Protein AF-A0A0C2C5X8-F1 (afdb_monomer)

Foldseek 3Di:
DDDPPPPVVVVVVVVVVVVVVVVVVVVVVVVVVVVPDDDDDDDDDDDDDDDDDDDDDDPVVVVVVVVVVQVVQWDWDADDVGNIDIWGHDPPDTGDDVVCVCVVLVKDWDADPVNPDIDIGSDDDDDDDDDDDDDDPQAQDGPLLPDDLLQDQQFLAQALAQRFTWGPPPHVFTDDDLLSLLSQLRNLSNVCRVPVDDWDKDWFQPDPVRDDDDPPDPWDWDWDWDQDPVQGIKIWIATPDAWKKKWWWKAQPPPRAIEIEIETEADDRSQKDWPDDCPVVNSYTYMYGYNYHDDPDDDDGDDDPQSRSQSNVQRDPDVDDPPGTRDDDPVRMDTDDMGIYHTDMDHRTDIDTPDDSVVSNVSSVVCLVVQQDPVRFRWAQQWDADDNNPDIDHGGDGDPSSD

Nearest PDB structures (foldseek):
  6i02-assembly1_A  TM=7.930E-01  e=9.450E-26  Homo sapiens
  6i01-assembly1_A  TM=7.869E-01  e=1.061E-25  Homo sapiens
  6hzz-assembly1_B  TM=7.965E-01  e=4.034E-25  Homo sapiens
  6i02-assembly1_B  TM=7.747E-01  e=4.034E-25  Homo sapiens
  4pw2-assembly1_A-2  TM=7.689E-01  e=2.687E-25  Danio rerio

Structure (mmCIF, N/CA/C/O backbone):
data_AF-A0A0C2C5X8-F1
#
_entry.id   AF-A0A0C2C5X8-F1
#
loop_
_atom_site.group_PDB
_atom_site.id
_atom_site.type_symbol
_atom_site.label_atom_id
_atom_site.label_alt_id
_atom_site.label_comp_id
_atom_site.label_asym_id
_atom_site.label_entity_id
_atom_site.label_seq_id
_atom_site.pdbx_PDB_ins_code
_atom_site.Cartn_x
_atom_site.Cartn_y
_atom_site.Cartn_z
_atom_site.occupancy
_atom_site.B_iso_or_equiv
_atom_site.auth_seq_id
_atom_site.auth_comp_id
_atom_site.auth_asym_id
_atom_site.auth_atom_id
_atom_site.pdbx_PDB_model_num
ATOM 1 N N . MET A 1 1 ? -66.212 -15.679 2.118 1.00 38.25 1 MET A N 1
ATOM 2 C CA . MET A 1 1 ? -66.085 -15.143 3.493 1.00 38.25 1 MET A CA 1
ATOM 3 C C . MET A 1 1 ? -64.857 -14.230 3.538 1.00 38.25 1 MET A C 1
ATOM 5 O O . MET A 1 1 ? -63.752 -14.702 3.764 1.00 38.25 1 MET A O 1
ATOM 9 N N . PHE A 1 2 ? -65.021 -12.944 3.200 1.00 31.66 2 PHE A N 1
ATOM 10 C CA . PHE A 1 2 ? -63.915 -11.976 3.162 1.00 31.66 2 PHE A CA 1
ATOM 11 C C . PHE A 1 2 ? -63.552 -11.520 4.583 1.00 31.66 2 PHE A C 1
ATOM 13 O O . PHE A 1 2 ? -64.405 -11.089 5.357 1.00 31.66 2 PHE A O 1
ATOM 20 N N . ARG A 1 3 ? -62.271 -11.660 4.940 1.00 37.28 3 ARG A N 1
ATOM 21 C CA . ARG A 1 3 ? -61.718 -11.407 6.279 1.00 37.28 3 ARG A CA 1
ATOM 22 C C . ARG A 1 3 ? -61.589 -9.896 6.536 1.00 37.28 3 ARG A C 1
ATOM 24 O O . ARG A 1 3 ? -60.581 -9.272 6.230 1.00 37.28 3 ARG A O 1
ATOM 31 N N . TRP A 1 4 ? -62.611 -9.315 7.157 1.00 36.69 4 TRP A N 1
ATOM 32 C CA . TRP A 1 4 ? -62.760 -7.879 7.453 1.00 36.69 4 TRP A CA 1
ATOM 33 C C . TRP A 1 4 ? -61.984 -7.366 8.690 1.00 36.69 4 TRP A C 1
ATOM 35 O O . TRP A 1 4 ? -62.322 -6.330 9.257 1.00 36.69 4 TRP A O 1
ATOM 45 N N . ARG A 1 5 ? -60.941 -8.074 9.151 1.00 42.12 5 ARG A N 1
ATOM 46 C CA . ARG A 1 5 ? -60.195 -7.697 10.375 1.00 42.12 5 ARG A CA 1
ATOM 47 C C . ARG A 1 5 ? -58.890 -6.922 10.137 1.00 42.12 5 ARG A C 1
ATOM 49 O O . ARG A 1 5 ? -58.356 -6.383 11.098 1.00 42.12 5 ARG A O 1
ATOM 56 N N . SER A 1 6 ? -58.402 -6.798 8.898 1.00 51.12 6 SER A N 1
ATOM 57 C CA . SER A 1 6 ? -57.066 -6.221 8.638 1.00 51.12 6 SER A CA 1
ATOM 58 C C . SER A 1 6 ? -57.041 -4.715 8.342 1.00 51.12 6 SER A C 1
ATOM 60 O O . SER A 1 6 ? -56.002 -4.087 8.522 1.00 51.12 6 SER A O 1
ATOM 62 N N . LEU A 1 7 ? -58.155 -4.102 7.918 1.00 50.00 7 LEU A N 1
ATOM 63 C CA . LEU A 1 7 ? -58.141 -2.686 7.510 1.00 50.00 7 LEU A CA 1
ATOM 64 C C . LEU A 1 7 ? -58.035 -1.703 8.683 1.00 50.00 7 LEU A C 1
ATOM 66 O O . LEU A 1 7 ? -57.429 -0.645 8.535 1.00 50.00 7 LEU A O 1
ATOM 70 N N . LYS A 1 8 ? -58.585 -2.042 9.858 1.00 51.47 8 LYS A N 1
ATOM 71 C CA . LYS A 1 8 ? -58.561 -1.127 11.013 1.00 51.47 8 LYS A CA 1
ATOM 72 C C . LYS A 1 8 ? -57.138 -0.904 11.531 1.00 51.47 8 LYS A C 1
ATOM 74 O O . LYS A 1 8 ? -56.805 0.210 11.914 1.00 51.47 8 LYS A O 1
ATOM 79 N N . SER A 1 9 ? -56.291 -1.936 11.474 1.00 53.59 9 SER A N 1
ATOM 80 C CA . SER A 1 9 ? -54.898 -1.847 11.925 1.00 53.59 9 SER A CA 1
ATOM 81 C C . SER A 1 9 ? -54.022 -1.047 10.957 1.00 53.59 9 SER A C 1
ATOM 83 O O . SER A 1 9 ? -53.194 -0.269 11.415 1.00 53.59 9 SER A O 1
ATOM 85 N N . SER A 1 10 ? -54.225 -1.174 9.638 1.00 55.94 10 SER A N 1
ATOM 86 C CA . SER A 1 10 ? -53.497 -0.360 8.648 1.00 55.94 10 SER A CA 1
ATOM 87 C C . SER A 1 10 ? -53.899 1.113 8.677 1.00 55.94 10 SER A C 1
ATOM 89 O O . SER A 1 10 ? -53.035 1.967 8.516 1.00 55.94 10 SER A O 1
ATOM 91 N N . LEU A 1 11 ? -55.177 1.428 8.917 1.00 64.06 11 LEU A N 1
ATOM 92 C CA . LEU A 1 11 ? -55.628 2.821 9.044 1.00 64.06 11 LEU A CA 1
ATOM 93 C C . LEU A 1 11 ? -55.117 3.473 10.337 1.00 64.06 11 LEU A C 1
ATOM 95 O O . LEU A 1 11 ? -54.719 4.633 10.310 1.00 64.06 11 LEU A O 1
ATOM 99 N N . LEU A 1 12 ? -55.059 2.722 11.443 1.00 65.25 12 LEU A N 1
ATOM 100 C CA . LEU A 1 12 ? -54.451 3.187 12.695 1.00 65.25 12 LEU A CA 1
ATOM 101 C C . LEU A 1 12 ? -52.944 3.424 12.543 1.00 65.25 12 LEU A C 1
ATOM 103 O O . LEU A 1 12 ? -52.446 4.455 12.982 1.00 65.25 12 LEU A O 1
ATOM 107 N N . PHE A 1 13 ? -52.225 2.520 11.871 1.00 62.56 13 PHE A N 1
ATOM 108 C CA . PHE A 1 13 ? -50.787 2.678 11.640 1.00 62.56 13 PHE A CA 1
ATOM 109 C C . PHE A 1 13 ? -50.483 3.832 10.669 1.00 62.56 13 PHE A C 1
ATOM 111 O O . PHE A 1 13 ? -49.588 4.633 10.923 1.00 62.56 13 PHE A O 1
ATOM 118 N N . GLY A 1 14 ? -51.284 3.981 9.608 1.00 68.69 14 GLY A N 1
ATOM 119 C CA . GLY A 1 14 ? -51.197 5.116 8.686 1.00 68.69 14 GLY A CA 1
ATOM 120 C C . GLY A 1 14 ? -51.495 6.455 9.366 1.00 68.69 14 GLY A C 1
ATOM 121 O O . GLY A 1 14 ? -50.776 7.424 9.142 1.00 68.69 14 GLY A O 1
ATOM 122 N N . GLY A 1 15 ? -52.494 6.495 10.255 1.00 74.31 15 GLY A N 1
ATOM 123 C CA . GLY A 1 15 ? -52.822 7.681 11.047 1.00 74.31 15 GLY A CA 1
ATOM 124 C C . GLY A 1 15 ? -51.697 8.094 11.998 1.00 74.31 15 GLY A C 1
ATOM 125 O O . GLY A 1 15 ? -51.370 9.275 12.060 1.00 74.31 15 GLY A O 1
ATOM 126 N N . ILE A 1 16 ? -51.059 7.131 12.673 1.00 74.75 16 ILE A N 1
ATOM 127 C CA . ILE A 1 16 ? -49.924 7.383 13.579 1.00 74.75 16 ILE A CA 1
ATOM 128 C C . ILE A 1 16 ? -48.686 7.865 12.805 1.00 74.75 16 ILE A C 1
ATOM 130 O O . ILE A 1 16 ? -48.003 8.790 13.238 1.00 74.75 16 ILE A O 1
ATOM 134 N N . CYS A 1 17 ? -48.397 7.293 11.633 1.00 61.72 17 CYS A N 1
ATOM 135 C CA . CYS A 1 17 ? -47.299 7.777 10.793 1.00 61.72 17 CYS A CA 1
ATOM 136 C C . CYS A 1 17 ? -47.560 9.194 10.259 1.00 61.72 17 CYS A C 1
ATOM 138 O O . CYS A 1 17 ? -46.634 10.000 10.192 1.00 61.72 17 CYS A O 1
ATOM 140 N N . PHE A 1 18 ? -48.809 9.519 9.914 1.00 71.75 18 PHE A N 1
ATOM 141 C CA . PHE A 1 18 ? -49.165 10.846 9.414 1.00 71.75 18 PHE A CA 1
ATOM 142 C C . PHE A 1 18 ? -49.101 11.915 10.514 1.00 71.75 18 PHE A C 1
ATOM 144 O O . PHE A 1 18 ? -48.600 13.011 10.271 1.00 71.75 18 PHE A O 1
ATOM 151 N N . THR A 1 19 ? -49.520 11.599 11.744 1.00 71.75 19 THR A N 1
ATOM 152 C CA . THR A 1 19 ? -49.370 12.519 12.884 1.00 71.75 19 THR A CA 1
ATOM 153 C C . THR A 1 19 ? -47.908 12.722 13.274 1.00 71.75 19 THR A C 1
ATOM 155 O O . THR A 1 19 ? -47.521 13.853 13.555 1.00 71.75 19 THR A O 1
ATOM 158 N N . LEU A 1 20 ? -47.070 11.681 13.215 1.00 65.81 20 LEU A N 1
ATOM 159 C CA . LEU A 1 20 ? -45.624 11.812 13.436 1.00 65.81 20 LEU A CA 1
ATOM 160 C C . LEU A 1 20 ? -44.941 12.668 12.358 1.00 65.81 20 LEU A C 1
ATOM 162 O O . LEU A 1 20 ? -44.072 13.473 12.685 1.00 65.81 20 LEU A O 1
ATOM 166 N N . LEU A 1 21 ? -45.355 12.554 11.091 1.00 71.56 21 LEU A N 1
ATOM 167 C CA . LEU A 1 21 ? -44.855 13.406 10.005 1.00 71.56 21 LEU A CA 1
ATOM 168 C C . LEU A 1 21 ? -45.265 14.874 10.178 1.00 71.56 21 LEU A C 1
ATOM 170 O O . LEU A 1 21 ? -44.442 15.764 9.969 1.00 71.56 21 LEU A O 1
ATOM 174 N N . LEU A 1 22 ? -46.506 15.135 10.598 1.00 68.88 22 LEU A N 1
ATOM 175 C CA . LEU A 1 22 ? -46.980 16.494 10.873 1.00 68.88 22 LEU A CA 1
ATOM 176 C C . LEU A 1 22 ? -46.285 17.116 12.091 1.00 68.88 22 LEU A C 1
ATOM 178 O O . LEU A 1 22 ? -45.924 18.289 12.042 1.00 68.88 22 LEU A O 1
ATOM 182 N N . LEU A 1 23 ? -46.035 16.334 13.146 1.00 66.88 23 LEU A N 1
ATOM 183 C CA . LEU A 1 23 ? -45.270 16.786 14.313 1.00 66.88 23 LEU A CA 1
ATOM 184 C C . LEU A 1 23 ? -43.822 17.118 13.943 1.00 66.88 23 LEU A C 1
ATOM 186 O O . LEU A 1 23 ? -43.311 18.151 14.362 1.00 66.88 23 LEU A O 1
ATOM 190 N N . ASN A 1 24 ? -43.179 16.297 13.108 1.00 64.81 24 ASN A N 1
ATOM 191 C CA . ASN A 1 24 ? -41.809 16.553 12.663 1.00 64.81 24 ASN A CA 1
ATOM 192 C C . ASN A 1 24 ? -41.730 17.808 11.773 1.00 64.81 24 ASN A C 1
ATOM 194 O O . ASN A 1 24 ? -40.832 18.628 11.931 1.00 64.81 24 ASN A O 1
ATOM 198 N N . LYS A 1 25 ? -42.724 18.021 10.899 1.00 66.56 25 LYS A N 1
ATOM 199 C CA . LYS A 1 25 ? -42.820 19.244 10.088 1.00 66.56 25 LYS A CA 1
ATOM 200 C C . LYS A 1 25 ? -43.043 20.498 10.946 1.00 66.56 25 LYS A C 1
ATOM 202 O O . LYS A 1 25 ? -42.391 21.507 10.707 1.00 66.56 25 LYS A O 1
ATOM 207 N N . SER A 1 26 ? -43.904 20.419 11.965 1.00 63.78 26 SER A N 1
ATOM 208 C CA . SER A 1 26 ? -44.131 21.513 12.923 1.00 63.78 26 SER A CA 1
ATOM 209 C C . SER A 1 26 ? -42.858 21.875 13.689 1.00 63.78 26 SER A C 1
ATOM 211 O O . SER A 1 26 ? -42.561 23.053 13.845 1.00 63.78 26 SER A O 1
ATOM 213 N N . PHE A 1 27 ? -42.086 20.875 14.128 1.00 55.09 27 PHE A N 1
ATOM 214 C CA . PHE A 1 27 ? -40.822 21.102 14.834 1.00 55.09 27 PHE A CA 1
ATOM 215 C C . PHE A 1 27 ? -39.769 21.776 13.949 1.00 55.09 27 PHE A C 1
ATOM 217 O O . PHE A 1 27 ? -39.054 22.657 14.420 1.00 55.09 27 PHE A O 1
ATOM 224 N N . VAL A 1 28 ? -39.689 21.398 12.669 1.00 60.28 28 VAL A N 1
ATOM 225 C CA . VAL A 1 28 ? -38.766 22.021 11.707 1.00 60.28 28 VAL A CA 1
ATOM 226 C C . VAL A 1 28 ? -39.177 23.465 11.393 1.00 60.28 28 VAL A C 1
ATOM 228 O O . VAL A 1 28 ? -38.324 24.348 11.392 1.00 60.28 28 VAL A O 1
ATOM 231 N N . GLU A 1 29 ? -40.474 23.741 11.210 1.00 60.59 29 GLU A N 1
ATOM 232 C CA . GLU A 1 29 ? -40.973 25.107 10.966 1.00 60.59 29 GLU A CA 1
ATOM 233 C C . GLU A 1 29 ? -40.806 26.037 12.186 1.00 60.59 29 GLU A C 1
ATOM 235 O O . GLU A 1 29 ? -40.625 27.246 12.025 1.00 60.59 29 GLU A O 1
ATOM 240 N N . GLU A 1 30 ? -40.844 25.497 13.407 1.00 50.44 30 GLU A N 1
ATOM 241 C CA . GLU A 1 30 ? -40.608 26.256 14.641 1.00 50.44 30 GLU A CA 1
ATOM 242 C C . GLU A 1 30 ? -39.113 26.550 14.857 1.00 50.44 30 GLU A C 1
ATOM 244 O O . GLU A 1 30 ? -38.755 27.666 15.242 1.00 50.44 30 GLU A O 1
ATOM 249 N N . TYR A 1 31 ? -38.233 25.611 14.486 1.00 47.31 31 TYR A N 1
ATOM 250 C CA . TYR A 1 31 ? -36.780 25.821 14.477 1.00 47.31 31 TYR A CA 1
ATOM 251 C C . TYR A 1 31 ? -36.348 26.876 13.444 1.00 47.31 31 TYR A C 1
ATOM 253 O O . TYR A 1 31 ? -35.564 27.769 13.760 1.00 47.31 31 TYR A O 1
ATOM 261 N N . GLU A 1 32 ? -36.911 26.848 12.231 1.00 46.06 32 GLU A N 1
ATOM 262 C CA . GLU A 1 32 ? -36.607 27.845 11.188 1.00 46.06 32 GLU A CA 1
ATOM 263 C C . GLU A 1 32 ? -37.169 29.246 11.497 1.00 46.06 32 GLU A C 1
ATOM 265 O O . GLU A 1 32 ? -36.664 30.250 10.983 1.00 46.06 32 GLU A O 1
ATOM 270 N N . LYS A 1 33 ? -38.199 29.355 12.350 1.00 45.12 33 LYS A N 1
ATOM 271 C CA . LYS A 1 33 ? -38.701 30.651 12.838 1.00 45.12 33 LYS A CA 1
ATOM 272 C C . LYS A 1 33 ? -37.804 31.269 13.911 1.00 45.12 33 LYS A C 1
ATOM 274 O O . LYS A 1 33 ? -37.721 32.496 13.962 1.00 45.12 33 LYS A O 1
ATOM 279 N N . GLN A 1 34 ? -37.111 30.467 14.724 1.00 43.16 34 GLN A N 1
ATOM 280 C CA . GLN A 1 34 ? -36.183 30.984 15.738 1.00 43.16 34 GLN A CA 1
ATOM 281 C C . GLN A 1 34 ? -34.892 31.570 15.143 1.00 43.16 34 GLN A C 1
ATOM 283 O O . GLN A 1 34 ? -34.348 32.510 15.715 1.00 43.16 34 GLN A O 1
ATOM 288 N N . GLU A 1 35 ? -34.440 31.117 13.969 1.00 41.78 35 GLU A N 1
ATOM 289 C CA . GLU A 1 35 ? -33.251 31.686 13.305 1.00 41.78 35 GLU A CA 1
ATOM 290 C C . GLU A 1 35 ? -33.500 33.040 12.603 1.00 41.78 35 GLU A C 1
ATOM 292 O O . GLU A 1 35 ? -32.550 33.698 12.180 1.00 41.78 35 GLU A O 1
ATOM 297 N N . LYS A 1 36 ? -34.754 33.510 12.490 1.00 34.78 36 LYS A N 1
ATOM 298 C CA . LYS A 1 36 ? -35.107 34.732 11.731 1.00 34.78 36 LYS A CA 1
ATOM 299 C C . LYS A 1 36 ? -35.276 36.018 12.551 1.00 34.78 36 LYS A C 1
ATOM 301 O O . LYS A 1 36 ? -35.694 37.028 11.985 1.00 34.78 36 LYS A O 1
ATOM 306 N N . HIS A 1 37 ? -34.900 36.041 13.831 1.00 33.72 37 HIS A N 1
ATOM 307 C CA . HIS A 1 37 ? -34.828 37.283 14.614 1.00 33.72 37 HIS A CA 1
ATOM 308 C C . HIS A 1 37 ? -33.372 37.710 14.869 1.00 33.72 37 HIS A C 1
ATOM 310 O O . HIS A 1 37 ? -32.778 37.304 15.868 1.00 33.72 37 HIS A O 1
ATOM 316 N N . PRO A 1 38 ? -32.776 38.550 14.000 1.00 37.00 38 PRO A N 1
ATOM 317 C CA . PRO A 1 38 ? -31.536 39.235 14.330 1.00 37.00 38 PRO A CA 1
ATOM 318 C C . PRO A 1 38 ? -31.852 40.290 15.394 1.00 37.00 38 PRO A C 1
ATOM 320 O O . PRO A 1 38 ? -32.697 41.160 15.178 1.00 37.00 38 PRO A O 1
ATOM 323 N N . TYR A 1 39 ? -31.205 40.196 16.555 1.00 33.91 39 TYR A N 1
ATOM 324 C CA . TYR A 1 39 ? -31.297 41.223 17.588 1.00 33.91 39 TYR A CA 1
ATOM 325 C C . TYR A 1 39 ? -30.903 42.580 16.992 1.00 33.91 39 TYR A C 1
ATOM 327 O O . TYR A 1 39 ? -29.770 42.784 16.552 1.00 33.91 39 TYR A O 1
ATOM 335 N N . LEU A 1 40 ? -31.889 43.479 16.950 1.00 33.25 40 LEU A N 1
ATOM 336 C CA . LEU A 1 40 ? -31.727 44.894 16.663 1.00 33.25 40 LEU A CA 1
ATOM 337 C C . LEU A 1 40 ? -30.775 45.518 17.691 1.00 33.25 40 LEU A C 1
ATOM 339 O O . LEU A 1 40 ? -30.921 45.320 18.896 1.00 33.25 40 LEU A O 1
ATOM 343 N N . ASN A 1 41 ? -29.841 46.321 17.186 1.00 37.16 41 ASN A N 1
ATOM 344 C CA . ASN A 1 41 ? -29.135 47.335 17.955 1.00 37.16 41 ASN A CA 1
ATOM 345 C C . ASN A 1 41 ? -30.140 48.379 18.456 1.00 37.16 41 ASN A C 1
ATOM 347 O O . ASN A 1 41 ? -30.600 49.190 17.655 1.00 37.16 41 ASN A O 1
ATOM 351 N N . ASP A 1 42 ? -30.399 48.415 19.761 1.00 31.95 42 ASP A N 1
ATOM 352 C CA . ASP A 1 42 ? -30.988 49.584 20.412 1.00 31.95 42 ASP A CA 1
ATOM 353 C C . ASP A 1 42 ? -29.905 50.328 21.197 1.00 31.95 42 ASP A C 1
ATOM 355 O O . ASP A 1 42 ? -29.478 49.946 22.286 1.00 31.95 42 ASP A O 1
ATOM 359 N N . VAL A 1 43 ? -29.447 51.419 20.583 1.00 37.00 43 VAL A N 1
ATOM 360 C CA . VAL A 1 43 ? -28.699 52.497 21.222 1.00 37.00 43 VAL A CA 1
ATOM 361 C C . VAL A 1 43 ? -29.722 53.442 21.846 1.00 37.00 43 VAL A C 1
ATOM 363 O O . VAL A 1 43 ? -30.371 54.201 21.131 1.00 37.00 43 VAL A O 1
ATOM 366 N N . VAL A 1 44 ? -29.833 53.448 23.175 1.00 31.84 44 VAL A N 1
ATOM 367 C CA . VAL A 1 44 ? -30.414 54.569 23.930 1.00 31.84 44 VAL A CA 1
ATOM 368 C C . VAL A 1 44 ? -29.542 54.827 25.154 1.00 31.84 44 VAL A C 1
ATOM 370 O O . VAL A 1 44 ? -29.365 53.962 26.008 1.00 31.84 44 VAL A O 1
ATOM 373 N N . GLY A 1 45 ? -28.962 56.025 25.206 1.00 30.44 45 GLY A N 1
ATOM 374 C CA . GLY A 1 45 ? -28.159 56.492 26.327 1.00 30.44 45 GLY A CA 1
ATOM 375 C C . GLY A 1 45 ? -28.991 56.990 27.507 1.00 30.44 45 GLY A C 1
ATOM 376 O O . GLY A 1 45 ? -30.118 57.452 27.351 1.00 30.44 45 GLY A O 1
ATOM 377 N N . SER A 1 46 ? -28.370 56.970 28.683 1.00 29.08 46 SER A N 1
ATOM 378 C CA . SER A 1 46 ? -28.587 57.950 29.744 1.00 29.08 46 SER A CA 1
ATOM 379 C C . SER A 1 46 ? -27.347 58.005 30.636 1.00 29.08 46 SER A C 1
ATOM 381 O O . SER A 1 46 ? -26.646 57.016 30.828 1.00 29.08 46 SER A O 1
ATOM 383 N N . ALA A 1 47 ? -27.075 59.216 31.100 1.00 31.53 47 ALA A N 1
ATOM 384 C CA . ALA A 1 47 ? -25.849 59.727 31.684 1.00 31.53 47 ALA A CA 1
ATOM 385 C C . ALA A 1 47 ? -25.592 59.325 33.149 1.00 31.53 47 ALA A C 1
ATOM 387 O O . ALA A 1 47 ? -26.525 58.997 33.877 1.00 31.53 47 ALA A O 1
ATOM 388 N N . GLY A 1 48 ? -24.336 59.522 33.576 1.00 30.89 48 GLY A N 1
ATOM 389 C CA . GLY A 1 48 ? -23.986 59.903 34.951 1.00 30.89 48 GLY A CA 1
ATOM 390 C C . GLY A 1 48 ? -23.103 58.914 35.707 1.00 30.89 48 GLY A C 1
ATOM 391 O O . GLY A 1 48 ? -23.614 58.078 36.435 1.00 30.89 48 GLY A O 1
ATOM 392 N N . ASP A 1 49 ? -21.782 58.991 35.526 1.00 29.56 49 ASP A N 1
ATOM 393 C CA . ASP A 1 49 ? -20.868 59.528 36.553 1.00 29.56 49 ASP A CA 1
ATOM 394 C C . ASP A 1 49 ? -19.409 59.153 36.255 1.00 29.56 49 ASP A C 1
ATOM 396 O O . ASP A 1 49 ? -19.035 57.995 36.074 1.00 29.56 49 ASP A O 1
ATOM 400 N N . ALA A 1 50 ? -18.575 60.187 36.170 1.00 34.72 50 ALA A N 1
ATOM 401 C CA . ALA A 1 50 ? -17.146 60.087 35.935 1.00 34.72 50 ALA A CA 1
ATOM 402 C C . ALA A 1 50 ? -16.398 59.821 37.250 1.00 34.72 50 ALA A C 1
ATOM 404 O O . ALA A 1 50 ? -16.507 60.604 38.191 1.00 34.72 50 ALA A O 1
ATOM 405 N N . VAL A 1 51 ? -15.569 58.773 37.276 1.00 35.50 51 VAL A N 1
ATOM 406 C CA . VAL A 1 51 ? -14.504 58.542 38.271 1.00 35.50 51 VAL A CA 1
ATOM 407 C C . VAL A 1 51 ? -13.277 57.997 37.509 1.00 35.50 51 VAL A C 1
ATOM 409 O O . VAL A 1 51 ? -13.454 57.260 36.537 1.00 35.50 51 VAL A O 1
ATOM 412 N N . PRO A 1 52 ? -12.044 58.441 37.825 1.00 35.75 52 PRO A N 1
ATOM 413 C CA . PRO A 1 52 ? -11.005 58.651 36.820 1.00 35.75 52 PRO A CA 1
ATOM 414 C C . PRO A 1 52 ? -10.214 57.396 36.446 1.00 35.75 52 PRO A C 1
ATOM 416 O O . PRO A 1 52 ? -10.061 56.457 37.222 1.00 35.75 52 PRO A O 1
ATOM 419 N N . ALA A 1 53 ? -9.630 57.453 35.249 1.00 42.25 53 ALA A N 1
ATOM 420 C CA . ALA A 1 53 ? -8.624 56.523 34.770 1.00 42.25 53 ALA A CA 1
ATOM 421 C C . ALA A 1 53 ? -7.366 56.553 35.657 1.00 42.25 53 ALA A C 1
ATOM 423 O O . ALA A 1 53 ? -6.577 57.495 35.588 1.00 42.25 53 ALA A O 1
ATOM 424 N N . SER A 1 54 ? -7.145 55.497 36.438 1.00 40.84 54 SER A N 1
ATOM 425 C CA . SER A 1 54 ? -5.807 55.016 36.796 1.00 40.84 54 SER A CA 1
ATOM 426 C C . SER A 1 54 ? -5.850 53.580 37.333 1.00 40.84 54 SER A C 1
ATOM 428 O O . SER A 1 54 ? -6.845 53.143 37.897 1.00 40.84 54 SER A O 1
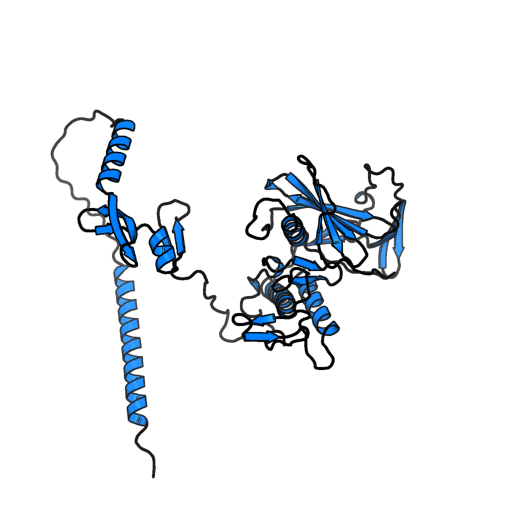ATOM 430 N N . ALA A 1 55 ? -4.727 52.881 37.148 1.00 41.12 55 ALA A N 1
ATOM 431 C CA . ALA A 1 55 ? -4.423 51.496 37.520 1.00 41.12 55 ALA A CA 1
ATOM 432 C C . ALA A 1 55 ? -4.922 50.410 36.547 1.00 41.12 55 ALA A C 1
ATOM 434 O O . ALA A 1 55 ? -5.962 49.782 36.731 1.00 41.12 55 ALA A O 1
ATOM 435 N N . GLY A 1 56 ? -4.094 50.117 35.538 1.00 45.47 56 GLY A N 1
ATOM 436 C CA . GLY A 1 56 ? -4.076 48.778 34.954 1.00 45.47 56 GLY A CA 1
ATOM 437 C C . GLY A 1 56 ? -3.801 47.762 36.064 1.00 45.47 56 GLY A C 1
ATOM 438 O O . GLY A 1 56 ? -2.821 47.902 36.796 1.00 45.47 56 GLY A O 1
ATOM 439 N N . CYS A 1 57 ? -4.696 46.790 36.233 1.00 52.22 57 CYS A N 1
ATOM 440 C CA . CYS A 1 57 ? -4.506 45.706 37.188 1.00 52.22 57 CYS A CA 1
ATOM 441 C C . CYS A 1 57 ? -3.233 44.922 36.839 1.00 52.22 57 CYS A C 1
ATOM 443 O O . CYS A 1 57 ? -3.025 44.559 35.681 1.00 52.22 57 CYS A O 1
ATOM 445 N N . ASP A 1 58 ? -2.401 44.662 37.847 1.00 64.69 58 ASP A N 1
ATOM 446 C CA . ASP A 1 58 ? -1.202 43.835 37.722 1.00 64.69 58 ASP A CA 1
ATOM 447 C C . ASP A 1 58 ? -1.596 42.417 37.244 1.00 64.69 58 ASP A C 1
ATOM 449 O O . ASP A 1 58 ? -2.411 41.758 37.905 1.00 64.69 58 ASP A O 1
ATOM 453 N N . PRO A 1 59 ? -1.057 41.926 36.111 1.00 64.81 59 PRO A N 1
ATOM 454 C CA . PRO A 1 59 ? -1.345 40.591 35.586 1.00 64.81 59 PRO A CA 1
ATOM 455 C C . PRO A 1 59 ? -1.113 39.460 36.598 1.00 64.81 59 PRO A C 1
ATOM 457 O O . PRO A 1 59 ? -1.808 38.446 36.539 1.00 64.81 59 PRO A O 1
ATOM 460 N N . ALA A 1 60 ? -0.182 39.630 37.544 1.00 63.75 60 ALA A N 1
ATOM 461 C CA . ALA A 1 60 ? 0.091 38.639 38.585 1.00 63.75 60 ALA A CA 1
ATOM 462 C C . ALA A 1 60 ? -1.059 38.521 39.601 1.00 63.75 60 ALA A C 1
ATOM 464 O O . ALA A 1 60 ? -1.408 37.420 40.023 1.00 63.75 60 ALA A O 1
ATOM 465 N N . VAL A 1 61 ? -1.700 39.644 39.941 1.00 66.69 61 VAL A N 1
ATOM 466 C CA . VAL A 1 61 ? -2.843 39.682 40.868 1.00 66.69 61 VAL A CA 1
ATOM 467 C C . VAL A 1 61 ? -4.086 39.076 40.221 1.00 66.69 61 VAL A C 1
ATOM 469 O O . VAL A 1 61 ? -4.846 38.380 40.891 1.00 66.69 61 VAL A O 1
ATOM 472 N N . LEU A 1 62 ? -4.280 39.286 38.914 1.00 66.06 62 LEU A N 1
ATOM 473 C CA . LEU A 1 62 ? -5.350 38.634 38.153 1.00 66.06 62 LEU A CA 1
ATOM 474 C C . LEU A 1 62 ? -5.156 37.112 38.089 1.00 66.06 62 LEU A C 1
ATOM 476 O O . LEU A 1 62 ? -6.123 36.392 38.321 1.00 66.06 62 LEU A O 1
ATOM 480 N N . ASP A 1 63 ? -3.931 36.622 37.854 1.00 67.19 63 ASP A N 1
ATOM 481 C CA . ASP A 1 63 ? -3.630 35.179 37.830 1.00 67.19 63 ASP A CA 1
ATOM 482 C C . ASP A 1 63 ? -3.844 34.523 39.209 1.00 67.19 63 ASP A C 1
ATOM 484 O O . ASP A 1 63 ? -4.366 33.411 39.310 1.00 67.19 63 ASP A O 1
ATOM 488 N N . GLU A 1 64 ? -3.514 35.225 40.296 1.00 68.00 64 GLU A N 1
ATOM 489 C CA . GLU A 1 64 ? -3.726 34.739 41.664 1.00 68.00 64 GLU A CA 1
ATOM 490 C C . GLU A 1 64 ? -5.212 34.728 42.066 1.00 68.00 64 GLU A C 1
ATOM 492 O O . GLU A 1 64 ? -5.689 33.762 42.673 1.00 68.00 64 GLU A O 1
ATOM 497 N N . LEU A 1 65 ? -5.991 35.728 41.637 1.00 59.31 65 LEU A N 1
ATOM 498 C CA . LEU A 1 65 ? -7.449 35.743 41.810 1.00 59.31 65 LEU A CA 1
ATOM 499 C C . LEU A 1 65 ? -8.136 34.627 41.006 1.00 59.31 65 LEU A C 1
ATOM 501 O O . LEU A 1 65 ? -9.087 34.007 41.492 1.00 59.31 65 LEU A O 1
ATOM 505 N N . ASP A 1 66 ? -7.640 34.339 39.801 1.00 63.06 66 ASP A N 1
ATOM 506 C CA . ASP A 1 66 ? -8.130 33.255 38.947 1.00 63.06 66 ASP A CA 1
ATOM 507 C C . ASP A 1 66 ? -7.817 31.875 39.539 1.00 63.06 66 ASP A C 1
ATOM 509 O O . ASP A 1 66 ? -8.654 30.968 39.495 1.00 63.06 66 ASP A O 1
ATOM 513 N N . ARG A 1 67 ? -6.642 31.709 40.160 1.00 62.94 67 ARG A N 1
ATOM 514 C CA . ARG A 1 67 ? -6.284 30.491 40.907 1.00 62.94 67 ARG A CA 1
ATOM 515 C C . ARG A 1 67 ? -7.181 30.284 42.123 1.00 62.94 67 ARG A C 1
ATOM 517 O O . ARG A 1 67 ? -7.699 29.183 42.303 1.00 62.94 67 ARG A O 1
ATOM 524 N N . LEU A 1 68 ? -7.437 31.333 42.906 1.00 60.16 68 LEU A N 1
ATOM 525 C CA . LEU A 1 68 ? -8.324 31.265 44.074 1.00 60.16 68 LEU A CA 1
ATOM 526 C C . LEU A 1 68 ? -9.784 30.980 43.680 1.00 60.16 68 LEU A C 1
ATOM 528 O O . LEU A 1 68 ? -10.459 30.196 44.350 1.00 60.16 68 LEU A O 1
ATOM 532 N N . ARG A 1 69 ? -10.273 31.539 42.564 1.00 61.03 69 ARG A N 1
ATOM 533 C CA . ARG A 1 69 ? -11.589 31.194 41.987 1.00 61.03 69 ARG A CA 1
ATOM 534 C C . ARG A 1 69 ? -11.651 29.745 41.498 1.00 61.03 69 ARG A C 1
ATOM 536 O O . ARG A 1 69 ? -12.642 29.057 41.753 1.00 61.03 69 ARG A O 1
ATOM 543 N N . LYS A 1 70 ? -10.594 29.255 40.843 1.00 59.62 70 LYS A N 1
ATOM 544 C CA . LYS A 1 70 ? -10.480 27.853 40.398 1.00 59.62 70 LYS A CA 1
ATOM 545 C C . LYS A 1 70 ? -10.405 26.862 41.559 1.00 59.62 70 LYS A C 1
ATOM 547 O O . LYS A 1 70 ? -10.888 25.746 41.414 1.00 59.62 70 LYS A O 1
ATOM 552 N N . ASP A 1 71 ? -9.841 27.239 42.705 1.00 60.56 71 ASP A N 1
ATOM 553 C CA . ASP A 1 71 ? -9.851 26.386 43.901 1.00 60.56 71 ASP A CA 1
ATOM 554 C C . ASP A 1 71 ? -11.202 26.398 44.622 1.00 60.56 71 ASP A C 1
ATOM 556 O O . ASP A 1 71 ? -11.657 25.355 45.091 1.00 60.56 71 ASP A O 1
ATOM 560 N N . ARG A 1 72 ? -11.895 27.541 44.640 1.00 62.84 72 ARG A N 1
ATOM 561 C CA . ARG A 1 72 ? -13.223 27.674 45.260 1.00 62.84 72 ARG A CA 1
ATOM 562 C C . ARG A 1 72 ? -14.336 26.95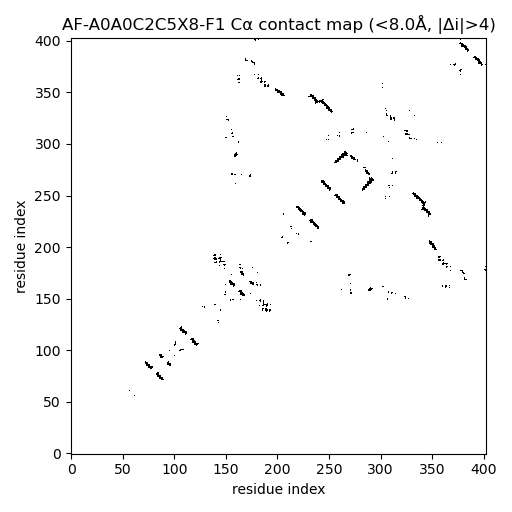2 44.487 1.00 62.84 72 ARG A C 1
ATOM 564 O O . ARG A 1 72 ? -15.366 26.625 45.067 1.00 62.84 72 ARG A O 1
ATOM 571 N N . SER A 1 73 ? -14.108 26.679 43.204 1.00 73.69 73 SER A N 1
ATOM 572 C CA . SER A 1 73 ? -15.021 25.955 42.313 1.00 73.69 73 SER A CA 1
ATOM 573 C C . SER A 1 73 ? -14.731 24.455 42.227 1.00 73.69 73 SER A C 1
ATOM 575 O O . SER A 1 73 ? -15.422 23.755 41.502 1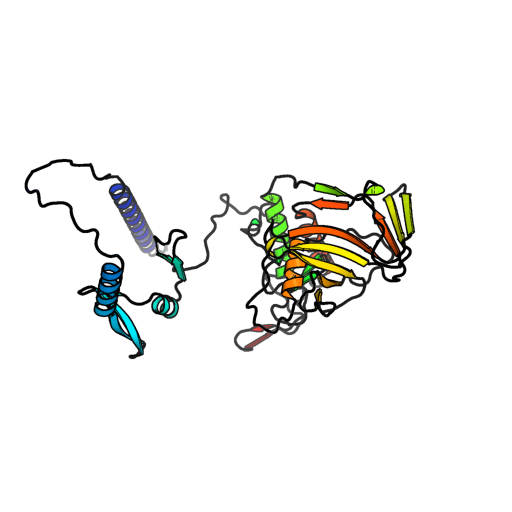.00 73.69 73 SER A O 1
ATOM 577 N N . LYS A 1 74 ? -13.757 23.898 42.957 1.00 84.38 74 LYS A N 1
ATOM 578 C CA . LYS A 1 74 ? -13.550 22.438 42.992 1.00 84.38 74 LYS A CA 1
ATOM 579 C C . LYS A 1 74 ? -14.506 21.777 43.983 1.00 84.38 74 LYS A C 1
ATOM 581 O O . LYS A 1 74 ? -14.607 22.185 45.136 1.00 84.38 74 LYS A O 1
ATOM 586 N N . ALA A 1 75 ? -15.151 20.694 43.560 1.00 87.06 75 ALA A N 1
ATOM 587 C CA . ALA A 1 75 ? -16.015 19.868 44.398 1.00 87.06 75 ALA A CA 1
ATOM 588 C C . ALA A 1 75 ? -15.629 18.387 44.311 1.00 87.06 75 ALA A C 1
ATOM 590 O O . ALA A 1 75 ? -15.048 17.930 43.324 1.00 87.06 75 ALA A O 1
ATOM 591 N N . ARG A 1 76 ? -15.972 17.615 45.347 1.00 87.69 76 ARG A N 1
ATOM 592 C CA . ARG A 1 76 ? -15.874 16.151 45.315 1.00 87.69 76 ARG A CA 1
ATOM 593 C C . ARG A 1 76 ? -17.199 15.575 44.837 1.00 87.69 76 ARG A C 1
ATOM 595 O O . ARG A 1 76 ? -18.224 15.773 45.481 1.00 87.69 76 ARG A O 1
ATOM 602 N N . CYS A 1 77 ? -17.161 14.853 43.728 1.00 89.50 77 CYS A N 1
ATOM 603 C CA . CYS A 1 77 ? -18.278 14.058 43.237 1.00 89.50 77 CYS A CA 1
ATOM 604 C C . CYS A 1 77 ? -18.008 12.577 43.466 1.00 89.50 77 CYS A C 1
ATOM 606 O O . CYS A 1 77 ? -16.855 12.150 43.489 1.00 89.50 77 CYS A O 1
ATOM 608 N N . SER A 1 78 ? -19.067 11.777 43.541 1.00 88.62 78 SER A N 1
ATOM 609 C CA . SER A 1 78 ? -18.964 10.320 43.507 1.00 88.62 78 SER A CA 1
ATOM 610 C C . SER A 1 78 ? -19.855 9.747 42.405 1.00 88.62 78 SER A C 1
ATOM 612 O O . SER A 1 78 ? -20.959 10.234 42.170 1.00 88.62 78 SER A O 1
ATOM 614 N N . ALA A 1 79 ? -19.358 8.732 41.699 1.00 84.56 79 ALA A N 1
ATOM 615 C CA . ALA A 1 79 ? -20.094 7.999 40.667 1.00 84.56 79 ALA A CA 1
ATOM 616 C C . ALA A 1 79 ? -19.695 6.512 40.691 1.00 84.56 79 ALA A C 1
ATOM 618 O O . ALA A 1 79 ? -18.675 6.161 41.278 1.00 84.56 79 ALA A O 1
ATOM 619 N N . ASN A 1 80 ? -20.471 5.628 40.053 1.00 80.62 80 ASN A N 1
ATOM 620 C CA . ASN A 1 80 ? -20.184 4.185 39.948 1.00 80.62 80 ASN A CA 1
ATOM 621 C C . ASN A 1 80 ? -19.859 3.516 41.299 1.00 80.62 80 ASN A C 1
ATOM 623 O O . ASN A 1 80 ? -18.733 3.070 41.521 1.00 80.62 80 ASN A O 1
ATOM 627 N N . ASN A 1 81 ? -20.847 3.442 42.194 1.00 80.00 81 ASN A N 1
ATOM 628 C CA . ASN A 1 81 ? -20.716 2.838 43.528 1.00 80.00 81 ASN A CA 1
ATOM 629 C C . ASN A 1 81 ? -19.678 3.535 44.427 1.00 80.00 81 ASN A C 1
ATOM 631 O O . ASN A 1 81 ? -18.886 2.883 45.101 1.00 80.00 81 ASN A O 1
ATOM 635 N N . GLY A 1 82 ? -19.693 4.871 44.446 1.00 79.31 82 GLY A N 1
ATOM 636 C CA . GLY A 1 82 ? -18.910 5.660 45.402 1.00 79.31 82 GLY A CA 1
ATOM 637 C C . GLY A 1 82 ? -17.479 5.974 44.968 1.00 79.31 82 GLY A C 1
ATOM 638 O O . GLY A 1 82 ? -16.692 6.448 45.781 1.00 79.31 82 GLY A O 1
ATOM 639 N N . LYS A 1 83 ? -17.115 5.751 43.699 1.00 85.38 83 LYS A N 1
ATOM 640 C CA . LYS A 1 83 ? -15.804 6.165 43.200 1.00 85.38 83 LYS A CA 1
ATOM 641 C C . LYS A 1 83 ? -15.734 7.689 43.144 1.00 85.38 83 LYS A C 1
ATOM 643 O O . LYS A 1 83 ? -16.431 8.320 42.347 1.00 85.38 83 LYS A O 1
ATOM 648 N N . GLU A 1 84 ? -14.891 8.261 43.995 1.00 88.31 84 GLU A N 1
ATOM 649 C CA . GLU A 1 84 ? -14.704 9.706 44.081 1.00 88.31 84 GLU A CA 1
ATOM 650 C C . GLU A 1 84 ? -13.942 10.266 42.872 1.00 88.31 84 GLU A C 1
ATOM 652 O O . GLU A 1 84 ? -13.050 9.624 42.307 1.00 88.31 84 GLU A O 1
ATOM 657 N N . MET A 1 85 ? -14.293 11.489 42.483 1.00 88.56 85 MET A N 1
ATOM 658 C CA . MET A 1 85 ? -13.593 12.281 41.479 1.00 88.56 85 MET A CA 1
ATOM 659 C C . MET A 1 85 ? -13.728 13.774 41.758 1.00 88.56 85 MET A C 1
ATOM 661 O O . MET A 1 85 ? -14.673 14.228 42.405 1.00 88.56 85 MET A O 1
ATOM 665 N N . THR A 1 86 ? -12.788 14.543 41.220 1.00 90.88 86 THR A N 1
ATOM 666 C C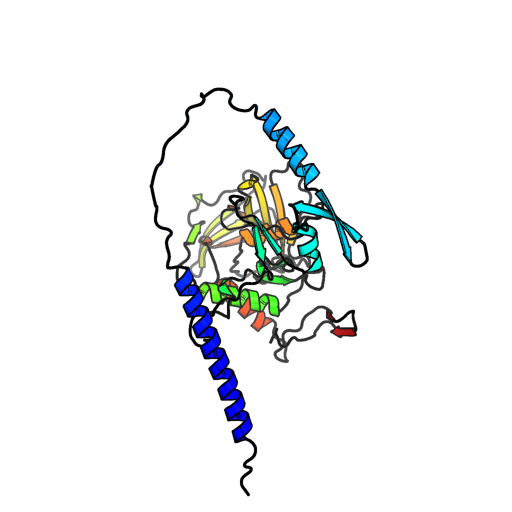A . THR A 1 86 ? -12.848 16.002 41.257 1.00 90.88 86 THR A CA 1
ATOM 667 C C . THR A 1 86 ? -13.780 16.507 40.161 1.00 90.88 86 THR A C 1
ATOM 669 O O . THR A 1 86 ? -13.569 16.225 38.981 1.00 90.88 86 THR A O 1
ATOM 672 N N . CYS A 1 87 ? -14.787 17.271 40.561 1.00 90.44 87 CYS A N 1
ATOM 673 C CA . CYS A 1 87 ? -15.660 18.044 39.689 1.00 90.44 87 CYS A CA 1
ATOM 674 C C . CYS A 1 87 ? -15.382 19.532 39.843 1.00 90.44 87 CYS A C 1
ATOM 676 O O . CYS A 1 87 ? -14.749 19.960 40.812 1.00 90.44 87 CYS A O 1
ATOM 678 N N . MET A 1 88 ? -15.943 20.312 38.926 1.00 91.06 88 MET A N 1
ATOM 679 C CA . MET A 1 88 ? -16.142 21.736 39.149 1.00 91.06 88 MET A CA 1
ATOM 680 C C . MET A 1 88 ? -17.580 21.968 39.624 1.00 91.06 88 MET A C 1
ATOM 682 O O . MET A 1 88 ? -18.496 21.245 39.236 1.00 91.06 88 MET A O 1
ATOM 686 N N . ARG A 1 89 ? -17.778 22.948 40.491 1.00 89.56 89 ARG A N 1
ATOM 687 C CA . ARG A 1 89 ? -19.064 23.415 40.983 1.00 89.56 89 ARG A CA 1
ATOM 688 C C . ARG A 1 89 ? -19.115 24.914 40.767 1.00 89.56 89 ARG A C 1
ATOM 690 O O . ARG A 1 89 ? -18.214 25.625 41.212 1.00 89.56 89 ARG A O 1
ATOM 697 N N . ASP A 1 90 ? -20.190 25.354 40.140 1.00 87.38 90 ASP A N 1
ATOM 698 C CA . ASP A 1 90 ? -20.543 26.760 40.044 1.00 87.38 90 ASP A CA 1
ATOM 699 C C . ASP A 1 90 ? -21.947 26.925 40.619 1.00 87.38 90 ASP A C 1
ATOM 701 O O . ASP A 1 90 ? -22.904 26.342 40.119 1.00 87.38 90 ASP A O 1
ATOM 705 N N . GLU A 1 91 ? -22.047 27.608 41.758 1.00 86.06 91 GLU A N 1
ATOM 706 C CA . GLU A 1 91 ? -23.283 27.759 42.537 1.00 86.06 91 GLU A CA 1
ATOM 707 C C . GLU A 1 91 ? -24.036 26.434 42.809 1.00 86.06 91 GLU A C 1
ATOM 709 O O . GLU A 1 91 ? -23.688 25.694 43.743 1.00 86.06 91 GLU A O 1
ATOM 714 N N . ASN A 1 92 ? -25.074 26.145 42.015 1.00 88.25 92 ASN A N 1
ATOM 715 C CA . ASN A 1 92 ? -25.940 24.964 42.102 1.00 88.25 92 ASN A CA 1
ATOM 716 C C . ASN A 1 92 ? -25.673 23.926 41.002 1.00 88.25 92 ASN A C 1
ATOM 718 O O . ASN A 1 92 ? -26.264 22.846 41.022 1.00 88.25 92 ASN A O 1
ATOM 722 N N . GLU A 1 93 ? -24.784 24.226 40.062 1.00 92.25 93 GLU A N 1
ATOM 723 C CA . GLU A 1 93 ? -24.435 23.347 38.957 1.00 92.25 93 GLU A CA 1
ATOM 724 C C . GLU A 1 93 ? -23.133 22.597 39.236 1.00 92.25 93 GLU A C 1
ATOM 726 O O . GLU A 1 93 ? -22.171 23.128 39.799 1.00 92.25 93 GLU A O 1
ATOM 731 N N . TYR A 1 94 ? -23.104 21.330 38.825 1.00 90.56 94 TYR A N 1
ATOM 732 C CA . TYR A 1 94 ? -21.937 20.465 38.936 1.00 90.56 94 TYR A CA 1
ATOM 733 C C . TYR A 1 94 ? -21.482 20.039 37.548 1.00 90.56 94 TYR A C 1
ATOM 735 O O . TYR A 1 94 ? -22.239 19.469 36.764 1.00 90.56 94 TYR A O 1
ATOM 743 N N . TYR A 1 95 ? -20.204 20.259 37.284 1.00 91.44 95 TYR A N 1
ATOM 744 C CA . TYR A 1 95 ? -19.553 19.986 36.019 1.00 91.44 95 TYR A CA 1
ATOM 745 C C . TYR A 1 95 ? -18.586 18.823 36.199 1.00 91.44 95 TYR A C 1
ATOM 747 O O . TYR A 1 95 ? -17.576 18.909 36.908 1.00 91.44 95 TYR A O 1
ATOM 755 N N . PHE A 1 96 ? -18.903 17.714 35.542 1.00 91.88 96 PHE A N 1
ATOM 756 C CA . PHE A 1 96 ? -18.073 16.520 35.559 1.00 91.88 96 PHE A CA 1
ATOM 757 C C . PHE A 1 96 ? -16.967 16.614 34.503 1.00 91.88 96 PHE A C 1
ATOM 759 O O . PHE A 1 96 ? -17.200 17.122 33.403 1.00 91.88 96 PHE A O 1
ATOM 766 N N . PRO A 1 97 ? -15.766 16.084 34.787 1.00 91.94 97 PRO A N 1
ATOM 767 C CA . PRO A 1 97 ? -14.685 16.099 33.817 1.00 91.94 97 PRO A CA 1
ATOM 768 C C . PRO A 1 97 ? -15.045 15.242 32.597 1.00 91.94 97 PRO A C 1
ATOM 770 O O . PRO A 1 97 ? -15.479 14.095 32.729 1.00 91.94 97 PRO A O 1
ATOM 773 N N . PHE A 1 98 ? -14.793 15.758 31.390 1.00 92.62 98 PHE A N 1
ATOM 774 C CA . PHE A 1 98 ? -15.098 15.025 30.157 1.00 92.62 98 PHE A CA 1
ATOM 775 C C . PHE A 1 98 ? -14.363 13.677 30.067 1.00 92.62 98 PHE A C 1
ATOM 777 O O . PHE A 1 98 ? -14.879 12.739 29.474 1.00 92.62 98 PHE A O 1
ATOM 784 N N . SER A 1 99 ? -13.197 13.527 30.704 1.00 91.25 99 SER A N 1
ATOM 785 C CA . SER A 1 99 ? -12.490 12.240 30.791 1.00 91.25 99 SER A CA 1
ATOM 786 C C . SER A 1 99 ? -13.323 11.140 31.463 1.00 91.25 99 SER A C 1
ATOM 788 O O . SER A 1 99 ? -13.250 9.981 31.047 1.00 91.25 99 SER A O 1
ATOM 790 N N . PHE A 1 100 ? -14.142 11.495 32.458 1.00 91.75 100 PHE A N 1
ATOM 791 C CA . PHE A 1 100 ? -15.108 10.587 33.070 1.00 91.75 100 PHE A CA 1
ATOM 792 C C . PHE A 1 100 ? -16.264 10.293 32.110 1.00 91.75 100 PHE A C 1
ATOM 794 O O . PHE A 1 100 ? -16.540 9.125 31.844 1.00 91.75 100 PHE A O 1
ATOM 801 N N . ILE A 1 101 ? -16.880 11.333 31.537 1.00 92.00 101 ILE A N 1
ATOM 802 C CA . ILE A 1 101 ? -18.024 11.214 30.615 1.00 92.00 101 ILE A CA 1
ATOM 803 C C . ILE A 1 101 ? -17.664 10.336 29.407 1.00 92.00 101 ILE A C 1
ATOM 805 O O . ILE A 1 101 ? -18.379 9.385 29.101 1.00 92.00 101 ILE A O 1
ATOM 809 N N . LYS A 1 102 ? -16.512 10.599 28.777 1.00 92.81 102 LYS A N 1
ATOM 810 C CA . LYS A 1 102 ? -15.946 9.830 27.661 1.00 92.81 102 LYS A CA 1
ATOM 811 C C . LYS A 1 102 ? -15.896 8.337 27.959 1.00 92.81 102 LYS A C 1
ATOM 813 O O . LYS A 1 102 ? -16.307 7.538 27.131 1.00 92.8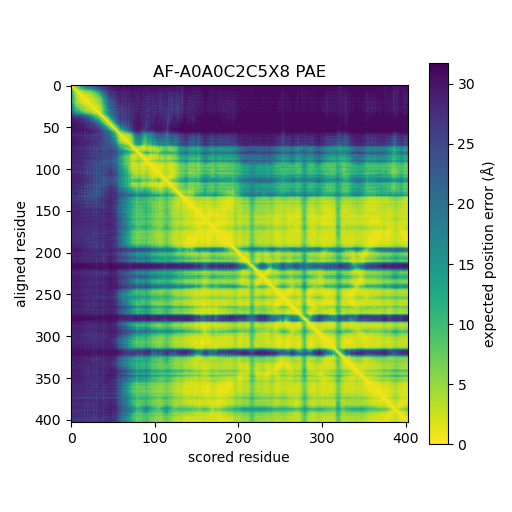1 102 LYS A O 1
ATOM 818 N N . LYS A 1 103 ? -15.396 7.956 29.137 1.00 90.81 103 LYS A N 1
ATOM 819 C CA . LYS A 1 103 ? -15.266 6.546 29.520 1.00 90.81 103 LYS A CA 1
ATOM 820 C C . LYS A 1 103 ? -16.601 5.924 29.928 1.00 90.81 103 LYS A C 1
ATOM 822 O O . LYS A 1 103 ? -16.822 4.752 29.655 1.00 90.81 103 LYS A O 1
ATOM 827 N N . GLN A 1 104 ? -17.452 6.684 30.612 1.00 91.69 104 GLN A N 1
ATOM 828 C CA . GLN A 1 104 ? -18.722 6.193 31.138 1.00 91.69 104 GLN A CA 1
ATOM 829 C C . GLN A 1 104 ? -19.742 5.922 30.030 1.00 91.69 104 GLN A C 1
ATOM 831 O O . GLN A 1 104 ? -20.462 4.931 30.095 1.00 91.69 104 GLN A O 1
ATOM 836 N N . TYR A 1 105 ? -19.806 6.813 29.041 1.00 92.06 105 TYR A N 1
ATOM 837 C CA . TYR A 1 105 ? -20.833 6.802 27.999 1.00 92.06 105 TYR A CA 1
ATOM 838 C C . TYR A 1 105 ? -20.292 6.454 26.612 1.00 92.06 105 TYR A C 1
ATOM 840 O O . TYR A 1 105 ? -21.043 6.518 25.646 1.00 92.06 105 TYR A O 1
ATOM 848 N N . ASP A 1 106 ? -19.005 6.112 26.512 1.00 93.00 106 ASP A N 1
ATOM 849 C CA . ASP A 1 106 ? -18.322 5.808 25.249 1.00 93.00 106 ASP A CA 1
ATOM 850 C C . ASP A 1 106 ? -18.511 6.905 24.182 1.00 93.00 106 ASP A C 1
ATOM 852 O O . ASP A 1 106 ? -18.806 6.659 23.014 1.00 93.00 106 ASP A O 1
ATOM 856 N N . VAL A 1 107 ? -18.364 8.163 24.611 1.00 94.94 107 VAL A N 1
ATOM 857 C CA . VAL A 1 107 ? -18.463 9.346 23.742 1.00 94.94 107 VAL A CA 1
ATOM 858 C C . VAL A 1 107 ? -17.087 9.926 23.446 1.00 94.94 107 VAL A C 1
ATOM 860 O O . VAL A 1 107 ? -16.141 9.789 24.221 1.00 94.94 107 VAL A O 1
ATOM 863 N N . THR A 1 108 ? -16.959 10.637 22.331 1.00 94.31 108 THR A N 1
ATOM 864 C CA . THR A 1 108 ? -15.714 11.315 21.952 1.00 94.31 108 THR A CA 1
ATOM 865 C C . THR A 1 108 ? -15.915 12.820 21.899 1.00 94.31 108 THR A C 1
ATOM 867 O O . THR A 1 108 ? -17.036 13.315 21.887 1.00 94.31 108 THR A O 1
ATOM 870 N N . GLY A 1 109 ? -14.824 13.575 21.935 1.00 92.12 109 GLY A N 1
ATOM 871 C CA . GLY A 1 109 ? -14.903 15.021 21.845 1.00 92.12 109 GLY A CA 1
ATOM 872 C C . GLY A 1 109 ? -13.546 15.639 21.579 1.00 92.12 109 GLY A C 1
ATOM 873 O O . GLY A 1 109 ? -12.513 15.030 21.876 1.00 92.12 109 GLY A O 1
ATOM 874 N N . LYS A 1 110 ? -13.555 16.822 20.973 1.00 92.56 110 LYS A N 1
ATOM 875 C CA . LYS A 1 110 ? -12.347 17.575 20.629 1.00 92.56 110 LYS A CA 1
ATOM 876 C C . LYS A 1 110 ? -12.596 19.068 20.804 1.00 92.56 110 LYS A C 1
ATOM 878 O O . LYS A 1 110 ? -13.705 19.544 20.576 1.00 92.56 110 LYS A O 1
ATOM 883 N N . MET A 1 111 ? -11.549 19.801 21.160 1.00 93.38 111 MET A N 1
ATOM 884 C CA . MET A 1 111 ? -11.572 21.258 21.064 1.00 93.38 111 MET A CA 1
ATOM 885 C C . MET A 1 111 ? -11.443 21.681 19.598 1.00 93.38 111 MET A C 1
ATOM 887 O O . MET A 1 111 ? -10.750 21.028 18.811 1.00 93.38 111 MET A O 1
ATOM 891 N N . SER A 1 112 ? -12.109 22.770 19.231 1.00 91.38 112 SER A N 1
ATOM 892 C CA . SER A 1 112 ? -11.899 23.459 17.962 1.00 91.38 112 SER A CA 1
ATOM 893 C C . SER A 1 112 ? -10.463 24.000 17.871 1.00 91.38 112 SER A C 1
ATOM 895 O O . SER A 1 112 ? -9.783 24.166 18.884 1.00 91.38 112 SER A O 1
ATOM 897 N N . LYS A 1 113 ? -9.964 24.247 16.650 1.00 88.62 113 LYS A N 1
ATOM 898 C CA . LYS A 1 113 ? -8.562 24.669 16.426 1.00 88.62 113 LYS A CA 1
ATOM 899 C C . LYS A 1 113 ? -8.208 25.994 17.113 1.00 88.62 113 LYS A C 1
ATOM 901 O O . LYS A 1 113 ? -7.063 26.197 17.486 1.00 88.62 113 LYS A O 1
ATOM 906 N N . ASP A 1 114 ? -9.190 26.871 17.255 1.00 90.00 114 ASP A N 1
ATOM 907 C CA . ASP A 1 114 ? -9.129 28.166 17.935 1.00 90.00 114 ASP A CA 1
ATOM 908 C C . ASP A 1 114 ? -9.373 28.063 19.454 1.00 90.00 114 ASP A C 1
ATOM 910 O O . ASP A 1 114 ? -9.279 29.061 20.159 1.00 90.00 114 ASP A O 1
ATOM 914 N N . GLY A 1 115 ? -9.694 26.871 19.971 1.00 88.25 115 GLY A N 1
ATOM 915 C CA . GLY A 1 115 ? -9.929 26.622 21.396 1.00 88.25 115 GLY A CA 1
ATOM 916 C C . GLY A 1 115 ? -11.237 27.197 21.947 1.00 88.25 115 GLY A C 1
ATOM 917 O O . GLY A 1 115 ? -11.487 27.071 23.143 1.00 88.25 115 GLY A O 1
ATOM 918 N N . SER A 1 116 ? -12.079 27.797 21.104 1.00 92.38 116 SER A N 1
ATOM 919 C CA . SER A 1 116 ? -13.305 28.494 21.513 1.00 92.38 116 SER A CA 1
ATOM 920 C C . SER A 1 116 ? -14.482 27.559 21.806 1.00 92.38 116 SER A C 1
ATOM 922 O O . SER A 1 116 ? -15.384 27.916 22.562 1.00 92.38 116 SER A O 1
ATOM 924 N N . ARG A 1 117 ? -14.491 26.353 21.223 1.00 93.75 117 ARG A N 1
ATOM 925 C CA . ARG A 1 117 ? -15.619 25.420 21.295 1.00 93.75 117 ARG A CA 1
ATOM 926 C C . ARG A 1 117 ? -15.157 23.998 21.568 1.00 93.75 117 ARG A C 1
ATOM 928 O O . ARG A 1 117 ? -14.231 23.493 20.935 1.00 93.75 117 ARG A O 1
ATOM 935 N N . PHE A 1 118 ? -15.870 23.315 22.456 1.00 94.00 118 PHE A N 1
ATOM 936 C CA . PHE A 1 118 ? -15.767 21.870 22.608 1.00 94.00 118 PHE A CA 1
ATOM 937 C C . PHE A 1 118 ? -16.853 21.181 21.777 1.00 94.00 118 PHE A C 1
ATOM 939 O O . PHE A 1 118 ? -18.040 21.439 21.955 1.00 94.00 118 PHE A O 1
ATOM 946 N N . GLU A 1 119 ? -16.452 20.305 20.859 1.00 92.31 119 GLU A N 1
ATOM 947 C CA . GLU A 1 119 ? -17.364 19.502 20.045 1.00 92.31 119 GLU A CA 1
ATOM 948 C C . GLU A 1 119 ? -17.465 18.097 20.640 1.00 92.31 119 GLU A C 1
ATOM 950 O O . GLU A 1 119 ? -16.471 17.367 20.675 1.00 92.31 119 GLU A O 1
ATOM 955 N N . LEU A 1 120 ? -18.663 17.721 21.094 1.00 92.62 120 LEU A N 1
ATOM 956 C CA . LEU A 1 120 ? -18.974 16.385 21.599 1.00 92.62 120 LEU A CA 1
ATOM 957 C C . LEU A 1 120 ? -19.615 15.535 20.497 1.00 92.62 120 LEU A C 1
ATOM 959 O O . LEU A 1 120 ? -20.529 15.976 19.806 1.00 92.62 120 LEU A O 1
ATOM 963 N N . PHE A 1 121 ? -19.158 14.294 20.370 1.00 92.31 121 PHE A N 1
ATOM 964 C CA . PHE A 1 121 ? -19.635 13.328 19.390 1.00 92.31 121 PHE A CA 1
ATOM 965 C C . PHE A 1 121 ? -20.077 12.041 20.083 1.00 92.31 121 PHE A C 1
ATOM 967 O O . PHE A 1 121 ? -19.298 11.388 20.783 1.00 92.31 121 PHE A O 1
ATOM 974 N N . THR A 1 122 ? -21.317 11.637 19.825 1.00 92.25 122 THR A N 1
ATOM 975 C CA . THR A 1 122 ? -21.880 10.358 20.287 1.00 92.25 122 THR A CA 1
ATOM 976 C C . THR A 1 122 ? -21.444 9.172 19.425 1.00 92.25 122 THR A C 1
ATOM 978 O O . THR A 1 122 ? -21.620 8.025 19.814 1.00 92.25 122 THR A O 1
ATOM 981 N N . SER A 1 123 ? -20.873 9.431 18.246 1.00 90.00 123 SER A N 1
ATOM 982 C CA . SER A 1 123 ? -20.314 8.424 17.345 1.00 90.00 123 SER A CA 1
ATOM 983 C C . SER A 1 123 ? -19.192 9.026 16.494 1.00 90.00 123 SER A C 1
ATOM 985 O O . SER A 1 123 ? -19.103 10.242 16.335 1.00 90.00 123 SER A O 1
ATOM 987 N N . TYR A 1 124 ? -18.311 8.182 15.953 1.00 84.06 124 TYR A N 1
ATOM 988 C CA . TYR A 1 124 ? -17.141 8.622 15.178 1.00 84.06 124 TYR A CA 1
ATOM 989 C C . TYR A 1 124 ? -17.331 8.528 13.656 1.00 84.06 124 TYR A C 1
ATOM 991 O O . TYR A 1 124 ? -16.598 9.163 12.897 1.00 84.06 124 TYR A O 1
ATOM 999 N N . SER A 1 125 ? -18.277 7.708 13.193 1.00 84.06 125 SER A N 1
ATOM 1000 C CA . SER A 1 125 ? -18.471 7.432 11.768 1.00 84.06 125 SER A CA 1
ATOM 1001 C C . SER A 1 125 ? -19.495 8.377 11.161 1.00 84.06 125 SER A C 1
ATOM 1003 O O . SER A 1 125 ? -20.539 8.642 11.747 1.00 84.06 125 SER A O 1
ATOM 1005 N N . LYS A 1 126 ? -19.209 8.856 9.950 1.00 84.56 126 LYS A N 1
ATOM 1006 C CA . LYS A 1 126 ? -20.146 9.669 9.176 1.00 84.56 126 LYS A CA 1
ATOM 1007 C C . LYS A 1 126 ? -20.886 8.790 8.179 1.00 84.56 126 LYS A C 1
ATOM 1009 O O . LYS A 1 126 ? -20.252 8.042 7.434 1.00 84.56 126 LYS A O 1
ATOM 1014 N N . ILE A 1 127 ? -22.208 8.924 8.138 1.00 86.19 127 ILE A N 1
ATOM 1015 C CA . ILE A 1 127 ? -23.006 8.393 7.034 1.00 86.19 127 ILE A CA 1
ATOM 1016 C C . ILE A 1 127 ? -22.662 9.229 5.805 1.00 86.19 127 ILE A C 1
ATOM 1018 O O . ILE A 1 127 ? -22.693 10.459 5.853 1.00 86.19 127 ILE A O 1
ATOM 1022 N N . ARG A 1 128 ? -22.292 8.561 4.716 1.00 81.75 128 ARG A N 1
ATOM 1023 C CA . ARG A 1 128 ? -22.155 9.206 3.416 1.00 81.75 128 ARG A CA 1
ATOM 1024 C C . ARG A 1 128 ? -23.412 8.901 2.629 1.00 81.75 128 ARG A C 1
ATOM 1026 O O . ARG A 1 128 ? -23.799 7.743 2.514 1.00 81.75 128 ARG A O 1
ATOM 1033 N N . VAL A 1 129 ? -24.060 9.947 2.142 1.00 82.00 129 VAL A N 1
ATOM 1034 C CA . VAL A 1 129 ? -25.215 9.790 1.266 1.00 82.00 129 VAL A CA 1
ATOM 1035 C C . VAL A 1 129 ? -24.678 9.328 -0.093 1.00 82.00 129 VAL A C 1
ATOM 1037 O O . VAL A 1 129 ? -23.717 9.931 -0.574 1.00 82.00 129 VAL A O 1
ATOM 1040 N N . PRO A 1 130 ? -25.181 8.218 -0.660 1.00 80.94 130 PRO A N 1
ATOM 1041 C CA . PRO A 1 130 ? -24.824 7.804 -2.011 1.00 80.94 130 PRO A CA 1
ATOM 1042 C C . PRO A 1 130 ? -25.179 8.887 -3.030 1.00 80.94 130 PRO A C 1
ATOM 1044 O O . PRO A 1 130 ? -26.186 9.576 -2.876 1.00 80.94 130 PRO A O 1
ATOM 1047 N N . ASP A 1 131 ? -24.371 9.003 -4.080 1.00 75.00 131 ASP A N 1
ATOM 1048 C CA . ASP A 1 131 ? -24.711 9.854 -5.215 1.00 75.00 131 ASP A CA 1
ATOM 1049 C C . ASP A 1 131 ? -25.736 9.122 -6.097 1.00 75.00 131 ASP A C 1
ATOM 1051 O O . ASP A 1 131 ? -25.482 8.009 -6.561 1.00 75.00 131 ASP A O 1
ATOM 1055 N N . GLY A 1 132 ? -26.887 9.753 -6.339 1.00 79.62 132 GLY A N 1
ATOM 1056 C CA . GLY A 1 132 ? -27.966 9.212 -7.171 1.00 79.62 132 GLY A CA 1
ATOM 1057 C C . GLY A 1 132 ? -28.979 8.328 -6.430 1.00 79.62 132 GLY A C 1
ATOM 1058 O O . GLY A 1 132 ? -28.844 8.031 -5.246 1.00 79.62 132 GLY A O 1
ATOM 1059 N N . ASP A 1 133 ? -30.017 7.912 -7.159 1.00 82.25 133 ASP A N 1
ATOM 1060 C CA . ASP A 1 133 ? -31.189 7.228 -6.586 1.00 82.25 133 ASP A CA 1
ATOM 1061 C C . ASP A 1 133 ? -31.037 5.699 -6.494 1.00 82.25 133 ASP A C 1
ATOM 1063 O O . ASP A 1 133 ? -31.798 5.031 -5.792 1.00 82.25 133 ASP A O 1
ATOM 1067 N N . SER A 1 134 ? -30.081 5.111 -7.223 1.00 90.06 134 SER A N 1
ATOM 1068 C CA . SER A 1 134 ? -29.878 3.658 -7.276 1.00 90.06 134 SER A CA 1
ATOM 1069 C C . SER A 1 134 ? -28.419 3.281 -7.534 1.00 90.06 134 SER A C 1
ATOM 1071 O O . SER A 1 134 ? -27.646 4.067 -8.079 1.00 90.06 134 SER A O 1
ATOM 1073 N N . TYR A 1 135 ? -28.038 2.069 -7.126 1.00 92.19 135 TYR A N 1
ATOM 1074 C CA . TYR A 1 135 ? -26.684 1.553 -7.311 1.00 92.19 135 TYR A CA 1
ATOM 1075 C C . TYR A 1 135 ? -26.460 1.057 -8.748 1.00 92.19 135 TYR A C 1
ATOM 1077 O O . TYR A 1 135 ? -27.180 0.176 -9.217 1.00 92.19 135 TYR A O 1
ATOM 1085 N N . ASP A 1 136 ? -25.423 1.577 -9.411 1.00 92.12 136 ASP A N 1
ATOM 1086 C CA . ASP A 1 136 ? -24.929 1.085 -10.700 1.00 92.12 136 ASP A CA 1
ATOM 1087 C C . ASP A 1 136 ? -23.723 0.146 -10.484 1.00 92.12 136 ASP A C 1
ATOM 1089 O O . ASP A 1 136 ? -22.693 0.601 -9.980 1.00 92.12 136 ASP A O 1
ATOM 1093 N N . PRO A 1 137 ? -23.784 -1.134 -10.906 1.00 92.94 137 PRO A N 1
ATOM 1094 C CA . PRO A 1 137 ? -22.649 -2.058 -10.842 1.00 92.94 137 PRO A CA 1
ATOM 1095 C C . PRO A 1 137 ? -21.401 -1.602 -11.614 1.00 92.94 137 PRO A C 1
ATOM 1097 O O . PRO A 1 137 ? -20.306 -2.088 -11.336 1.00 92.94 137 PRO A O 1
ATOM 1100 N N . LYS A 1 138 ? -21.544 -0.698 -12.593 1.00 93.94 138 LYS A N 1
ATOM 1101 C CA . LYS A 1 138 ? -20.417 -0.076 -13.312 1.00 93.94 138 LYS A CA 1
ATOM 1102 C C . LYS A 1 138 ? -19.935 1.217 -12.646 1.00 93.94 138 LYS A C 1
ATOM 1104 O O . LYS A 1 138 ? -18.855 1.703 -12.983 1.00 93.94 138 LYS A O 1
ATOM 1109 N N . GLY A 1 139 ? -20.703 1.760 -11.709 1.00 92.88 139 GLY A N 1
ATOM 1110 C CA . GLY A 1 139 ? -20.359 2.934 -10.918 1.00 92.88 139 GLY A CA 1
ATOM 1111 C C . GLY A 1 139 ? -19.383 2.627 -9.775 1.00 92.88 139 GLY A C 1
ATOM 1112 O O . GLY A 1 139 ? -18.924 1.494 -9.614 1.00 92.88 139 GLY A O 1
ATOM 1113 N N . PRO A 1 140 ? -19.033 3.634 -8.955 1.00 93.69 140 PRO A N 1
ATOM 1114 C CA . PRO A 1 140 ? -18.184 3.425 -7.787 1.00 93.69 140 PRO A CA 1
ATOM 1115 C C . PRO A 1 140 ? -18.811 2.416 -6.814 1.00 93.69 140 PRO A C 1
ATOM 1117 O O . PRO A 1 140 ? -20.019 2.397 -6.585 1.00 93.69 140 PRO A O 1
ATOM 1120 N N . PHE A 1 141 ? -17.976 1.583 -6.194 1.00 94.81 141 PHE A N 1
ATOM 1121 C CA . PHE A 1 141 ? -18.426 0.567 -5.249 1.00 94.81 141 PHE A CA 1
ATOM 1122 C C . PHE A 1 141 ? -18.691 1.192 -3.873 1.00 94.81 141 PHE A C 1
ATOM 1124 O O . PHE A 1 141 ? -17.782 1.372 -3.055 1.00 94.81 141 PHE A O 1
ATOM 1131 N N . GLY A 1 142 ? -19.945 1.573 -3.621 1.00 91.75 142 GLY A N 1
ATOM 1132 C CA . GLY A 1 142 ? -20.341 2.270 -2.397 1.00 91.75 142 GLY A CA 1
ATOM 1133 C C . GLY A 1 142 ? -19.471 3.509 -2.159 1.00 91.75 142 GLY A C 1
ATOM 1134 O O . GLY A 1 142 ? -19.352 4.377 -3.016 1.00 91.75 142 GLY A O 1
ATOM 1135 N N . HIS A 1 143 ? -18.804 3.579 -1.004 1.00 91.62 143 HIS A N 1
ATOM 1136 C CA . HIS A 1 143 ? -17.921 4.704 -0.654 1.00 91.62 143 HIS A CA 1
ATOM 1137 C C . HIS A 1 143 ? -16.426 4.396 -0.798 1.00 91.62 143 HIS A C 1
ATOM 1139 O O . HIS A 1 143 ? -15.590 5.084 -0.201 1.00 91.62 143 HIS A O 1
ATOM 1145 N N . PHE A 1 144 ? -16.064 3.367 -1.565 1.00 94.56 144 PHE A N 1
ATOM 1146 C CA . PHE A 1 144 ? -14.689 2.871 -1.620 1.00 94.56 144 PHE A CA 1
ATOM 1147 C C . PHE A 1 144 ? -13.712 3.847 -2.275 1.00 94.56 144 PHE A C 1
ATOM 1149 O O . PHE A 1 144 ? -12.520 3.758 -2.003 1.00 94.56 144 PHE A O 1
ATOM 1156 N N . ALA A 1 145 ? -14.185 4.843 -3.033 1.00 93.31 145 ALA A N 1
ATOM 1157 C CA . ALA A 1 145 ? -13.322 5.922 -3.526 1.00 93.31 145 ALA A CA 1
ATOM 1158 C C . ALA A 1 145 ? -12.576 6.648 -2.383 1.00 93.31 145 ALA A C 1
ATOM 1160 O O . ALA A 1 145 ? -11.450 7.115 -2.546 1.00 93.31 145 ALA A O 1
ATOM 1161 N N . THR A 1 146 ? -13.184 6.690 -1.195 1.00 92.25 146 THR A N 1
ATOM 1162 C CA . THR A 1 146 ? -12.631 7.339 0.005 1.00 92.25 146 THR A CA 1
ATOM 1163 C C . THR A 1 146 ? -11.812 6.405 0.895 1.00 92.25 146 THR A C 1
ATOM 1165 O O . THR A 1 146 ? -11.286 6.837 1.920 1.00 92.25 146 THR A O 1
ATOM 1168 N N . TYR A 1 147 ? -11.768 5.112 0.574 1.00 94.00 147 TYR A N 1
ATOM 1169 C CA . TYR A 1 147 ? -11.047 4.127 1.371 1.00 94.00 147 TYR A CA 1
ATOM 1170 C C . TYR A 1 147 ? -9.579 4.141 0.975 1.00 94.00 147 TYR A C 1
ATOM 1172 O O . TYR A 1 147 ? -9.270 4.349 -0.191 1.00 94.00 147 TYR A O 1
ATOM 1180 N N . SER A 1 148 ? -8.705 3.880 1.943 1.00 95.00 148 SER A N 1
ATOM 1181 C CA . SER A 1 148 ? -7.285 3.600 1.728 1.00 95.00 148 SER A CA 1
ATOM 1182 C C . SER A 1 148 ? -6.975 2.273 2.415 1.00 95.00 148 SER A C 1
ATOM 1184 O O . SER A 1 148 ? -6.735 2.206 3.619 1.00 95.00 148 SER A O 1
ATOM 1186 N N . VAL A 1 149 ? -7.123 1.175 1.684 1.00 97.06 149 VAL A N 1
ATOM 1187 C CA . VAL A 1 149 ? -6.988 -0.195 2.184 1.00 97.06 149 VAL A CA 1
ATOM 1188 C C . VAL A 1 149 ? -5.540 -0.463 2.561 1.00 97.06 149 VAL A C 1
ATOM 1190 O O . VAL A 1 149 ? -5.281 -0.955 3.655 1.00 97.06 149 VAL A O 1
ATOM 1193 N N . GLU A 1 150 ? -4.619 -0.067 1.693 1.00 95.06 150 GLU A N 1
ATOM 1194 C CA . GLU A 1 150 ? -3.169 -0.152 1.815 1.00 95.06 150 GLU A CA 1
ATOM 1195 C C . GLU A 1 150 ? -2.620 0.530 3.071 1.00 95.06 150 GLU A C 1
ATOM 1197 O O . GLU A 1 150 ? -1.592 0.105 3.594 1.00 95.06 150 GLU A O 1
ATOM 1202 N N . THR A 1 151 ? -3.322 1.535 3.611 1.00 92.88 151 THR A N 1
ATOM 1203 C CA . THR A 1 151 ? -2.868 2.250 4.808 1.00 92.88 151 THR A CA 1
ATOM 1204 C C . THR A 1 151 ? -3.281 1.575 6.117 1.00 92.88 151 THR A C 1
ATOM 1206 O O . THR A 1 151 ? -2.704 1.873 7.166 1.00 92.88 151 THR A O 1
ATOM 1209 N N . ARG A 1 152 ? -4.224 0.625 6.083 1.00 93.44 152 ARG A N 1
ATOM 1210 C CA . ARG A 1 152 ? -4.753 -0.043 7.284 1.00 93.44 152 ARG A CA 1
ATOM 1211 C C . ARG A 1 152 ? -3.662 -0.791 8.042 1.00 93.44 152 ARG A C 1
ATOM 1213 O O . ARG A 1 152 ? -2.757 -1.352 7.434 1.00 93.44 152 ARG A O 1
ATOM 1220 N N . GLU A 1 153 ? -3.795 -0.858 9.365 1.00 91.00 153 GLU A N 1
ATOM 1221 C CA . GLU A 1 153 ? -2.790 -1.465 10.250 1.00 91.00 153 GLU A CA 1
ATOM 1222 C C . GLU A 1 153 ? -2.465 -2.919 9.879 1.00 91.00 153 GLU A C 1
ATOM 1224 O O . GLU A 1 153 ? -1.309 -3.313 9.760 1.00 91.00 153 GLU A O 1
ATOM 1229 N N . ARG A 1 154 ? -3.517 -3.687 9.583 1.00 93.44 154 ARG A N 1
ATOM 1230 C CA . ARG A 1 154 ? -3.446 -5.098 9.185 1.00 93.44 154 ARG A CA 1
ATOM 1231 C C . ARG A 1 154 ? -2.846 -5.354 7.799 1.00 93.44 154 ARG A C 1
ATOM 1233 O O . ARG A 1 154 ? -2.733 -6.516 7.428 1.00 93.44 154 ARG A O 1
ATOM 1240 N N . VAL A 1 155 ? -2.525 -4.322 7.014 1.00 95.56 155 VAL A N 1
ATOM 1241 C CA . VAL A 1 155 ? -1.815 -4.485 5.736 1.00 95.56 155 VAL A CA 1
ATOM 1242 C C . VAL A 1 155 ? -0.326 -4.362 5.993 1.00 95.56 155 VAL A C 1
ATOM 1244 O O . VAL A 1 155 ? 0.174 -3.269 6.272 1.00 95.56 155 VAL A O 1
ATOM 1247 N N . ARG A 1 156 ? 0.385 -5.482 5.848 1.00 95.00 156 ARG A N 1
ATOM 1248 C CA . ARG A 1 156 ? 1.836 -5.525 6.021 1.00 95.00 156 ARG A CA 1
ATOM 1249 C C . ARG A 1 156 ? 2.560 -4.728 4.943 1.00 95.00 156 ARG A C 1
ATOM 1251 O O . ARG A 1 156 ? 3.486 -3.987 5.243 1.00 95.00 156 ARG A O 1
ATOM 1258 N N . CYS A 1 157 ? 2.165 -4.942 3.697 1.00 96.00 157 CYS A N 1
ATOM 1259 C CA . CYS A 1 157 ? 2.836 -4.458 2.498 1.00 96.00 157 CYS A CA 1
ATOM 1260 C C . CYS A 1 157 ? 1.894 -4.611 1.296 1.00 96.00 157 CYS A C 1
ATOM 1262 O O . CYS A 1 157 ? 0.928 -5.382 1.352 1.00 96.00 157 CYS A O 1
ATOM 1264 N N . ILE A 1 158 ? 2.240 -3.961 0.188 1.00 97.75 158 ILE A N 1
ATOM 1265 C CA . ILE A 1 158 ? 1.832 -4.410 -1.144 1.00 97.75 158 ILE A CA 1
ATOM 1266 C C . ILE A 1 158 ? 2.919 -5.363 -1.640 1.00 97.75 158 ILE A C 1
ATOM 1268 O O . ILE A 1 158 ? 4.084 -4.975 -1.699 1.00 97.75 158 ILE A O 1
ATOM 1272 N N . SER A 1 159 ? 2.575 -6.610 -1.955 1.00 96.88 159 SER A N 1
ATOM 1273 C CA . SER A 1 159 ? 3.560 -7.615 -2.373 1.00 96.88 159 SER A CA 1
ATOM 1274 C C . SER A 1 159 ? 4.328 -7.147 -3.612 1.00 96.88 159 SER A C 1
ATOM 1276 O O . SER A 1 159 ? 3.722 -6.643 -4.558 1.00 96.88 159 SER A O 1
ATOM 1278 N N . GLY A 1 160 ? 5.658 -7.266 -3.607 1.00 94.88 160 GLY A N 1
ATOM 1279 C CA . GLY A 1 160 ? 6.487 -6.999 -4.789 1.00 94.88 160 GLY A CA 1
ATOM 1280 C C . GLY A 1 160 ? 6.280 -8.041 -5.889 1.00 94.88 160 GLY A C 1
ATOM 1281 O O . GLY A 1 160 ? 6.346 -7.705 -7.066 1.00 94.88 160 GLY A O 1
ATOM 1282 N N . GLU A 1 161 ? 5.968 -9.275 -5.493 1.00 93.75 161 GLU A N 1
ATOM 1283 C CA . GLU A 1 161 ? 5.737 -10.418 -6.379 1.00 93.75 161 GLU A CA 1
ATOM 1284 C C . GLU A 1 161 ? 4.396 -10.332 -7.119 1.00 93.75 161 GLU A C 1
ATOM 1286 O O . GLU A 1 161 ? 4.333 -10.574 -8.320 1.00 93.75 161 GLU A O 1
ATOM 1291 N N . THR A 1 162 ? 3.316 -9.985 -6.412 1.00 95.50 162 THR A N 1
ATOM 1292 C CA . THR A 1 162 ? 1.947 -10.049 -6.963 1.00 95.50 162 THR A CA 1
ATOM 1293 C C . THR A 1 162 ? 1.270 -8.692 -7.120 1.00 95.50 162 THR A C 1
ATOM 1295 O O . THR A 1 162 ? 0.221 -8.610 -7.749 1.00 95.50 162 THR A O 1
ATOM 1298 N N . GLY A 1 163 ? 1.821 -7.624 -6.536 1.00 96.75 163 GLY A N 1
ATOM 1299 C CA . GLY A 1 163 ? 1.242 -6.278 -6.599 1.00 96.75 163 GLY A CA 1
ATOM 1300 C C . GLY A 1 163 ? -0.054 -6.085 -5.798 1.00 96.75 163 GLY A C 1
ATOM 1301 O O . GLY A 1 163 ? -0.690 -5.042 -5.923 1.00 96.75 163 GLY A O 1
ATOM 1302 N N . VAL A 1 164 ? -0.445 -7.050 -4.957 1.00 98.12 164 VAL A N 1
ATOM 1303 C CA . VAL A 1 164 ? -1.650 -6.985 -4.105 1.00 98.12 164 VAL A CA 1
ATOM 1304 C C . VAL A 1 164 ? -1.295 -6.972 -2.609 1.00 98.12 164 VAL A C 1
ATOM 1306 O O . VAL A 1 164 ? -0.201 -7.405 -2.226 1.00 98.12 164 VAL A O 1
ATOM 1309 N N . PRO A 1 165 ? -2.174 -6.462 -1.724 1.00 98.25 165 PRO A N 1
ATOM 1310 C CA . PRO A 1 165 ? -1.857 -6.324 -0.303 1.00 98.25 165 PRO A CA 1
ATOM 1311 C C . PRO A 1 165 ? -1.812 -7.665 0.443 1.00 98.25 165 PRO A C 1
ATOM 1313 O O . PRO A 1 165 ? -2.742 -8.469 0.350 1.00 98.25 165 PRO A O 1
ATOM 1316 N N . MET A 1 166 ? -0.802 -7.850 1.298 1.00 97.69 166 MET A N 1
ATOM 1317 C CA . MET A 1 166 ? -0.723 -8.981 2.235 1.00 97.69 166 MET A CA 1
ATOM 1318 C C . MET A 1 166 ? -1.191 -8.569 3.633 1.00 97.69 166 MET A C 1
ATOM 1320 O O . MET A 1 166 ? -0.829 -7.506 4.145 1.00 97.69 166 MET A O 1
ATOM 1324 N N . SER A 1 167 ? -2.031 -9.399 4.248 1.00 97.00 167 SER A N 1
ATOM 1325 C CA . SER A 1 167 ? -2.640 -9.154 5.553 1.00 97.00 167 SER A CA 1
ATOM 1326 C C . SER A 1 167 ? -1.877 -9.828 6.689 1.00 97.00 167 SER A C 1
ATOM 1328 O O . SER A 1 167 ? -1.333 -10.911 6.513 1.00 97.00 167 SER A O 1
ATOM 1330 N N . THR A 1 168 ? -1.911 -9.223 7.872 1.00 95.31 168 THR A N 1
ATOM 1331 C CA . THR A 1 168 ? -1.455 -9.804 9.148 1.00 95.31 168 THR A CA 1
ATOM 1332 C C . THR A 1 168 ? -2.589 -9.902 10.173 1.00 95.31 168 THR A C 1
ATOM 1334 O O . THR A 1 168 ? -2.358 -10.069 11.366 1.00 95.31 168 THR A O 1
ATOM 1337 N N . GLN A 1 169 ? -3.851 -9.806 9.732 1.00 93.38 169 GLN A N 1
ATOM 1338 C CA . GLN A 1 169 ? -5.005 -9.643 10.628 1.00 93.38 169 GLN A CA 1
ATOM 1339 C C . GLN A 1 169 ? -5.178 -10.775 11.658 1.00 93.38 169 GLN A C 1
ATOM 1341 O O . GLN A 1 169 ? -5.663 -10.532 12.761 1.00 93.38 169 GLN A O 1
ATOM 1346 N N . TRP A 1 170 ? -4.807 -12.004 11.292 1.00 93.69 170 TRP A N 1
ATOM 1347 C CA . TRP A 1 170 ? -4.987 -13.210 12.121 1.00 93.69 170 TRP A CA 1
ATOM 1348 C C . TRP A 1 170 ? -3.732 -14.079 12.205 1.00 93.69 170 TRP A C 1
ATOM 1350 O O . TRP A 1 170 ? -3.755 -15.137 12.820 1.00 93.69 170 TRP A O 1
ATOM 1360 N N . SER A 1 171 ? -2.643 -13.633 11.586 1.00 92.38 171 SER A N 1
ATOM 1361 C CA . SER A 1 171 ? -1.358 -14.318 11.581 1.00 92.38 171 SER A CA 1
ATOM 1362 C C . SER A 1 171 ? -0.260 -13.258 11.543 1.00 92.38 171 SER A C 1
ATOM 1364 O O . SER A 1 171 ? -0.377 -12.315 10.756 1.00 92.38 171 SER A O 1
ATOM 1366 N N . PRO A 1 172 ? 0.803 -13.387 12.355 1.00 90.25 172 PRO A N 1
ATOM 1367 C CA . PRO A 1 172 ? 1.956 -12.497 12.261 1.00 90.25 172 PRO A CA 1
ATOM 1368 C C . PRO A 1 172 ? 2.701 -12.686 10.934 1.00 90.25 172 PRO A C 1
ATOM 1370 O O . PRO A 1 172 ? 3.294 -11.736 10.428 1.00 90.25 172 PRO A O 1
ATOM 1373 N N . THR A 1 173 ? 2.641 -13.891 10.357 1.00 92.88 173 THR A N 1
ATOM 1374 C CA . THR A 1 173 ? 3.139 -14.173 9.011 1.00 92.88 173 THR A CA 1
ATOM 1375 C C . THR A 1 173 ? 2.143 -13.616 7.993 1.00 92.88 173 THR A C 1
ATOM 1377 O O . THR A 1 173 ? 0.987 -14.057 8.000 1.00 92.88 173 THR A O 1
ATOM 1380 N N . PRO A 1 174 ? 2.558 -12.671 7.130 1.00 95.50 174 PRO A N 1
ATOM 1381 C CA . PRO A 1 174 ? 1.712 -12.096 6.094 1.00 95.50 174 PRO A CA 1
ATOM 1382 C C . PRO A 1 174 ? 1.102 -13.155 5.175 1.00 95.50 174 PRO A C 1
ATOM 1384 O O . PRO A 1 174 ? 1.782 -14.080 4.740 1.00 95.50 174 PRO A O 1
ATOM 1387 N N . TYR A 1 175 ? -0.173 -12.991 4.834 1.00 97.25 175 TYR A N 1
ATOM 1388 C CA . TYR A 1 175 ? -0.897 -13.886 3.932 1.00 97.25 175 TYR A CA 1
ATOM 1389 C C . TYR A 1 175 ? -1.825 -13.106 3.000 1.00 97.25 175 TYR A C 1
ATOM 1391 O O . TYR A 1 175 ? -2.258 -11.993 3.307 1.00 97.25 175 TYR A O 1
ATOM 1399 N N . TYR A 1 176 ? -2.153 -13.684 1.848 1.00 98.06 176 TYR A N 1
ATOM 1400 C CA . TYR A 1 176 ? -3.122 -13.089 0.934 1.00 98.06 176 TYR A CA 1
ATOM 1401 C C . TYR A 1 176 ? -4.538 -13.284 1.475 1.00 98.06 176 TYR A C 1
ATOM 1403 O O . TYR A 1 176 ? -4.986 -14.412 1.678 1.00 98.06 176 TYR A O 1
ATOM 1411 N N . TYR A 1 177 ? -5.235 -12.176 1.738 1.00 98.38 177 TYR A N 1
ATOM 1412 C CA . TYR A 1 177 ? -6.606 -12.201 2.236 1.00 98.38 177 TYR A CA 1
ATOM 1413 C C . TYR A 1 177 ? -7.569 -11.694 1.152 1.00 98.38 177 TYR A C 1
ATOM 1415 O O . TYR A 1 177 ? -7.545 -10.494 0.857 1.00 98.38 177 TYR A O 1
ATOM 1423 N N . PRO A 1 178 ? -8.433 -12.553 0.577 1.00 98.38 178 PRO A N 1
ATOM 1424 C CA . PRO A 1 178 ? -9.234 -12.214 -0.602 1.00 98.38 178 PRO A CA 1
ATOM 1425 C C . PRO A 1 178 ? -10.107 -10.969 -0.427 1.00 98.38 178 PRO A C 1
ATOM 1427 O O . PRO A 1 178 ? -10.113 -10.104 -1.295 1.00 98.38 178 PRO A O 1
ATOM 1430 N N . ILE A 1 179 ? -10.747 -10.797 0.738 1.00 98.50 179 ILE A N 1
ATOM 1431 C CA . ILE A 1 179 ? -11.559 -9.599 1.022 1.00 98.50 179 ILE A CA 1
ATOM 1432 C C . ILE A 1 179 ? -10.707 -8.332 0.941 1.00 98.50 179 ILE A C 1
ATOM 1434 O O . ILE A 1 179 ? -11.126 -7.327 0.379 1.00 98.50 179 ILE A O 1
ATOM 1438 N N . GLN A 1 180 ? -9.501 -8.353 1.507 1.00 98.50 180 GLN A N 1
ATOM 1439 C CA . GLN A 1 180 ? -8.610 -7.196 1.486 1.00 98.50 180 GLN A CA 1
ATOM 1440 C C . GLN A 1 180 ? -8.149 -6.867 0.063 1.00 98.50 180 GLN A C 1
ATOM 1442 O O . GLN A 1 180 ? -8.083 -5.692 -0.291 1.00 98.50 180 GLN A O 1
ATOM 1447 N N . ILE A 1 181 ? -7.863 -7.888 -0.744 1.00 98.75 181 ILE A N 1
ATOM 1448 C CA . ILE A 1 181 ? -7.434 -7.738 -2.139 1.00 98.75 181 ILE A CA 1
ATOM 1449 C C . ILE A 1 181 ? -8.584 -7.201 -2.998 1.00 98.75 181 ILE A C 1
ATOM 1451 O O . ILE A 1 181 ? -8.399 -6.218 -3.711 1.00 98.75 181 ILE A O 1
ATOM 1455 N N . ALA A 1 182 ? -9.790 -7.756 -2.854 1.00 98.69 182 ALA A N 1
ATOM 1456 C CA . ALA A 1 182 ? -10.986 -7.258 -3.528 1.00 98.69 182 ALA A CA 1
ATOM 1457 C C . ALA A 1 182 ? -11.286 -5.807 -3.129 1.00 98.69 182 ALA A C 1
ATOM 1459 O O . ALA A 1 182 ? -11.510 -4.960 -3.990 1.00 98.69 182 ALA A O 1
ATOM 1460 N N . GLN A 1 183 ? -11.205 -5.472 -1.836 1.00 98.56 183 GLN A N 1
ATOM 1461 C CA . GLN A 1 183 ? -11.392 -4.094 -1.379 1.00 98.56 183 GLN A CA 1
ATOM 1462 C C . GLN A 1 183 ? -10.337 -3.139 -1.949 1.00 98.56 183 GLN A C 1
ATOM 1464 O O . GLN A 1 183 ? -10.687 -2.017 -2.307 1.00 98.56 183 GLN A O 1
ATOM 1469 N N . TYR A 1 184 ? -9.079 -3.580 -2.054 1.00 98.56 184 TYR A N 1
ATOM 1470 C CA . TYR A 1 184 ? -7.995 -2.823 -2.683 1.00 98.56 184 TYR A CA 1
ATOM 1471 C C . TYR A 1 184 ? -8.262 -2.574 -4.176 1.00 98.56 184 TYR A C 1
ATOM 1473 O O . TYR A 1 184 ? -8.139 -1.446 -4.647 1.00 98.56 184 TYR A O 1
ATOM 1481 N N . GLY A 1 185 ? -8.723 -3.585 -4.915 1.00 98.38 185 GLY A N 1
ATOM 1482 C CA . GLY A 1 185 ? -9.151 -3.406 -6.303 1.00 98.38 185 GLY A CA 1
ATOM 1483 C C . GLY A 1 185 ? -10.326 -2.429 -6.425 1.00 98.38 185 GLY A C 1
ATOM 1484 O O . GLY A 1 185 ? -10.255 -1.454 -7.173 1.00 98.38 185 GLY A O 1
ATOM 1485 N N . LEU A 1 186 ? -11.385 -2.638 -5.638 1.00 98.38 186 LEU A N 1
ATOM 1486 C CA . LEU A 1 186 ? -12.624 -1.854 -5.690 1.00 98.38 186 LEU A CA 1
ATOM 1487 C C . LEU A 1 186 ? -12.433 -0.385 -5.292 1.00 98.38 186 LEU A C 1
ATOM 1489 O O . LEU A 1 186 ? -13.102 0.482 -5.857 1.00 98.38 186 LEU A O 1
ATOM 1493 N N . GLN A 1 187 ? -11.518 -0.061 -4.370 1.00 97.69 187 GLN A N 1
ATOM 1494 C CA . GLN A 1 187 ? -11.190 1.343 -4.089 1.00 97.69 187 GLN A CA 1
ATOM 1495 C C . GLN A 1 187 ? -10.526 2.027 -5.279 1.00 97.69 187 GLN A C 1
ATOM 1497 O O . GLN A 1 187 ? -10.866 3.164 -5.589 1.00 97.69 187 GLN A O 1
ATOM 1502 N N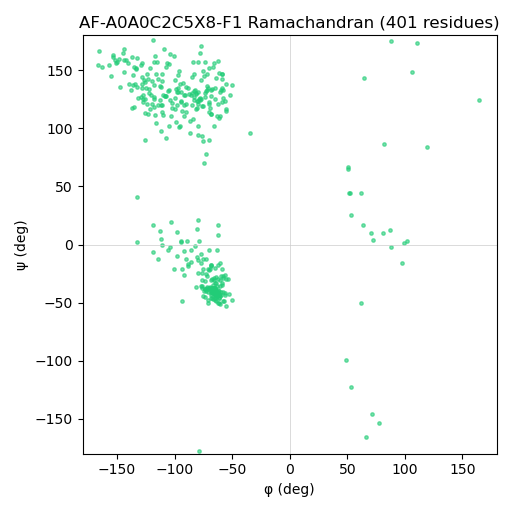 . HIS A 1 188 ? -9.617 1.342 -5.973 1.00 97.38 188 HIS A N 1
ATOM 1503 C CA . HIS A 1 188 ? -8.892 1.915 -7.095 1.00 97.38 188 HIS A CA 1
ATOM 1504 C C . HIS A 1 188 ? -9.812 2.042 -8.301 1.00 97.38 188 HIS A C 1
ATOM 1506 O O . HIS A 1 188 ? -9.810 3.085 -8.948 1.00 97.38 188 HIS A O 1
ATOM 1512 N N . TYR A 1 189 ? -10.685 1.058 -8.520 1.00 97.12 189 TYR A N 1
ATOM 1513 C CA . TYR A 1 189 ? -11.788 1.176 -9.464 1.00 97.12 189 TYR A CA 1
ATOM 1514 C C . TYR A 1 189 ? -12.656 2.401 -9.157 1.00 97.12 189 TYR A C 1
ATOM 1516 O O . TYR A 1 189 ? -12.834 3.271 -10.001 1.00 97.12 189 TYR A O 1
ATOM 1524 N N . SER A 1 190 ? -13.131 2.530 -7.917 1.00 95.75 190 SER A N 1
ATOM 1525 C CA . SER A 1 190 ? -14.010 3.637 -7.526 1.00 95.75 190 SER A CA 1
ATOM 1526 C C . SER A 1 190 ? -13.326 5.000 -7.666 1.00 95.75 190 SER A C 1
ATOM 1528 O O . SER A 1 190 ? -13.944 5.938 -8.157 1.00 95.75 190 SER A O 1
ATOM 1530 N N . ARG A 1 191 ? -12.044 5.118 -7.288 1.00 94.69 191 ARG A N 1
ATOM 1531 C CA . ARG A 1 191 ? -11.252 6.343 -7.485 1.00 94.69 191 ARG A CA 1
ATOM 1532 C C . ARG A 1 191 ? -11.068 6.668 -8.963 1.00 94.69 191 ARG A C 1
ATOM 1534 O O . ARG A 1 191 ? -11.168 7.829 -9.314 1.00 94.69 191 ARG A O 1
ATOM 1541 N N . MET A 1 192 ? -10.846 5.670 -9.816 1.00 92.94 192 MET A N 1
ATOM 1542 C CA . MET A 1 192 ? -10.737 5.853 -11.268 1.00 92.94 192 MET A CA 1
ATOM 1543 C C . MET A 1 192 ? -12.051 6.344 -11.894 1.00 92.94 192 MET A C 1
ATOM 1545 O O . MET A 1 192 ? -12.021 7.155 -12.808 1.00 92.94 192 MET A O 1
ATOM 1549 N N . ILE A 1 193 ? -13.204 5.867 -11.415 1.00 91.88 193 ILE A N 1
ATOM 1550 C CA . ILE A 1 193 ? -14.512 6.304 -11.929 1.00 91.88 193 ILE A CA 1
ATOM 1551 C C . ILE A 1 193 ? -14.868 7.717 -11.444 1.00 91.88 193 ILE A C 1
ATOM 1553 O O . ILE A 1 193 ? -15.408 8.518 -12.208 1.00 91.88 193 ILE A O 1
ATOM 1557 N N . VAL A 1 194 ? -14.573 8.028 -10.178 1.00 89.81 194 VAL A N 1
ATOM 1558 C CA . VAL A 1 194 ? -14.868 9.340 -9.577 1.00 89.81 194 VAL A CA 1
ATOM 1559 C C . VAL A 1 194 ? -13.887 10.410 -10.061 1.00 89.81 194 VAL A C 1
ATOM 1561 O O . VAL A 1 194 ? -14.303 11.515 -10.405 1.00 89.81 194 VAL A O 1
ATOM 1564 N N . ASN A 1 195 ? -12.592 10.095 -10.103 1.00 83.62 195 ASN A N 1
ATOM 1565 C CA . ASN A 1 195 ? -11.553 11.005 -10.561 1.00 83.62 195 ASN A CA 1
ATOM 1566 C C . ASN A 1 195 ? -11.411 10.896 -12.082 1.00 83.62 195 ASN A C 1
ATOM 1568 O O . ASN A 1 195 ? -10.731 10.013 -12.595 1.00 83.62 195 ASN A O 1
ATOM 1572 N N . LYS A 1 196 ? -12.077 11.800 -12.803 1.00 70.69 196 LYS A N 1
ATOM 1573 C CA . LYS A 1 196 ? -12.038 11.861 -14.274 1.00 70.69 196 LYS A CA 1
ATOM 1574 C C . LYS A 1 196 ? -10.815 12.600 -14.822 1.00 70.69 196 LYS A C 1
ATOM 1576 O O . LYS A 1 196 ? -10.688 12.738 -16.034 1.00 70.69 196 LYS A O 1
ATOM 1581 N N . THR A 1 197 ? -9.963 13.118 -13.946 1.00 70.31 197 THR A N 1
ATOM 1582 C CA . THR A 1 197 ? -8.787 13.897 -14.327 1.00 70.31 197 THR A CA 1
ATOM 1583 C C . THR A 1 197 ? -7.653 12.954 -14.707 1.00 70.31 197 THR A C 1
ATOM 1585 O O . THR A 1 197 ? -7.342 12.023 -13.961 1.00 70.31 197 THR A O 1
ATOM 1588 N N . GLU A 1 198 ? -7.040 13.177 -15.869 1.00 67.69 198 GLU A N 1
ATOM 1589 C CA . GLU A 1 198 ? -5.827 12.456 -16.247 1.00 67.69 198 GLU A CA 1
ATOM 1590 C C . GLU A 1 198 ? -4.703 12.841 -15.282 1.00 67.69 198 GLU A C 1
ATOM 1592 O O . GLU A 1 198 ? -4.432 14.022 -15.068 1.00 67.69 198 GLU A O 1
ATOM 1597 N N . ALA A 1 199 ? -4.085 11.840 -14.654 1.00 73.88 199 ALA A N 1
ATOM 1598 C CA . ALA A 1 199 ? -2.964 12.074 -13.757 1.00 73.88 199 ALA A CA 1
ATOM 1599 C C . ALA A 1 199 ? -1.768 12.585 -14.564 1.00 73.88 199 ALA A C 1
ATOM 1601 O O . ALA A 1 199 ? -1.417 11.997 -15.588 1.00 73.88 199 ALA A O 1
ATOM 1602 N N . GLU A 1 200 ? -1.107 13.635 -14.080 1.00 82.38 200 GLU A N 1
ATOM 1603 C CA . GLU A 1 200 ? 0.146 14.080 -14.678 1.00 82.38 200 GLU A CA 1
ATOM 1604 C C . GLU A 1 200 ? 1.190 12.955 -14.596 1.00 82.38 200 GLU A C 1
ATOM 1606 O O . GLU A 1 200 ? 1.401 12.335 -13.545 1.00 82.38 200 GLU A O 1
ATOM 1611 N N . THR A 1 201 ? 1.842 12.682 -15.726 1.00 89.69 201 THR A N 1
ATOM 1612 C CA . THR A 1 201 ? 2.893 11.670 -15.834 1.00 89.69 201 THR A CA 1
ATOM 1613 C C . THR A 1 201 ? 4.226 12.339 -16.137 1.00 89.69 201 THR A C 1
ATOM 1615 O O . THR A 1 201 ? 4.410 12.961 -17.180 1.00 89.69 201 THR A O 1
ATOM 1618 N N . LEU A 1 202 ? 5.189 12.151 -15.240 1.00 92.25 202 LEU A N 1
ATOM 1619 C CA . LEU A 1 202 ? 6.589 12.465 -15.471 1.00 92.25 202 LEU A CA 1
ATOM 1620 C C . LEU A 1 202 ? 7.262 11.277 -16.165 1.00 92.25 202 LEU A C 1
ATOM 1622 O O . LEU A 1 202 ? 7.191 10.146 -15.682 1.00 92.25 202 LEU A O 1
ATOM 1626 N N . ILE A 1 203 ? 7.950 11.545 -17.271 1.00 93.12 203 ILE A N 1
ATOM 1627 C CA . ILE A 1 203 ? 8.733 10.547 -18.004 1.00 93.12 203 ILE A CA 1
ATOM 1628 C C . ILE A 1 203 ? 10.219 10.786 -17.730 1.00 93.12 203 ILE A C 1
ATOM 1630 O O . ILE A 1 203 ? 10.692 11.922 -17.803 1.00 93.12 203 ILE A O 1
ATOM 1634 N N . LYS A 1 204 ? 10.942 9.711 -17.413 1.00 91.94 204 LYS A N 1
ATOM 1635 C CA . LYS A 1 204 ? 12.393 9.680 -17.195 1.00 91.94 204 LYS A CA 1
ATOM 1636 C C . LYS A 1 204 ? 13.024 8.465 -17.860 1.00 91.94 204 LYS A C 1
ATOM 1638 O O . LYS A 1 204 ? 12.333 7.500 -18.160 1.00 91.94 204 LYS A O 1
ATOM 1643 N N . GLY A 1 205 ? 14.336 8.520 -18.058 1.00 88.38 205 GLY A N 1
ATOM 1644 C CA . GLY A 1 205 ? 15.162 7.457 -18.619 1.00 88.38 205 GLY A CA 1
ATOM 1645 C C . GLY A 1 205 ? 15.261 7.467 -20.145 1.00 88.38 205 GLY A C 1
ATOM 1646 O O . GLY A 1 205 ? 16.007 6.656 -20.683 1.00 88.38 205 GLY A O 1
ATOM 1647 N N . SER A 1 206 ? 14.576 8.377 -20.846 1.00 88.06 206 SER A N 1
ATOM 1648 C CA . SER A 1 206 ? 14.652 8.492 -22.312 1.00 88.06 206 SER A CA 1
ATOM 1649 C C . SER A 1 206 ? 15.973 9.091 -22.799 1.00 88.06 206 SER A C 1
ATOM 1651 O O . SER A 1 206 ? 16.378 8.854 -23.933 1.00 88.06 206 SER A O 1
ATOM 1653 N N . GLU A 1 207 ? 16.641 9.886 -21.962 1.00 87.56 207 GLU A N 1
ATOM 1654 C CA . GLU A 1 207 ? 17.897 10.542 -22.313 1.00 87.56 207 GLU A CA 1
ATOM 1655 C C . GLU A 1 207 ? 19.077 9.856 -21.624 1.00 87.56 207 GLU A C 1
ATOM 1657 O O . GLU A 1 207 ? 19.084 9.668 -20.406 1.00 87.56 207 GLU A O 1
ATOM 1662 N N . SER A 1 208 ? 20.144 9.555 -22.371 1.00 81.75 208 SER A N 1
ATOM 1663 C CA . SER A 1 208 ? 21.342 8.901 -21.823 1.00 81.75 208 SER A CA 1
ATOM 1664 C C . SER A 1 208 ? 21.993 9.683 -20.669 1.00 81.75 208 SER A C 1
ATOM 1666 O O . SER A 1 208 ? 22.603 9.073 -19.793 1.00 81.75 208 SER A O 1
ATOM 1668 N N . ALA A 1 209 ? 21.833 11.013 -20.626 1.00 86.50 209 ALA A N 1
ATOM 1669 C CA . ALA A 1 209 ? 22.345 11.880 -19.558 1.00 86.50 209 ALA A CA 1
ATOM 1670 C C . ALA A 1 209 ? 21.625 11.694 -18.205 1.00 86.50 209 ALA A C 1
ATOM 1672 O O . ALA A 1 209 ? 22.179 12.022 -17.152 1.00 86.50 209 ALA A O 1
ATOM 1673 N N . GLU A 1 210 ? 20.404 11.152 -18.213 1.00 89.19 210 GLU A N 1
ATOM 1674 C CA . GLU A 1 210 ? 19.639 10.854 -16.997 1.00 89.19 210 GLU A CA 1
ATOM 1675 C C . GLU A 1 210 ? 20.151 9.592 -16.298 1.00 89.19 210 GLU A C 1
ATOM 1677 O O . GLU A 1 210 ? 20.023 9.450 -15.079 1.00 89.19 210 GLU A O 1
ATOM 1682 N N . TRP A 1 211 ? 20.798 8.700 -17.048 1.00 87.31 211 TRP A N 1
ATOM 1683 C CA . TRP A 1 211 ? 21.430 7.509 -16.510 1.00 87.31 211 TRP A CA 1
ATOM 1684 C C . TRP A 1 211 ? 22.787 7.882 -15.922 1.00 87.31 211 TRP A C 1
ATOM 1686 O O . TRP A 1 211 ? 23.729 8.241 -16.633 1.00 87.31 211 TRP A O 1
ATOM 1696 N N . LYS A 1 212 ? 22.947 7.693 -14.613 1.00 84.75 212 LYS A N 1
ATOM 1697 C CA . LYS A 1 212 ? 24.222 7.898 -13.910 1.00 84.75 212 LYS A CA 1
ATOM 1698 C C . LYS A 1 212 ? 24.796 6.563 -13.440 1.00 84.75 212 LYS A C 1
ATOM 1700 O O . LYS A 1 212 ? 24.050 5.684 -13.019 1.00 84.75 212 LYS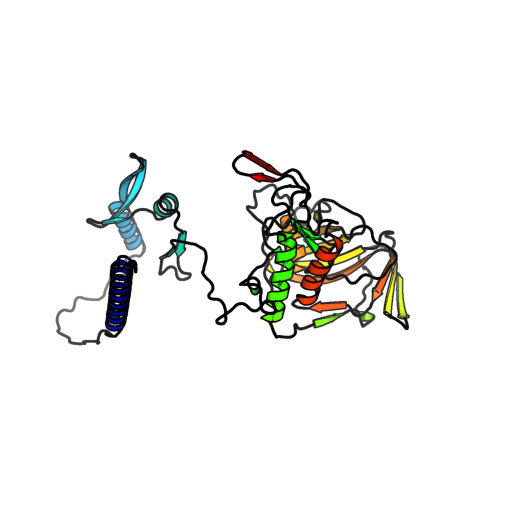 A O 1
ATOM 1705 N N . GLY A 1 213 ? 26.115 6.408 -13.546 1.00 74.19 213 GLY A N 1
ATOM 1706 C CA . GLY A 1 213 ? 26.827 5.304 -12.899 1.00 74.19 213 GLY A CA 1
ATOM 1707 C C . GLY A 1 213 ? 26.913 5.549 -11.392 1.00 74.19 213 GLY A C 1
ATOM 1708 O O . GLY A 1 213 ? 26.821 6.695 -10.944 1.00 74.19 213 GLY A O 1
ATOM 1709 N N . SER A 1 214 ? 27.083 4.492 -10.600 1.00 63.31 214 SER A N 1
ATOM 1710 C CA . SER A 1 214 ? 27.303 4.650 -9.160 1.00 63.31 214 SER A CA 1
ATOM 1711 C C . SER A 1 214 ? 28.670 5.296 -8.923 1.00 63.31 214 SER A C 1
ATOM 1713 O O . SER A 1 214 ? 29.694 4.677 -9.185 1.00 63.31 214 SER A O 1
ATOM 1715 N N . ALA A 1 215 ? 28.703 6.533 -8.422 1.00 49.88 215 ALA A N 1
ATOM 1716 C CA . ALA A 1 215 ? 29.949 7.179 -7.992 1.00 49.88 215 ALA A CA 1
ATOM 1717 C C . ALA A 1 215 ? 30.494 6.593 -6.670 1.00 49.88 215 ALA A C 1
ATOM 1719 O O . ALA A 1 215 ? 31.627 6.876 -6.295 1.00 49.88 215 ALA A O 1
ATOM 1720 N N . ALA A 1 216 ? 29.681 5.801 -5.958 1.00 46.16 216 ALA A N 1
ATOM 1721 C CA . ALA A 1 216 ? 29.923 5.368 -4.580 1.00 46.16 216 ALA A CA 1
ATOM 1722 C C . ALA A 1 216 ? 30.238 3.869 -4.430 1.00 46.16 216 ALA A C 1
ATOM 1724 O O . ALA A 1 216 ? 30.450 3.398 -3.317 1.00 46.16 216 ALA A O 1
ATOM 1725 N N . MET A 1 217 ? 30.262 3.104 -5.521 1.00 47.78 217 MET A N 1
ATOM 1726 C CA . MET A 1 217 ? 30.692 1.707 -5.491 1.00 47.78 217 MET A CA 1
ATOM 1727 C C . MET A 1 217 ? 31.859 1.565 -6.455 1.00 47.78 217 MET A C 1
ATOM 1729 O O . MET A 1 217 ? 31.768 2.009 -7.594 1.00 47.78 217 MET A O 1
ATOM 1733 N N . HIS A 1 218 ? 32.929 0.896 -6.030 1.00 45.25 218 HIS A N 1
ATOM 1734 C CA . HIS A 1 218 ? 34.016 0.431 -6.900 1.00 45.25 218 HIS A CA 1
ATOM 1735 C C . HIS A 1 218 ? 33.547 -0.590 -7.968 1.00 45.25 218 HIS A C 1
ATOM 1737 O O . HIS A 1 218 ? 34.361 -1.291 -8.562 1.00 45.25 218 HIS A O 1
ATOM 1743 N N . ASP A 1 219 ? 32.237 -0.676 -8.212 1.00 54.06 219 ASP A N 1
ATOM 1744 C CA . ASP A 1 219 ? 31.605 -1.532 -9.195 1.00 54.06 219 ASP A CA 1
ATOM 1745 C C . ASP A 1 219 ? 31.695 -0.881 -10.569 1.00 54.06 219 ASP A C 1
ATOM 1747 O O . ASP A 1 219 ? 31.098 0.164 -10.845 1.00 54.06 219 ASP A O 1
ATOM 1751 N N . THR A 1 220 ? 32.408 -1.548 -11.467 1.00 60.00 220 THR A N 1
ATOM 1752 C CA . THR A 1 220 ? 32.318 -1.279 -12.895 1.00 60.00 220 THR A CA 1
ATOM 1753 C C . THR A 1 220 ? 30.875 -1.529 -13.338 1.00 60.00 220 THR A C 1
ATOM 1755 O O . THR A 1 220 ? 30.383 -2.655 -13.319 1.00 60.00 220 THR A O 1
ATOM 1758 N N . SER A 1 221 ? 30.167 -0.456 -13.694 1.00 72.69 221 SER A N 1
ATOM 1759 C CA . SER A 1 221 ? 28.822 -0.542 -14.265 1.00 72.69 221 SER A CA 1
ATOM 1760 C C . SER A 1 221 ? 28.905 -0.324 -15.769 1.00 72.69 221 SER A C 1
ATOM 1762 O O . SER A 1 221 ? 29.314 0.741 -16.232 1.00 72.69 221 SER A O 1
ATOM 1764 N N . GLU A 1 222 ? 28.525 -1.344 -16.533 1.00 81.69 222 GLU A N 1
ATOM 1765 C CA . GLU A 1 222 ? 28.390 -1.245 -17.984 1.00 81.69 222 GLU A CA 1
ATOM 1766 C C . GLU A 1 222 ? 26.934 -0.947 -18.342 1.00 81.69 222 GLU A C 1
ATOM 1768 O O . GLU A 1 222 ? 26.005 -1.495 -17.740 1.00 81.69 222 GLU A O 1
ATOM 1773 N N . ARG A 1 223 ? 26.740 -0.041 -19.307 1.00 87.38 223 ARG A N 1
ATOM 1774 C CA . ARG A 1 223 ? 25.425 0.372 -19.800 1.00 87.38 223 ARG A CA 1
ATOM 1775 C C . ARG A 1 223 ? 25.452 0.428 -21.316 1.00 87.38 223 ARG A C 1
ATOM 1777 O O . ARG A 1 223 ? 26.207 1.214 -21.883 1.00 87.38 223 ARG A O 1
ATOM 1784 N N . ILE A 1 224 ? 24.621 -0.390 -21.948 1.00 88.56 224 ILE A N 1
ATOM 1785 C CA . ILE A 1 224 ? 24.529 -0.483 -23.405 1.00 88.56 224 ILE A CA 1
ATOM 1786 C C . ILE A 1 224 ? 23.121 -0.075 -23.814 1.00 88.56 224 ILE A C 1
ATOM 1788 O O . ILE A 1 224 ? 22.151 -0.725 -23.427 1.00 88.56 224 ILE A O 1
ATOM 1792 N N . PHE A 1 225 ? 23.028 0.999 -24.592 1.00 90.94 225 PHE A N 1
ATOM 1793 C CA . PHE A 1 225 ? 21.779 1.526 -25.130 1.00 90.94 225 PHE A CA 1
ATOM 1794 C C . PHE A 1 225 ? 21.593 1.024 -26.558 1.00 90.94 225 PHE A C 1
ATOM 1796 O O . PHE A 1 225 ? 22.520 1.110 -27.363 1.00 90.94 225 PHE A O 1
ATOM 1803 N N . TYR A 1 226 ? 20.413 0.500 -26.870 1.00 91.81 226 TYR A N 1
ATOM 1804 C CA . TYR A 1 226 ? 20.076 0.038 -28.213 1.00 91.81 226 TYR A CA 1
ATOM 1805 C C . TYR A 1 226 ? 18.569 0.113 -28.457 1.00 91.81 226 TYR A C 1
ATOM 1807 O O . TYR A 1 226 ? 17.771 0.186 -27.520 1.00 91.81 226 TYR A O 1
ATOM 1815 N N . HIS A 1 227 ? 18.204 0.099 -29.734 1.00 92.62 227 HIS A N 1
ATOM 1816 C CA . HIS A 1 227 ? 16.824 -0.010 -30.179 1.00 92.62 227 HIS A CA 1
ATOM 1817 C C . HIS A 1 227 ? 16.500 -1.478 -30.462 1.00 92.62 227 HIS A C 1
ATOM 1819 O O . HIS A 1 227 ? 17.271 -2.163 -31.134 1.00 92.62 227 HIS A O 1
ATOM 1825 N N . ASP A 1 228 ? 15.383 -1.955 -29.931 1.00 91.62 228 ASP A N 1
ATOM 1826 C CA . ASP A 1 228 ? 14.819 -3.276 -30.196 1.00 91.62 228 ASP A CA 1
ATOM 1827 C C . ASP A 1 228 ? 13.507 -3.084 -30.965 1.00 91.62 228 ASP A C 1
ATOM 1829 O O . ASP A 1 228 ? 12.621 -2.367 -30.498 1.00 91.62 228 ASP A O 1
ATOM 1833 N N . ASP A 1 229 ? 13.380 -3.714 -32.134 1.00 89.44 229 ASP A N 1
ATOM 1834 C CA . ASP A 1 229 ? 12.263 -3.480 -33.063 1.00 89.44 229 ASP A CA 1
ATOM 1835 C C . ASP A 1 229 ? 10.880 -3.757 -32.441 1.00 89.44 229 ASP A C 1
ATOM 1837 O O . ASP A 1 229 ? 9.885 -3.135 -32.811 1.00 89.44 229 ASP A O 1
ATOM 1841 N N . GLU A 1 230 ? 10.795 -4.671 -31.470 1.00 87.88 230 GLU A N 1
ATOM 1842 C CA . GLU A 1 230 ? 9.543 -5.000 -30.782 1.00 87.88 230 GLU A CA 1
ATOM 1843 C C . GLU A 1 230 ? 9.329 -4.164 -29.512 1.00 87.88 230 GLU A C 1
ATOM 1845 O O . GLU A 1 230 ? 8.202 -4.007 -29.029 1.00 87.88 230 GLU A O 1
ATOM 1850 N N . ARG A 1 231 ? 10.413 -3.687 -28.894 1.00 83.44 231 ARG A N 1
ATOM 1851 C CA . ARG A 1 231 ? 10.402 -3.198 -27.505 1.00 83.44 231 ARG A CA 1
ATOM 1852 C C . ARG A 1 231 ? 10.779 -1.732 -27.372 1.00 83.44 231 ARG A C 1
ATOM 1854 O O . ARG A 1 231 ? 10.630 -1.195 -26.270 1.00 83.44 231 ARG A O 1
ATOM 1861 N N . GLY A 1 232 ? 11.195 -1.105 -28.465 1.00 90.12 232 GLY A N 1
ATOM 1862 C CA . GLY A 1 232 ? 11.681 0.261 -28.517 1.00 90.12 232 GLY A CA 1
ATOM 1863 C C . GLY A 1 232 ? 13.048 0.393 -27.859 1.00 90.12 232 GLY A C 1
ATOM 1864 O O . GLY A 1 232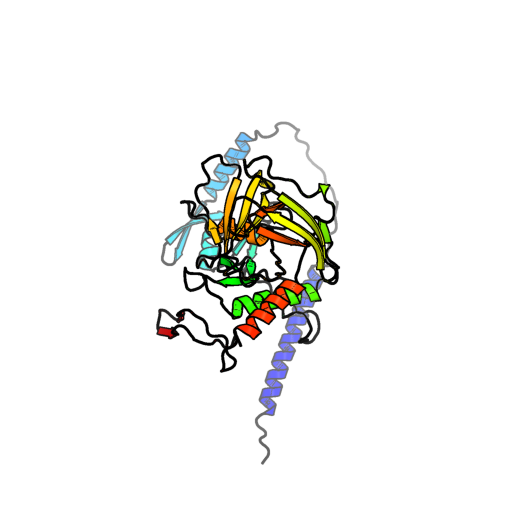 ? 13.880 -0.512 -27.907 1.00 90.12 232 GLY A O 1
ATOM 1865 N N . ASP A 1 233 ? 13.280 1.534 -27.222 1.00 93.06 233 ASP A N 1
ATOM 1866 C CA . ASP A 1 233 ? 14.593 1.859 -26.681 1.00 93.06 233 ASP A CA 1
ATOM 1867 C C . ASP A 1 233 ? 14.851 1.162 -25.337 1.00 93.06 233 ASP A C 1
ATOM 1869 O O . ASP A 1 233 ? 14.116 1.324 -24.352 1.00 93.06 233 ASP A O 1
ATOM 1873 N N . VAL A 1 234 ? 15.941 0.398 -25.286 1.00 93.56 234 VAL A N 1
ATOM 1874 C CA . VAL A 1 234 ? 16.326 -0.449 -24.155 1.00 93.56 234 VAL A CA 1
ATOM 1875 C C . VAL A 1 234 ? 17.727 -0.084 -23.675 1.00 93.56 234 VAL A C 1
ATOM 1877 O O . VAL A 1 234 ? 18.604 0.292 -24.453 1.00 93.56 234 VAL A O 1
ATOM 1880 N N . VAL A 1 235 ? 17.944 -0.221 -22.368 1.00 92.31 235 VAL A N 1
ATOM 1881 C CA . VAL A 1 235 ? 19.268 -0.195 -21.749 1.00 92.31 235 VAL A CA 1
ATOM 1882 C C . VAL A 1 235 ? 19.552 -1.530 -21.066 1.00 92.31 235 VAL A C 1
ATOM 1884 O O . VAL A 1 235 ? 18.780 -1.999 -20.226 1.00 92.31 235 VAL A O 1
ATOM 1887 N N . ASN A 1 236 ? 20.671 -2.151 -21.429 1.00 92.31 236 ASN A N 1
ATOM 1888 C CA . ASN A 1 236 ? 21.231 -3.282 -20.697 1.00 92.31 236 ASN A CA 1
ATOM 1889 C C . ASN A 1 236 ? 22.203 -2.753 -19.651 1.00 92.31 236 ASN A C 1
ATOM 1891 O O . ASN A 1 236 ? 23.100 -1.974 -19.973 1.00 92.31 236 ASN A O 1
ATOM 1895 N N . ILE A 1 237 ? 22.019 -3.186 -18.411 1.00 90.75 237 ILE A N 1
ATOM 1896 C CA . ILE A 1 237 ? 22.807 -2.779 -17.254 1.00 90.75 237 ILE A CA 1
ATOM 1897 C C . ILE A 1 237 ? 23.447 -4.033 -16.677 1.00 90.75 237 ILE A C 1
ATOM 1899 O O . ILE A 1 237 ? 22.755 -5.016 -16.407 1.00 90.75 237 ILE A O 1
ATOM 1903 N N . SER A 1 238 ? 24.760 -3.974 -16.473 1.00 88.25 238 SER A N 1
ATOM 1904 C CA . SER A 1 238 ? 25.534 -5.029 -15.823 1.00 88.25 238 SER A CA 1
ATOM 1905 C C . SER A 1 238 ? 26.343 -4.426 -14.682 1.00 88.25 238 SER A C 1
ATOM 1907 O O . SER A 1 238 ? 27.143 -3.514 -14.901 1.00 88.25 238 SER A O 1
ATOM 1909 N N . THR A 1 239 ? 26.141 -4.935 -13.468 1.00 85.31 239 THR A N 1
ATOM 1910 C CA . THR A 1 239 ? 26.976 -4.634 -12.293 1.00 85.31 239 THR A CA 1
ATOM 1911 C C . THR A 1 239 ? 27.635 -5.913 -11.761 1.00 85.31 239 THR A C 1
ATOM 1913 O O . THR A 1 239 ? 27.383 -7.005 -12.274 1.00 85.31 239 THR A O 1
ATOM 1916 N N . THR A 1 240 ? 28.489 -5.799 -10.741 1.00 79.88 240 THR A N 1
ATOM 1917 C CA . THR A 1 240 ? 29.183 -6.942 -10.106 1.00 79.88 240 THR A CA 1
ATOM 1918 C C . THR A 1 240 ? 28.249 -7.868 -9.319 1.00 79.88 240 THR A C 1
ATOM 1920 O O . THR A 1 240 ? 28.596 -9.014 -9.045 1.00 79.88 240 THR A O 1
ATOM 1923 N N . VAL A 1 241 ? 27.058 -7.386 -8.960 1.00 79.06 241 VAL A N 1
ATOM 1924 C CA . VAL A 1 241 ? 26.040 -8.153 -8.237 1.00 79.06 241 VAL A CA 1
ATOM 1925 C C . VAL A 1 241 ? 25.404 -9.163 -9.192 1.00 79.06 241 VAL A C 1
ATOM 1927 O O . VAL A 1 241 ? 24.971 -8.804 -10.278 1.00 79.06 241 VAL A O 1
ATOM 1930 N N . GLU A 1 242 ? 25.302 -10.434 -8.808 1.00 73.81 242 GLU A N 1
ATOM 1931 C CA . GLU A 1 242 ? 24.712 -11.443 -9.703 1.00 73.81 242 GLU A CA 1
ATOM 1932 C C . GLU A 1 242 ? 23.192 -11.291 -9.842 1.00 73.81 242 GLU A C 1
ATOM 1934 O O . GLU A 1 242 ? 22.637 -11.417 -10.935 1.00 73.81 242 GLU A O 1
ATOM 1939 N N . ASN A 1 243 ? 22.510 -10.983 -8.737 1.00 83.62 243 ASN A N 1
ATOM 1940 C CA . ASN A 1 243 ? 21.054 -10.943 -8.700 1.00 83.62 243 ASN A CA 1
ATOM 1941 C C . ASN A 1 243 ? 20.500 -9.612 -9.219 1.00 83.62 243 ASN A C 1
ATOM 1943 O O . ASN A 1 243 ? 20.795 -8.537 -8.692 1.00 83.62 243 ASN A O 1
ATOM 1947 N N . ALA A 1 244 ? 19.621 -9.718 -10.215 1.00 88.25 244 ALA A N 1
ATOM 1948 C CA . ALA A 1 244 ? 18.809 -8.617 -10.709 1.00 88.25 244 ALA A CA 1
ATOM 1949 C C . ALA A 1 244 ? 17.947 -8.019 -9.586 1.00 88.25 244 ALA A C 1
ATOM 1951 O O . ALA A 1 244 ? 17.192 -8.725 -8.911 1.00 88.25 244 ALA A O 1
ATOM 1952 N N . SER A 1 245 ? 18.049 -6.707 -9.399 1.00 91.38 245 SER A N 1
ATOM 1953 C CA . SER A 1 245 ? 17.220 -5.948 -8.462 1.00 91.38 245 SER A CA 1
ATOM 1954 C C . SER A 1 245 ? 17.086 -4.496 -8.910 1.00 91.38 245 SER A C 1
ATOM 1956 O O . SER A 1 245 ? 17.865 -3.999 -9.728 1.00 91.38 245 SER A O 1
ATOM 1958 N N . PHE A 1 246 ? 16.097 -3.798 -8.362 1.00 94.00 246 PHE A N 1
ATOM 1959 C CA . PHE A 1 246 ? 15.981 -2.352 -8.520 1.00 94.00 246 PHE A CA 1
ATOM 1960 C C . PHE A 1 246 ? 15.719 -1.690 -7.172 1.00 94.00 246 PHE A C 1
ATOM 1962 O O . PHE A 1 246 ? 15.309 -2.341 -6.211 1.00 94.00 246 PHE A O 1
ATOM 1969 N N . THR A 1 247 ? 15.988 -0.394 -7.082 1.00 94.62 247 THR A N 1
ATOM 1970 C CA . THR A 1 247 ? 15.874 0.367 -5.840 1.00 94.62 247 THR A CA 1
ATOM 1971 C C . THR A 1 247 ? 15.153 1.680 -6.069 1.00 94.62 247 THR A C 1
ATOM 1973 O O . THR A 1 247 ? 15.471 2.377 -7.027 1.00 94.62 247 THR A O 1
ATOM 1976 N N . ILE A 1 248 ? 14.265 2.068 -5.161 1.00 96.56 248 ILE A N 1
ATOM 1977 C CA . ILE A 1 248 ? 13.683 3.413 -5.124 1.00 96.56 248 ILE A CA 1
ATOM 1978 C C . ILE A 1 248 ? 14.221 4.115 -3.879 1.00 96.56 248 ILE A C 1
ATOM 1980 O O . ILE A 1 248 ? 14.018 3.636 -2.764 1.00 96.56 248 ILE A O 1
ATOM 1984 N N . LEU A 1 249 ? 14.909 5.241 -4.061 1.00 95.31 249 LEU A N 1
ATOM 1985 C CA . LEU A 1 249 ? 15.342 6.095 -2.959 1.00 95.31 249 LEU A CA 1
ATOM 1986 C C . LEU A 1 249 ? 14.309 7.197 -2.739 1.00 95.31 249 LEU A C 1
ATOM 1988 O O . LEU A 1 249 ? 14.010 7.971 -3.650 1.00 95.31 249 LEU A O 1
ATOM 1992 N N . VAL A 1 250 ? 13.782 7.278 -1.524 1.00 96.50 250 VAL A N 1
ATOM 1993 C CA . VAL A 1 250 ? 12.763 8.248 -1.120 1.00 96.50 250 VAL A CA 1
ATOM 1994 C C . VAL A 1 250 ? 13.324 9.138 -0.016 1.00 96.50 250 VAL A C 1
ATOM 1996 O O . VAL A 1 250 ? 13.966 8.645 0.901 1.00 96.50 250 VAL A O 1
ATOM 1999 N N . ARG A 1 251 ? 13.074 10.444 -0.081 1.00 95.56 251 ARG A N 1
ATOM 2000 C CA . ARG A 1 251 ? 13.388 11.411 0.978 1.00 95.56 251 ARG A CA 1
ATOM 2001 C C . ARG A 1 251 ? 12.106 11.786 1.708 1.00 95.56 251 ARG A C 1
ATOM 2003 O O . ARG A 1 251 ? 11.164 12.239 1.059 1.00 95.56 251 ARG A O 1
ATOM 2010 N N . ILE A 1 252 ? 12.077 11.615 3.025 1.00 94.88 252 ILE A N 1
ATOM 2011 C CA . ILE A 1 252 ? 11.011 12.131 3.891 1.00 94.88 252 ILE A CA 1
ATOM 2012 C C . ILE A 1 252 ? 11.281 13.617 4.123 1.00 94.88 252 ILE A C 1
ATOM 2014 O O . ILE A 1 252 ? 12.349 13.968 4.619 1.00 94.88 252 ILE A O 1
ATOM 2018 N N . ILE A 1 253 ? 10.347 14.490 3.742 1.00 94.31 253 ILE A N 1
ATOM 2019 C CA . ILE A 1 253 ? 10.590 15.942 3.700 1.00 94.31 253 ILE A CA 1
ATOM 2020 C C . ILE A 1 253 ? 10.758 16.531 5.103 1.00 94.31 253 ILE A C 1
ATOM 2022 O O . ILE A 1 253 ? 11.671 17.320 5.321 1.00 94.31 253 ILE A O 1
ATOM 2026 N N . GLU A 1 254 ? 9.911 16.134 6.054 1.00 91.12 254 GLU A N 1
ATOM 2027 C CA . GLU A 1 254 ? 9.911 16.700 7.411 1.00 91.12 254 GLU A CA 1
ATOM 2028 C C . GLU A 1 254 ? 11.202 16.394 8.185 1.00 91.12 254 GLU A C 1
ATOM 2030 O O . GLU A 1 254 ? 11.736 17.261 8.872 1.00 91.12 254 GLU A O 1
ATOM 2035 N N . SER A 1 255 ? 11.708 15.162 8.078 1.00 89.75 255 SER A N 1
ATOM 2036 C CA . SER A 1 255 ? 12.841 14.684 8.881 1.00 89.75 255 SER A CA 1
ATOM 2037 C C . SER A 1 255 ? 14.161 14.606 8.119 1.00 89.75 255 SER A C 1
ATOM 2039 O O . SER A 1 255 ? 15.149 14.151 8.686 1.00 89.75 255 SER A O 1
ATOM 2041 N N . ASP A 1 256 ? 14.152 14.931 6.828 1.00 89.94 256 ASP A N 1
ATOM 2042 C CA . ASP A 1 256 ? 15.270 14.721 5.908 1.00 89.94 256 ASP A CA 1
ATOM 2043 C C . ASP A 1 256 ? 15.813 13.272 5.863 1.00 89.94 256 ASP A C 1
ATOM 2045 O O . ASP A 1 256 ? 16.971 13.012 5.550 1.00 89.94 256 ASP A O 1
ATOM 2049 N N . LEU A 1 257 ? 14.974 12.288 6.200 1.00 90.81 257 LEU A N 1
ATOM 2050 C CA . LEU A 1 257 ? 15.392 10.887 6.248 1.00 90.81 257 LEU A CA 1
ATOM 2051 C C . LEU A 1 257 ? 15.377 10.288 4.841 1.00 90.81 257 LEU A C 1
ATOM 2053 O O . LEU A 1 257 ? 14.351 10.341 4.158 1.00 90.81 257 LEU A O 1
ATOM 2057 N N . LEU A 1 258 ? 16.464 9.634 4.437 1.00 92.88 258 LEU A N 1
ATOM 2058 C CA . LEU A 1 258 ? 16.494 8.827 3.222 1.00 92.88 258 LEU A CA 1
ATOM 2059 C C . LEU A 1 258 ? 16.033 7.393 3.508 1.00 92.88 258 LEU A C 1
ATOM 2061 O O . LEU A 1 258 ? 16.524 6.716 4.406 1.00 92.88 258 LEU A O 1
ATOM 2065 N N . VAL A 1 259 ? 15.094 6.902 2.710 1.00 93.75 259 VAL A N 1
ATOM 2066 C CA . VAL A 1 259 ? 14.564 5.540 2.765 1.00 93.75 259 VAL A CA 1
ATOM 2067 C C . VAL A 1 259 ? 14.894 4.849 1.450 1.00 93.75 259 VAL A C 1
ATOM 2069 O O . VAL A 1 259 ? 14.356 5.200 0.399 1.00 93.75 259 VAL A O 1
ATOM 2072 N N . LEU A 1 260 ? 15.789 3.866 1.502 1.00 94.62 260 LEU A N 1
ATOM 2073 C CA . LEU A 1 260 ? 16.126 3.019 0.365 1.00 94.62 260 LEU A CA 1
ATOM 2074 C C . LEU A 1 260 ? 15.207 1.794 0.352 1.00 94.62 260 LEU A C 1
ATOM 2076 O O . LEU A 1 260 ? 15.272 0.951 1.245 1.00 94.62 260 LEU A O 1
ATOM 2080 N N . LEU A 1 261 ? 14.364 1.699 -0.673 1.00 96.19 261 LEU A N 1
ATOM 2081 C CA . LEU A 1 261 ? 13.483 0.561 -0.921 1.00 96.19 261 LEU A CA 1
ATOM 2082 C C . LEU A 1 261 ? 14.138 -0.338 -1.971 1.00 96.19 261 LEU A C 1
ATOM 2084 O O . LEU A 1 261 ? 14.164 0.014 -3.150 1.00 96.19 261 LEU A O 1
ATOM 2088 N N . ASN A 1 262 ? 14.687 -1.476 -1.558 1.00 95.06 262 ASN A N 1
ATOM 2089 C CA . ASN A 1 262 ? 15.269 -2.474 -2.448 1.00 95.06 262 ASN A CA 1
ATOM 2090 C C . ASN A 1 262 ? 14.205 -3.493 -2.859 1.00 95.06 262 ASN A C 1
ATOM 2092 O O . ASN A 1 262 ? 13.460 -3.997 -2.026 1.00 95.06 262 ASN A O 1
ATOM 2096 N N . TYR A 1 263 ? 14.160 -3.837 -4.137 1.00 95.62 263 TYR A N 1
ATOM 2097 C CA . TYR A 1 263 ? 13.267 -4.848 -4.684 1.00 95.62 263 TYR A CA 1
ATOM 2098 C C . TYR A 1 263 ? 14.118 -5.976 -5.238 1.00 95.62 263 TYR A C 1
ATOM 2100 O O . TYR A 1 263 ? 14.759 -5.835 -6.283 1.00 95.62 263 TYR A O 1
ATOM 2108 N N . VAL A 1 264 ? 14.163 -7.075 -4.493 1.00 93.12 264 VAL A N 1
ATOM 2109 C CA . VAL A 1 264 ? 15.115 -8.165 -4.707 1.00 93.12 264 VAL A CA 1
ATOM 2110 C C . VAL A 1 264 ? 14.394 -9.438 -5.128 1.00 93.12 264 VAL A C 1
ATOM 2112 O O . VAL A 1 264 ? 13.294 -9.735 -4.659 1.00 93.12 264 VAL A O 1
ATOM 2115 N N . GLY A 1 265 ? 15.015 -10.193 -6.034 1.00 90.56 265 GLY A N 1
ATOM 2116 C CA . GLY A 1 265 ? 14.540 -11.523 -6.400 1.00 90.56 265 GLY A CA 1
ATOM 2117 C C . GLY A 1 265 ? 14.658 -12.515 -5.238 1.00 90.56 265 GLY A C 1
ATOM 2118 O O . GLY A 1 265 ? 15.528 -12.393 -4.378 1.00 90.56 265 GLY A O 1
ATOM 2119 N N . GLY A 1 266 ? 13.792 -13.525 -5.245 1.00 87.75 266 GLY A N 1
ATOM 2120 C CA . GLY A 1 266 ? 13.673 -14.528 -4.188 1.00 87.75 266 GLY A CA 1
ATOM 2121 C C . GLY A 1 266 ? 12.418 -14.320 -3.346 1.00 87.75 266 GLY A C 1
ATOM 2122 O O . GLY A 1 266 ? 11.939 -13.200 -3.189 1.00 87.75 266 GLY A O 1
ATOM 2123 N N . HIS A 1 267 ? 11.859 -15.416 -2.834 1.00 88.81 267 HIS A N 1
ATOM 2124 C CA . HIS A 1 267 ? 10.680 -15.386 -1.970 1.00 88.81 267 HIS A CA 1
ATOM 2125 C C . HIS A 1 267 ? 11.092 -15.149 -0.511 1.00 88.81 267 HIS A C 1
ATOM 2127 O O . HIS A 1 267 ? 11.952 -15.866 0.001 1.00 88.81 267 HIS A O 1
ATOM 2133 N N . ASP A 1 268 ? 10.450 -14.190 0.159 1.00 91.44 268 ASP A N 1
ATOM 2134 C CA . ASP A 1 268 ? 10.580 -13.982 1.605 1.00 91.44 268 ASP A CA 1
ATOM 2135 C C . ASP A 1 268 ? 9.187 -13.833 2.246 1.00 91.44 268 ASP A C 1
ATOM 2137 O O . ASP A 1 268 ? 8.408 -12.965 1.831 1.00 91.44 268 ASP A O 1
ATOM 2141 N N . PRO A 1 269 ? 8.856 -14.628 3.280 1.00 89.81 269 PRO A N 1
ATOM 2142 C CA . PRO A 1 269 ? 7.524 -14.625 3.878 1.00 89.81 269 PRO A CA 1
ATOM 2143 C C . PRO A 1 269 ? 7.190 -13.325 4.622 1.00 89.81 269 PRO A C 1
ATOM 2145 O O . PRO A 1 269 ? 6.021 -13.054 4.881 1.00 89.81 269 PRO A O 1
ATOM 2148 N N . ARG A 1 270 ? 8.178 -12.493 4.978 1.00 90.81 270 ARG A N 1
ATOM 2149 C CA . ARG A 1 270 ? 7.964 -11.233 5.717 1.00 90.81 270 ARG A CA 1
ATOM 2150 C C . ARG A 1 270 ? 7.393 -10.122 4.838 1.00 90.81 270 ARG A C 1
ATOM 2152 O O . ARG A 1 270 ? 6.937 -9.105 5.377 1.00 90.81 270 ARG A O 1
ATOM 2159 N N . CYS A 1 271 ? 7.410 -10.322 3.517 1.00 90.94 271 CYS A N 1
ATOM 2160 C CA . CYS A 1 271 ? 7.074 -9.383 2.447 1.00 90.94 271 CYS A CA 1
ATOM 2161 C C . CYS A 1 271 ? 7.960 -8.130 2.364 1.00 90.94 271 CYS A C 1
ATOM 2163 O O . CYS A 1 271 ? 8.479 -7.815 1.296 1.00 90.94 271 CYS A O 1
ATOM 2165 N N . VAL A 1 272 ? 8.135 -7.439 3.491 1.00 93.50 272 VAL A N 1
ATOM 2166 C CA . VAL A 1 272 ? 9.050 -6.316 3.682 1.00 93.50 272 VAL A CA 1
ATOM 2167 C C . VAL A 1 272 ? 9.836 -6.521 4.972 1.00 93.50 272 VAL A C 1
ATOM 2169 O O . VAL A 1 272 ? 9.264 -6.904 6.003 1.00 93.50 272 VAL A O 1
ATOM 2172 N N . TRP A 1 273 ? 11.141 -6.279 4.932 1.00 92.06 273 TRP A N 1
ATOM 2173 C CA . TRP A 1 273 ? 12.012 -6.365 6.101 1.00 92.06 273 TRP A CA 1
ATOM 2174 C C . TRP A 1 273 ? 13.097 -5.292 6.065 1.00 92.06 273 TRP A C 1
ATOM 2176 O O . TRP A 1 273 ? 13.411 -4.727 5.022 1.00 92.06 273 TRP A O 1
ATOM 2186 N N . ASN A 1 274 ? 13.645 -4.995 7.239 1.00 89.75 274 ASN A N 1
ATOM 2187 C CA . ASN A 1 274 ? 14.798 -4.118 7.387 1.00 89.75 274 ASN A CA 1
ATOM 2188 C C . ASN A 1 274 ? 16.074 -4.937 7.152 1.00 89.75 274 ASN A C 1
ATOM 2190 O O . ASN A 1 274 ? 16.225 -6.007 7.748 1.00 89.75 274 ASN A O 1
ATOM 2194 N N . ASP A 1 275 ? 16.983 -4.430 6.324 1.00 79.81 275 ASP A N 1
ATOM 2195 C CA . ASP A 1 275 ? 18.224 -5.119 5.950 1.00 79.81 275 ASP A CA 1
ATOM 2196 C C . ASP A 1 275 ? 19.337 -5.035 7.019 1.00 79.81 275 ASP A C 1
ATOM 2198 O O . ASP A 1 275 ? 20.397 -5.619 6.817 1.00 79.81 275 ASP A O 1
ATOM 2202 N N . SER A 1 276 ? 19.068 -4.415 8.186 1.00 65.75 276 SER A N 1
ATOM 2203 C CA . SER A 1 276 ? 19.954 -4.223 9.365 1.00 65.75 276 SER A CA 1
ATOM 2204 C C . SER A 1 276 ? 21.187 -3.333 9.098 1.00 65.75 276 SER A C 1
ATOM 2206 O O . SER A 1 276 ? 21.758 -3.374 8.023 1.00 65.75 276 SER A O 1
ATOM 2208 N N . VAL A 1 277 ? 21.714 -2.469 9.973 1.00 50.50 277 VAL A N 1
ATOM 2209 C CA . VAL A 1 277 ? 21.274 -1.780 11.196 1.00 50.50 277 VAL A CA 1
ATOM 2210 C C . VAL A 1 277 ? 21.379 -0.295 10.841 1.00 50.50 277 VAL A C 1
ATOM 2212 O O . VAL A 1 277 ? 22.461 0.179 10.504 1.00 50.50 277 VAL A O 1
ATOM 2215 N N . SER A 1 278 ? 20.288 0.463 10.899 1.00 49.31 278 SER A N 1
ATOM 2216 C CA . SER A 1 278 ? 20.390 1.922 10.870 1.00 49.31 278 SER A CA 1
ATOM 2217 C C . SER A 1 278 ? 21.102 2.363 12.147 1.00 49.31 278 SER A C 1
ATOM 2219 O O . SER A 1 278 ? 20.512 2.325 13.229 1.00 49.31 278 SER A O 1
ATOM 2221 N N . PHE A 1 279 ? 22.391 2.683 12.037 1.00 42.16 279 PHE A N 1
ATOM 2222 C CA . PHE A 1 279 ? 23.171 3.215 13.147 1.00 42.16 279 PHE A CA 1
ATOM 2223 C C . PHE A 1 279 ? 22.526 4.521 13.642 1.00 42.16 279 PHE A C 1
ATOM 2225 O O . PHE A 1 279 ? 21.952 5.259 12.835 1.00 42.16 279 PHE A O 1
ATOM 2232 N N . PRO A 1 280 ? 22.593 4.838 14.945 1.00 40.25 280 PRO A N 1
ATOM 2233 C CA . PRO A 1 280 ? 22.197 6.155 15.432 1.00 40.25 280 PRO A CA 1
ATOM 2234 C C . PRO A 1 280 ? 22.990 7.227 14.666 1.00 40.25 280 PRO A C 1
ATOM 2236 O O . PRO A 1 280 ? 24.216 7.234 14.733 1.00 40.25 280 PRO A O 1
ATOM 2239 N N . GLY A 1 281 ? 22.301 8.081 13.902 1.00 49.28 281 GLY A N 1
ATOM 2240 C CA . GLY A 1 281 ? 22.920 9.087 13.026 1.00 49.28 281 GLY A CA 1
ATOM 2241 C C . GLY A 1 281 ? 23.012 8.711 11.541 1.00 49.28 281 GLY A C 1
ATOM 2242 O O . GLY A 1 281 ? 23.518 9.507 10.759 1.00 49.28 281 GLY A O 1
ATOM 2243 N N . ALA A 1 282 ? 22.519 7.539 11.122 1.00 54.34 282 ALA A N 1
ATOM 2244 C CA . ALA A 1 282 ? 22.405 7.222 9.703 1.00 54.34 282 ALA A CA 1
ATOM 2245 C C . ALA A 1 282 ? 21.307 8.087 9.058 1.00 54.34 282 ALA A C 1
ATOM 2247 O O . ALA A 1 282 ? 20.123 7.906 9.336 1.00 54.34 282 ALA A O 1
ATOM 2248 N N . GLU A 1 283 ? 21.700 8.983 8.152 1.00 72.50 283 GLU A N 1
ATOM 2249 C CA . GLU A 1 283 ? 20.796 9.768 7.292 1.00 72.50 283 GLU A CA 1
ATOM 2250 C C . GLU A 1 283 ? 19.974 8.883 6.331 1.00 72.50 283 GLU A C 1
ATOM 2252 O O . GLU A 1 283 ? 19.093 9.374 5.629 1.00 72.50 283 GLU A O 1
ATOM 2257 N N . GLN A 1 284 ? 20.235 7.568 6.312 1.00 84.56 284 GLN A N 1
ATOM 2258 C CA . GLN A 1 284 ? 19.594 6.600 5.433 1.00 84.56 284 GLN A CA 1
ATOM 2259 C C . GLN A 1 284 ? 19.222 5.289 6.149 1.00 84.56 284 GLN A C 1
ATOM 2261 O O . GLN A 1 284 ? 20.045 4.664 6.820 1.00 84.56 284 GLN A O 1
ATOM 2266 N N . VAL A 1 285 ? 17.988 4.826 5.937 1.00 89.44 285 VAL A N 1
ATOM 2267 C CA . VAL A 1 285 ? 17.473 3.503 6.332 1.00 89.44 285 VAL A CA 1
ATOM 2268 C C . VAL A 1 285 ? 17.216 2.647 5.086 1.00 89.44 285 VAL A C 1
ATOM 2270 O O . VAL A 1 285 ? 16.850 3.175 4.037 1.00 89.44 285 VAL A O 1
ATOM 2273 N N . SER A 1 286 ? 17.402 1.328 5.184 1.00 91.50 286 SER A N 1
ATOM 2274 C CA . SER A 1 286 ? 17.258 0.397 4.054 1.00 91.50 286 SER A CA 1
ATOM 2275 C C . SER A 1 286 ? 16.265 -0.714 4.363 1.00 91.50 286 SER A C 1
ATOM 2277 O O . SER A 1 286 ? 16.322 -1.338 5.424 1.00 91.50 286 SER A O 1
ATOM 2279 N N . PHE A 1 287 ? 15.384 -0.979 3.406 1.00 94.38 287 PHE A N 1
ATOM 2280 C CA . PHE A 1 287 ? 14.404 -2.053 3.473 1.00 94.38 287 PHE A CA 1
ATOM 2281 C C . PHE A 1 287 ? 14.386 -2.826 2.171 1.00 94.38 287 PHE A C 1
ATOM 2283 O O . PHE A 1 287 ? 14.629 -2.258 1.106 1.00 94.38 287 PHE A O 1
ATOM 2290 N N . SER A 1 288 ? 14.018 -4.095 2.254 1.00 94.94 288 SER A N 1
ATOM 2291 C CA . SER A 1 288 ? 13.872 -4.957 1.093 1.00 94.94 288 SER A CA 1
ATOM 2292 C C . SER A 1 288 ? 12.448 -5.481 0.967 1.00 94.94 288 SER A C 1
ATOM 2294 O O . SER A 1 288 ? 11.806 -5.827 1.960 1.00 94.94 288 SER A O 1
ATOM 2296 N N . PHE A 1 289 ? 11.975 -5.529 -0.275 1.00 96.25 289 PHE A N 1
ATOM 2297 C CA . PHE A 1 289 ? 10.735 -6.143 -0.724 1.00 96.25 289 PHE A CA 1
ATOM 2298 C C . PHE A 1 289 ? 11.066 -7.346 -1.602 1.00 96.25 289 PHE A C 1
ATOM 2300 O O . PHE A 1 289 ? 11.924 -7.276 -2.486 1.00 96.25 289 PHE A O 1
ATOM 2307 N N . SER A 1 290 ? 10.341 -8.439 -1.388 1.00 93.00 290 SER A N 1
ATOM 2308 C CA . SER A 1 290 ? 10.454 -9.635 -2.222 1.00 93.00 290 SER A CA 1
ATOM 2309 C C . SER A 1 290 ? 9.716 -9.437 -3.550 1.00 93.00 290 SER A C 1
ATOM 2311 O O . SER A 1 290 ? 8.524 -9.127 -3.565 1.00 93.00 290 SER A O 1
ATOM 2313 N N . LEU A 1 291 ? 10.423 -9.646 -4.665 1.00 92.31 291 LEU A N 1
ATOM 2314 C CA . LEU A 1 291 ? 9.854 -9.746 -6.017 1.00 92.31 291 LEU A CA 1
ATOM 2315 C C . LEU A 1 291 ? 9.459 -11.185 -6.392 1.00 92.31 291 LEU A C 1
ATOM 2317 O O . LEU A 1 291 ? 9.051 -11.440 -7.524 1.00 92.31 291 LEU A O 1
ATOM 2321 N N . GLY A 1 292 ? 9.604 -12.138 -5.470 1.00 89.25 292 GLY A N 1
ATOM 2322 C CA . GLY A 1 292 ? 9.416 -13.554 -5.759 1.00 89.25 292 GLY A CA 1
ATOM 2323 C C . GLY A 1 292 ? 10.474 -14.107 -6.718 1.00 89.25 292 GLY A C 1
ATOM 2324 O O . GLY A 1 292 ? 11.539 -13.521 -6.942 1.00 89.25 292 GLY A O 1
ATOM 2325 N N . LYS A 1 293 ? 10.214 -15.293 -7.272 1.00 88.19 293 LYS A N 1
ATOM 2326 C CA . LYS A 1 293 ? 11.149 -15.952 -8.195 1.00 88.19 293 LYS A CA 1
ATOM 2327 C C . LYS A 1 293 ? 11.031 -15.349 -9.598 1.00 88.19 293 LYS A C 1
ATOM 2329 O O . LYS A 1 293 ? 10.129 -15.701 -10.357 1.00 88.19 293 LYS A O 1
ATOM 2334 N N . LEU A 1 294 ? 11.981 -14.487 -9.952 1.00 85.25 294 LEU A N 1
ATOM 2335 C CA . LEU A 1 294 ? 12.074 -13.892 -11.285 1.00 85.25 294 LEU A CA 1
ATOM 2336 C C . LEU A 1 294 ? 12.521 -14.935 -12.324 1.00 85.25 294 LEU A C 1
ATOM 2338 O O . LEU A 1 294 ? 13.443 -15.717 -12.091 1.00 85.25 294 LEU A O 1
ATOM 2342 N N . ARG A 1 295 ? 11.848 -14.946 -13.475 1.00 85.81 295 ARG A N 1
ATOM 2343 C CA . ARG A 1 295 ? 12.201 -15.726 -14.671 1.00 85.81 295 ARG A CA 1
ATOM 2344 C C . ARG A 1 295 ? 12.821 -14.790 -15.709 1.00 85.81 295 ARG A C 1
ATOM 2346 O O . ARG A 1 295 ? 12.651 -13.578 -15.629 1.00 85.81 295 ARG A O 1
ATOM 2353 N N . SER A 1 296 ? 13.500 -15.340 -16.710 1.00 85.88 296 SER A N 1
ATOM 2354 C CA . SER A 1 296 ? 14.061 -14.564 -17.826 1.00 85.88 296 SER A CA 1
ATOM 2355 C C . SER A 1 296 ? 12.970 -14.115 -18.807 1.00 85.88 296 SER A C 1
ATOM 2357 O O . SER A 1 296 ? 12.865 -14.630 -19.915 1.00 85.88 296 SER A O 1
ATOM 2359 N N . GLN A 1 297 ? 12.127 -13.178 -18.376 1.00 89.81 297 GLN A N 1
ATOM 2360 C CA . GLN A 1 297 ? 11.054 -12.576 -19.167 1.00 89.81 297 GLN A CA 1
ATOM 2361 C C . GLN A 1 297 ? 10.902 -11.089 -18.823 1.00 89.81 297 GLN A C 1
ATOM 2363 O O . GLN A 1 297 ? 11.458 -10.608 -17.837 1.00 89.81 297 GLN A O 1
ATOM 2368 N N . TRP A 1 298 ? 10.128 -10.360 -19.626 1.00 90.12 298 TRP A N 1
ATOM 2369 C CA . TRP A 1 298 ? 9.798 -8.966 -19.341 1.00 90.12 298 TRP A CA 1
ATOM 2370 C C . TRP A 1 298 ? 8.719 -8.854 -18.266 1.00 90.12 298 TRP A C 1
ATOM 2372 O O . TRP A 1 298 ? 7.753 -9.617 -18.252 1.00 90.12 298 TRP A O 1
ATOM 2382 N N . TYR A 1 299 ? 8.872 -7.859 -17.396 1.00 90.06 299 TYR A N 1
ATOM 2383 C CA . TYR A 1 299 ? 7.922 -7.539 -16.336 1.00 90.06 299 TYR A CA 1
ATOM 2384 C C . TYR A 1 299 ? 7.520 -6.068 -16.418 1.00 90.06 299 TYR A C 1
ATOM 2386 O O . TYR A 1 299 ? 8.357 -5.202 -16.672 1.00 90.06 299 TYR A O 1
ATOM 2394 N N . SER A 1 300 ? 6.242 -5.782 -16.164 1.00 90.81 300 SER A N 1
ATOM 2395 C CA . SER A 1 300 ? 5.757 -4.423 -15.913 1.00 90.81 300 SER A CA 1
ATOM 2396 C C . SER A 1 300 ? 5.525 -4.269 -14.415 1.00 90.81 300 SER A C 1
ATOM 2398 O O . SER A 1 300 ? 4.628 -4.896 -13.858 1.00 90.81 300 SER A O 1
ATOM 2400 N N . ILE A 1 301 ? 6.362 -3.469 -13.753 1.00 92.81 301 ILE A N 1
ATOM 2401 C CA . ILE A 1 301 ? 6.316 -3.282 -12.301 1.00 92.81 301 ILE A CA 1
ATOM 2402 C C . ILE A 1 301 ? 5.774 -1.885 -12.004 1.00 92.81 301 ILE A C 1
ATOM 2404 O O . ILE A 1 301 ? 6.268 -0.894 -12.532 1.00 92.81 301 ILE A O 1
ATOM 2408 N N . THR A 1 302 ? 4.750 -1.807 -11.154 1.00 95.38 302 THR A N 1
ATOM 2409 C CA . THR A 1 302 ? 4.169 -0.545 -10.670 1.00 95.38 302 THR A CA 1
ATOM 2410 C C . THR A 1 302 ? 4.211 -0.545 -9.149 1.00 95.38 302 THR A C 1
ATOM 2412 O O . THR A 1 302 ? 3.656 -1.448 -8.525 1.00 95.38 302 THR A O 1
ATOM 2415 N N . ARG A 1 303 ? 4.886 0.445 -8.554 1.00 97.00 303 ARG A N 1
ATOM 2416 C CA . ARG A 1 303 ? 5.035 0.596 -7.099 1.00 97.00 303 ARG A CA 1
ATOM 2417 C C . ARG A 1 303 ? 4.523 1.954 -6.651 1.00 97.00 303 ARG A C 1
ATOM 2419 O O . ARG A 1 303 ? 4.755 2.953 -7.328 1.00 97.00 303 ARG A O 1
ATOM 2426 N N . ASP A 1 304 ? 3.879 1.980 -5.494 1.00 96.75 304 ASP A N 1
ATOM 2427 C CA . ASP A 1 304 ? 3.523 3.216 -4.807 1.00 96.75 304 ASP A CA 1
ATOM 2428 C C . ASP A 1 304 ? 4.606 3.502 -3.762 1.00 96.75 304 ASP A C 1
ATOM 2430 O O . ASP A 1 304 ? 4.642 2.890 -2.695 1.00 96.75 304 ASP A O 1
ATOM 2434 N N . ALA A 1 305 ? 5.521 4.417 -4.094 1.00 96.62 305 ALA A N 1
ATOM 2435 C CA . ALA A 1 305 ? 6.664 4.740 -3.244 1.00 96.62 305 ALA A CA 1
ATOM 2436 C C . ALA A 1 305 ? 6.251 5.311 -1.875 1.00 96.62 305 ALA A C 1
ATOM 2438 O O . ALA A 1 305 ? 6.964 5.103 -0.893 1.00 96.62 305 ALA A O 1
ATOM 2439 N N . LEU A 1 306 ? 5.108 6.002 -1.793 1.00 96.62 306 LEU A N 1
ATOM 2440 C CA . LEU A 1 306 ? 4.586 6.560 -0.545 1.00 96.62 306 LEU A CA 1
ATOM 2441 C C . LEU A 1 306 ? 4.082 5.448 0.369 1.00 96.62 306 LEU A C 1
ATOM 2443 O O . LEU A 1 306 ? 4.434 5.396 1.551 1.00 96.62 306 LEU A O 1
ATOM 2447 N N . VAL A 1 307 ? 3.298 4.529 -0.191 1.00 96.50 307 VAL A N 1
ATOM 2448 C CA . VAL A 1 307 ? 2.786 3.368 0.540 1.00 96.50 307 VAL A CA 1
ATOM 2449 C C . VAL A 1 307 ? 3.935 2.458 0.950 1.00 96.50 307 VAL A C 1
ATOM 2451 O O . VAL A 1 307 ? 4.020 2.086 2.119 1.00 96.50 307 VAL A O 1
ATOM 2454 N N . ASP A 1 308 ? 4.851 2.143 0.039 1.00 97.25 308 ASP A N 1
ATOM 2455 C CA . ASP A 1 308 ? 5.971 1.248 0.320 1.00 97.25 308 ASP A CA 1
ATOM 2456 C C . ASP A 1 308 ? 6.910 1.831 1.383 1.00 97.25 308 ASP A C 1
ATOM 2458 O O . ASP A 1 308 ? 7.270 1.113 2.317 1.00 97.25 308 ASP A O 1
ATOM 2462 N N . ALA A 1 309 ? 7.217 3.134 1.344 1.00 96.06 309 ALA A N 1
ATOM 2463 C CA . ALA A 1 309 ? 7.976 3.801 2.405 1.00 96.06 309 ALA A CA 1
ATOM 2464 C C . ALA A 1 309 ? 7.233 3.782 3.754 1.00 96.06 309 ALA A C 1
ATOM 2466 O O . ALA A 1 309 ? 7.828 3.448 4.780 1.00 96.06 309 ALA A O 1
ATOM 2467 N N . SER A 1 310 ? 5.925 4.068 3.766 1.00 95.06 310 SER A N 1
ATOM 2468 C CA . SER A 1 310 ? 5.085 3.983 4.972 1.00 95.06 310 SER A CA 1
ATOM 2469 C C . SER A 1 310 ? 5.109 2.574 5.575 1.00 95.06 310 SER A C 1
ATOM 2471 O O . SER A 1 310 ? 5.335 2.413 6.779 1.00 95.06 310 SER A O 1
ATOM 2473 N N . ARG A 1 311 ? 4.911 1.534 4.755 1.00 94.12 311 ARG A N 1
ATOM 2474 C CA . ARG A 1 311 ? 4.908 0.130 5.194 1.00 94.12 311 ARG A CA 1
ATOM 2475 C C . ARG A 1 311 ? 6.285 -0.315 5.681 1.00 94.12 311 ARG A C 1
ATOM 2477 O O . ARG A 1 311 ? 6.384 -0.957 6.726 1.00 94.12 311 ARG A O 1
ATOM 2484 N N . ALA A 1 312 ? 7.338 0.076 4.972 1.00 93.44 312 ALA A N 1
ATOM 2485 C CA . ALA A 1 312 ? 8.719 -0.190 5.343 1.00 93.44 312 ALA A CA 1
ATOM 2486 C C . ALA A 1 312 ? 9.069 0.435 6.702 1.00 93.44 312 ALA A C 1
ATOM 2488 O O . ALA A 1 312 ? 9.480 -0.275 7.616 1.00 93.44 312 ALA A O 1
ATOM 2489 N N . LEU A 1 313 ? 8.794 1.722 6.912 1.00 92.00 313 LEU A N 1
ATOM 2490 C CA . LEU A 1 313 ? 9.037 2.383 8.200 1.00 92.00 313 LEU A CA 1
ATOM 2491 C C . LEU A 1 313 ? 8.187 1.791 9.335 1.00 92.00 313 LEU A C 1
ATOM 2493 O O . LEU A 1 313 ? 8.672 1.636 10.454 1.00 92.00 313 LEU A O 1
ATOM 2497 N N . SER A 1 314 ? 6.946 1.386 9.042 1.00 89.69 314 SER A N 1
ATOM 2498 C CA . SER A 1 314 ? 6.080 0.672 9.998 1.00 89.69 314 SER A CA 1
ATOM 2499 C C . SER A 1 314 ? 6.629 -0.704 10.382 1.00 89.69 314 SER A C 1
ATOM 2501 O O . SER A 1 314 ? 6.250 -1.259 11.407 1.00 89.69 314 SER A O 1
ATOM 2503 N N . SER A 1 315 ? 7.521 -1.273 9.567 1.00 85.75 315 SER A N 1
ATOM 2504 C CA . SER A 1 315 ? 8.162 -2.553 9.848 1.00 85.75 315 SER A CA 1
ATOM 2505 C C . SER A 1 315 ? 9.343 -2.475 10.811 1.00 85.75 315 SER A C 1
ATOM 2507 O O . SER A 1 315 ? 9.819 -3.521 11.257 1.00 85.75 315 SER A O 1
ATOM 2509 N N . MET A 1 316 ? 9.827 -1.271 11.132 1.00 81.38 316 MET A N 1
ATOM 2510 C CA . MET A 1 316 ? 10.935 -1.102 12.067 1.00 81.38 316 MET A CA 1
ATOM 2511 C C . MET A 1 316 ? 10.502 -1.463 13.489 1.00 81.38 316 MET A C 1
ATOM 2513 O O . MET A 1 316 ? 9.695 -0.770 14.105 1.00 81.38 316 MET A O 1
ATOM 2517 N N . ASN A 1 317 ? 11.133 -2.492 14.053 1.00 58.56 317 ASN A N 1
ATOM 2518 C CA . ASN A 1 317 ? 11.060 -2.795 15.480 1.00 58.56 317 ASN A CA 1
ATOM 2519 C C . ASN A 1 317 ? 11.885 -1.765 16.266 1.00 58.56 317 ASN A C 1
ATOM 2521 O O . ASN A 1 317 ? 13.009 -2.044 16.677 1.00 58.56 317 ASN A O 1
ATOM 2525 N N . THR A 1 318 ? 11.360 -0.556 16.467 1.00 55.53 318 THR A N 1
ATOM 2526 C CA . THR A 1 318 ? 11.920 0.323 17.500 1.00 55.53 318 THR A CA 1
ATOM 2527 C C . THR A 1 318 ? 11.367 -0.135 18.848 1.00 55.53 318 THR A C 1
ATOM 2529 O O . THR A 1 318 ? 10.174 -0.378 18.998 1.00 55.53 318 THR A O 1
ATOM 2532 N N . SER A 1 319 ? 12.238 -0.301 19.841 1.00 45.78 319 SER A N 1
ATOM 2533 C CA . SER A 1 319 ? 11.947 -0.821 21.191 1.00 45.78 319 SER A CA 1
ATOM 2534 C C . SER A 1 319 ? 10.966 0.027 22.020 1.00 45.78 319 SER A C 1
ATOM 2536 O O . SER A 1 319 ? 10.748 -0.235 23.201 1.00 45.78 319 SER A O 1
ATOM 2538 N N . LYS A 1 320 ? 10.341 1.037 21.413 1.00 45.69 320 LYS A N 1
ATOM 2539 C CA . LYS A 1 320 ? 9.267 1.835 21.990 1.00 45.69 320 LYS A CA 1
ATOM 2540 C C . LYS A 1 320 ? 7.999 1.505 21.222 1.00 45.69 320 LYS A C 1
ATOM 2542 O O . LYS A 1 320 ? 7.960 1.725 20.019 1.00 45.69 320 LYS A O 1
ATOM 2547 N N . LYS A 1 321 ? 6.983 0.998 21.930 1.00 41.59 321 LYS A N 1
ATOM 2548 C CA . LYS A 1 321 ? 5.591 0.881 21.469 1.00 41.59 321 LYS A CA 1
ATOM 2549 C C . LYS A 1 321 ? 5.224 2.061 20.553 1.00 41.59 321 LYS A C 1
ATOM 2551 O O . LYS A 1 321 ? 4.851 3.122 21.048 1.00 41.59 321 LYS A O 1
ATOM 2556 N N . LYS A 1 322 ? 5.324 1.892 19.236 1.00 51.28 322 LYS A N 1
ATOM 2557 C CA . LYS A 1 322 ? 4.560 2.711 18.301 1.00 51.28 322 LYS A CA 1
ATOM 2558 C C . LYS A 1 322 ? 3.227 2.002 18.162 1.00 51.28 322 LYS A C 1
ATOM 2560 O O . LYS A 1 322 ? 3.150 0.911 17.607 1.00 51.28 322 LYS A O 1
ATOM 2565 N N . GLU A 1 323 ? 2.209 2.582 18.781 1.00 51.97 323 GLU A N 1
ATOM 2566 C CA . GLU A 1 323 ? 0.825 2.165 18.598 1.00 51.97 323 GLU A CA 1
ATOM 2567 C C . GLU A 1 323 ? 0.408 2.570 17.176 1.00 51.97 323 GLU A C 1
ATOM 2569 O O . GLU A 1 323 ? -0.023 3.694 16.938 1.00 51.97 323 GLU A O 1
ATOM 2574 N N . GLY A 1 324 ? 0.623 1.668 16.217 1.00 65.44 324 GLY A N 1
ATOM 2575 C CA . GLY A 1 324 ? 0.130 1.790 14.847 1.00 65.44 324 GLY A CA 1
ATOM 2576 C C . GLY A 1 324 ? 1.190 2.044 13.772 1.00 65.44 324 GLY A C 1
ATOM 2577 O O . GLY A 1 324 ? 2.377 2.254 14.032 1.00 65.44 324 GLY A O 1
ATOM 2578 N N . ASN A 1 325 ? 0.723 2.004 12.523 1.00 79.31 325 ASN A N 1
ATOM 2579 C CA . ASN A 1 325 ? 1.558 2.169 11.336 1.00 79.31 325 ASN A CA 1
ATOM 2580 C C . ASN A 1 325 ? 1.962 3.634 11.129 1.00 79.31 325 ASN A C 1
ATOM 2582 O O . ASN A 1 325 ? 1.209 4.557 11.431 1.00 79.31 325 ASN A O 1
ATOM 2586 N N . VAL A 1 326 ? 3.145 3.842 10.552 1.00 86.69 326 VAL A N 1
ATOM 2587 C CA . VAL A 1 326 ? 3.589 5.145 10.051 1.00 86.69 326 VAL A CA 1
ATOM 2588 C C . VAL A 1 326 ? 2.637 5.586 8.945 1.00 86.69 326 VAL A C 1
ATOM 2590 O O . VAL A 1 326 ? 2.482 4.890 7.941 1.00 86.69 326 VAL A O 1
ATOM 2593 N N . VAL A 1 327 ? 2.002 6.739 9.126 1.00 87.12 327 VAL A N 1
ATOM 2594 C CA . VAL A 1 327 ? 1.103 7.339 8.137 1.00 87.12 327 VAL A CA 1
ATOM 2595 C C . VAL A 1 327 ? 1.855 8.455 7.428 1.00 87.12 327 VAL A C 1
ATOM 2597 O O . VAL A 1 327 ? 2.333 9.375 8.082 1.00 87.12 327 VAL A O 1
ATOM 2600 N N . LEU A 1 328 ? 1.959 8.345 6.106 1.00 92.19 328 LEU A N 1
ATOM 2601 C CA . LEU A 1 328 ? 2.491 9.379 5.220 1.00 92.19 328 LEU A CA 1
ATOM 2602 C C . LEU A 1 328 ? 1.363 9.840 4.293 1.00 92.19 328 LEU A C 1
ATOM 2604 O O . LEU A 1 328 ? 0.504 9.038 3.915 1.00 92.19 328 LEU A O 1
ATOM 2608 N N . HIS A 1 329 ? 1.379 11.112 3.924 1.00 93.00 329 HIS A N 1
ATOM 2609 C CA . HIS A 1 329 ? 0.421 11.767 3.043 1.00 93.00 329 HIS A CA 1
ATOM 2610 C C . HIS A 1 329 ? 1.119 12.296 1.785 1.00 93.00 329 HIS A C 1
ATOM 2612 O O . HIS A 1 329 ? 2.338 12.498 1.783 1.00 93.00 329 HIS A O 1
ATOM 2618 N N . PRO A 1 330 ? 0.378 12.505 0.682 1.00 90.88 330 PRO A N 1
ATOM 2619 C CA . PRO A 1 330 ? 0.925 13.171 -0.492 1.00 90.88 330 PRO A CA 1
ATOM 2620 C C . PRO A 1 330 ? 1.584 14.501 -0.107 1.00 90.88 330 PRO A C 1
ATOM 2622 O O . PRO A 1 330 ? 0.981 15.312 0.590 1.00 90.88 330 PRO A O 1
ATOM 2625 N N . GLY A 1 331 ? 2.827 14.701 -0.546 1.00 92.56 331 GLY A N 1
ATOM 2626 C CA . GLY A 1 331 ? 3.659 15.840 -0.146 1.00 92.56 331 GLY A CA 1
ATOM 2627 C C . GLY A 1 331 ? 4.655 15.541 0.979 1.00 92.56 331 GLY A C 1
ATOM 2628 O O . GLY A 1 331 ? 5.629 16.270 1.100 1.00 92.56 331 GLY A O 1
ATOM 2629 N N . ASP A 1 332 ? 4.506 14.446 1.731 1.00 95.50 332 ASP A N 1
ATOM 2630 C CA . ASP A 1 332 ? 5.451 14.096 2.810 1.00 95.50 332 ASP A CA 1
ATOM 2631 C C . ASP A 1 332 ? 6.759 13.487 2.279 1.00 95.50 332 ASP A C 1
ATOM 2633 O O . ASP A 1 332 ? 7.754 13.388 3.005 1.00 95.50 332 ASP A O 1
ATOM 2637 N N . ILE A 1 333 ? 6.768 13.055 1.013 1.00 95.81 333 ILE A N 1
ATOM 2638 C CA . ILE A 1 333 ? 7.902 12.370 0.397 1.00 95.81 333 ILE A CA 1
ATOM 2639 C C . ILE A 1 333 ? 8.319 12.977 -0.940 1.00 95.81 333 ILE A C 1
ATOM 2641 O O . ILE A 1 333 ? 7.510 13.525 -1.687 1.00 95.81 333 ILE A O 1
ATOM 2645 N N . LYS A 1 334 ? 9.592 12.778 -1.286 1.00 95.69 334 LYS A N 1
ATOM 2646 C CA . LYS A 1 334 ? 10.142 13.033 -2.618 1.00 95.69 334 LYS A CA 1
ATOM 2647 C C . LYS A 1 334 ? 10.909 11.811 -3.110 1.00 95.69 334 LYS A C 1
ATOM 2649 O O . LYS A 1 334 ? 11.824 11.344 -2.435 1.00 95.69 334 LYS A O 1
ATOM 2654 N N . VAL A 1 335 ? 10.580 11.316 -4.301 1.00 95.19 335 VAL A N 1
ATOM 2655 C CA . VAL A 1 335 ? 11.403 10.300 -4.977 1.00 95.19 335 VAL A CA 1
ATOM 2656 C C . VAL A 1 335 ? 12.705 10.962 -5.431 1.00 95.19 335 VAL A C 1
ATOM 2658 O O . VAL A 1 335 ? 12.684 11.970 -6.137 1.00 95.19 335 VAL A O 1
ATOM 2661 N N . VAL A 1 336 ? 13.837 10.428 -4.976 1.00 93.88 336 VAL A N 1
ATOM 2662 C CA . VAL A 1 336 ? 15.181 10.962 -5.243 1.00 93.88 336 VAL A CA 1
ATOM 2663 C C . VAL A 1 336 ? 15.796 10.283 -6.458 1.00 93.88 336 VAL A C 1
ATOM 2665 O O . VAL A 1 336 ? 16.320 10.961 -7.341 1.00 93.88 336 VAL A O 1
ATOM 2668 N N . SER A 1 337 ? 15.746 8.951 -6.509 1.00 93.19 337 SER A N 1
ATOM 2669 C CA . SER A 1 337 ? 16.317 8.177 -7.610 1.00 93.19 337 SER A CA 1
ATOM 2670 C C . SER A 1 337 ? 15.677 6.797 -7.751 1.00 93.19 337 SER A C 1
ATOM 2672 O O . SER A 1 337 ? 15.169 6.217 -6.788 1.00 93.19 337 SER A O 1
ATOM 2674 N N . LEU A 1 338 ? 15.738 6.275 -8.977 1.00 94.19 338 LEU A N 1
ATOM 2675 C CA . LEU A 1 338 ? 15.509 4.875 -9.311 1.00 94.19 338 LEU A CA 1
ATOM 2676 C C . LEU A 1 338 ? 16.857 4.273 -9.721 1.00 94.19 338 LEU A C 1
ATOM 2678 O O . LEU A 1 338 ? 17.565 4.840 -10.552 1.00 94.19 338 LEU A O 1
ATOM 2682 N N . GLY A 1 339 ? 17.220 3.151 -9.114 1.00 92.00 339 GLY A N 1
ATOM 2683 C CA . GLY A 1 339 ? 18.476 2.451 -9.359 1.00 92.00 339 GLY A CA 1
ATOM 2684 C C . GLY A 1 339 ? 18.230 1.027 -9.828 1.00 92.00 339 GLY A C 1
ATOM 2685 O O . GLY A 1 339 ? 17.228 0.414 -9.471 1.00 92.00 339 GLY A O 1
ATOM 2686 N N . PHE A 1 340 ? 19.170 0.494 -10.597 1.00 91.75 340 PHE A N 1
ATOM 2687 C CA . PHE A 1 340 ? 19.147 -0.872 -11.104 1.00 91.75 340 PHE A CA 1
ATOM 2688 C C . PHE A 1 340 ? 20.473 -1.544 -10.771 1.00 91.75 340 PHE A C 1
ATOM 2690 O O . PHE A 1 340 ? 21.529 -0.914 -10.865 1.00 91.75 340 PHE A O 1
ATOM 2697 N N . ARG A 1 341 ? 20.419 -2.805 -10.346 1.00 88.56 341 ARG A N 1
ATOM 2698 C CA . ARG A 1 341 ? 21.589 -3.591 -9.953 1.00 88.56 341 ARG A CA 1
ATOM 2699 C C . ARG A 1 341 ? 21.512 -4.992 -10.542 1.00 88.56 341 ARG A C 1
ATOM 2701 O O . ARG A 1 341 ? 20.433 -5.542 -10.763 1.00 88.56 341 ARG A O 1
ATOM 2708 N N . GLY A 1 342 ? 22.688 -5.560 -10.746 1.00 88.25 342 GLY A N 1
ATOM 2709 C CA . GLY A 1 342 ? 22.907 -6.842 -11.383 1.00 88.25 342 GLY A CA 1
ATOM 2710 C C . GLY A 1 342 ? 22.785 -6.787 -12.894 1.00 88.25 342 GLY A C 1
ATOM 2711 O O . GLY A 1 342 ? 23.064 -5.752 -13.497 1.00 88.25 342 GLY A O 1
ATOM 2712 N N . ARG A 1 343 ? 22.428 -7.918 -13.506 1.00 89.44 343 ARG A N 1
ATOM 2713 C CA . ARG A 1 343 ? 22.242 -8.034 -14.958 1.00 89.44 343 ARG A CA 1
ATOM 2714 C C . ARG A 1 343 ? 20.773 -7.846 -15.304 1.00 89.44 343 ARG A C 1
ATOM 2716 O O . ARG A 1 343 ? 19.974 -8.762 -15.109 1.00 89.44 343 ARG A O 1
ATOM 2723 N N . VAL A 1 344 ? 20.419 -6.663 -15.793 1.00 91.06 344 VAL A N 1
ATOM 2724 C CA . VAL A 1 344 ? 19.032 -6.310 -16.117 1.00 91.06 344 VAL A CA 1
ATOM 2725 C C . VAL A 1 344 ? 18.918 -5.589 -17.450 1.00 91.06 344 VAL A C 1
ATOM 2727 O O . VAL A 1 344 ? 19.775 -4.792 -17.822 1.00 91.06 344 VAL A O 1
ATOM 2730 N N . SER A 1 345 ? 17.813 -5.842 -18.144 1.00 92.44 345 SER A N 1
ATOM 2731 C CA . SER A 1 345 ? 17.382 -5.075 -19.311 1.00 92.44 345 SER A CA 1
ATOM 2732 C C . SER A 1 345 ? 16.179 -4.233 -18.916 1.00 92.44 345 SER A C 1
ATOM 2734 O O . SER A 1 345 ? 15.212 -4.748 -18.352 1.00 92.44 345 SER A O 1
ATOM 2736 N N . VAL A 1 346 ? 16.242 -2.935 -19.192 1.00 93.50 346 VAL A N 1
ATOM 2737 C CA . VAL A 1 346 ? 15.224 -1.965 -18.780 1.00 93.50 346 VAL A CA 1
ATOM 2738 C C . VAL A 1 346 ? 14.786 -1.161 -19.997 1.00 93.50 346 VAL A C 1
ATOM 2740 O O . VAL A 1 346 ? 15.619 -0.702 -20.775 1.00 93.50 346 VAL A O 1
ATOM 2743 N N . ARG A 1 347 ? 13.475 -0.972 -20.170 1.00 93.06 347 ARG A N 1
ATOM 2744 C CA . ARG A 1 347 ? 12.955 -0.023 -21.164 1.00 93.06 347 ARG A CA 1
ATOM 2745 C C . ARG A 1 347 ? 13.218 1.402 -20.690 1.00 93.06 347 ARG A C 1
ATOM 2747 O O . ARG A 1 347 ? 12.932 1.720 -19.540 1.00 93.06 347 ARG A O 1
ATOM 2754 N N . GLN A 1 348 ? 13.728 2.251 -21.577 1.00 88.88 348 GLN A N 1
ATOM 2755 C CA . GLN A 1 348 ? 14.179 3.595 -21.214 1.00 88.88 348 GLN A CA 1
ATOM 2756 C C . GLN A 1 348 ? 13.049 4.502 -20.708 1.00 88.88 348 GLN A C 1
ATOM 2758 O O . GLN A 1 348 ? 13.258 5.281 -19.789 1.00 88.88 348 GLN A O 1
ATOM 2763 N N . ARG A 1 349 ? 11.827 4.349 -21.228 1.00 90.62 349 ARG A N 1
ATOM 2764 C CA . ARG A 1 349 ? 10.661 5.140 -20.811 1.00 90.62 349 ARG A CA 1
ATOM 2765 C C . ARG A 1 349 ? 10.114 4.688 -19.447 1.00 90.62 349 ARG A C 1
ATOM 2767 O O . ARG A 1 349 ? 9.225 3.840 -19.379 1.00 90.62 349 ARG A O 1
ATOM 2774 N N . ILE A 1 350 ? 10.628 5.276 -18.370 1.00 93.31 350 ILE A N 1
ATOM 2775 C CA . ILE A 1 350 ? 10.152 5.095 -16.993 1.00 93.31 350 ILE A CA 1
ATOM 2776 C C . ILE A 1 350 ? 9.112 6.173 -16.678 1.00 93.31 350 ILE A C 1
ATOM 2778 O O . ILE A 1 350 ? 9.353 7.364 -16.865 1.00 93.31 350 ILE A O 1
ATOM 2782 N N . GLU A 1 351 ? 7.953 5.751 -16.180 1.00 94.00 351 GLU A N 1
ATOM 2783 C CA . GLU A 1 351 ? 6.817 6.625 -15.880 1.00 94.00 351 GLU A CA 1
ATOM 2784 C C . GLU A 1 351 ? 6.631 6.768 -14.366 1.00 94.00 351 GLU A C 1
ATOM 2786 O O . GLU A 1 351 ? 6.501 5.777 -13.646 1.00 94.00 351 GLU A O 1
ATOM 2791 N N . GL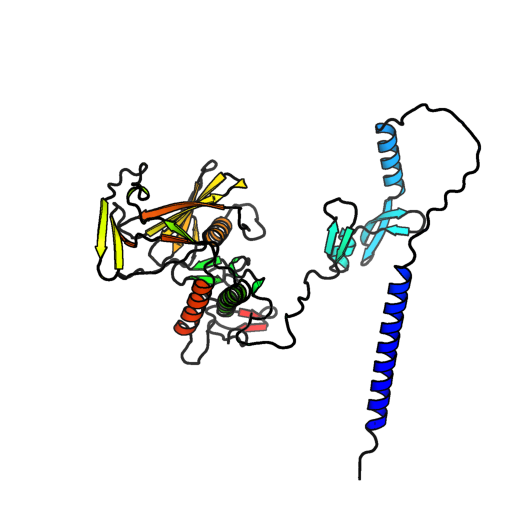N A 1 352 ? 6.561 8.009 -13.893 1.00 93.81 352 GLN A N 1
ATOM 2792 C CA . GLN A 1 352 ? 6.085 8.362 -12.560 1.00 93.81 352 GLN A CA 1
ATOM 2793 C C . GLN A 1 352 ? 4.765 9.118 -12.710 1.00 93.81 352 GLN A C 1
ATOM 2795 O O . GLN A 1 352 ? 4.636 9.985 -13.567 1.00 93.81 352 GLN A O 1
ATOM 2800 N N . SER A 1 353 ? 3.760 8.802 -11.901 1.00 92.62 353 SER A N 1
ATOM 2801 C CA . SER A 1 353 ? 2.448 9.462 -11.958 1.00 92.62 353 SER A CA 1
ATOM 2802 C C . SER A 1 353 ? 1.887 9.652 -10.558 1.00 92.62 353 SER A C 1
ATOM 2804 O O . SER A 1 353 ? 2.288 8.941 -9.637 1.00 92.62 353 SER A O 1
ATOM 2806 N N . GLU A 1 354 ? 0.947 10.585 -10.401 1.00 90.44 354 GLU A N 1
ATOM 2807 C CA . GLU A 1 354 ? 0.244 10.799 -9.127 1.00 90.44 354 GLU A CA 1
ATOM 2808 C C . GLU A 1 354 ? -0.533 9.549 -8.687 1.00 90.44 354 GLU A C 1
ATOM 2810 O O . GLU A 1 354 ? -0.602 9.221 -7.504 1.00 90.44 354 GLU A O 1
ATOM 2815 N N . SER A 1 355 ? -1.102 8.816 -9.647 1.00 91.38 355 SER A N 1
ATOM 2816 C CA . SER A 1 355 ? -1.809 7.571 -9.376 1.00 91.38 355 SER A CA 1
ATOM 2817 C C . SER A 1 355 ? -1.695 6.573 -10.526 1.00 91.38 355 SER A C 1
ATOM 2819 O O . SER A 1 355 ? -1.434 6.927 -11.673 1.00 91.38 355 SER A O 1
ATOM 2821 N N . ALA A 1 356 ? -1.924 5.298 -10.211 1.00 94.06 356 ALA A N 1
ATOM 2822 C CA . ALA A 1 356 ? -1.994 4.207 -11.182 1.00 94.06 356 ALA A CA 1
ATOM 2823 C C . ALA A 1 356 ? -3.227 3.320 -10.934 1.00 94.06 356 ALA A C 1
ATOM 2825 O O . ALA A 1 356 ? -3.157 2.094 -11.007 1.00 94.06 356 ALA A O 1
ATOM 2826 N N . HIS A 1 357 ? -4.373 3.938 -10.621 1.00 95.19 357 HIS A N 1
ATOM 2827 C CA . HIS A 1 357 ? -5.583 3.241 -10.166 1.00 95.19 357 HIS A CA 1
ATOM 2828 C C . HIS A 1 357 ? -6.029 2.103 -11.091 1.00 95.19 357 HIS A C 1
ATOM 2830 O O . HIS A 1 357 ? -6.339 1.012 -10.616 1.00 95.19 357 HIS A O 1
ATOM 2836 N N . ARG A 1 358 ? -5.992 2.314 -12.412 1.00 94.69 358 ARG A N 1
ATOM 2837 C CA . ARG A 1 358 ? -6.333 1.267 -13.382 1.00 94.69 358 ARG A CA 1
ATOM 2838 C C . ARG A 1 358 ? -5.404 0.055 -13.278 1.00 94.69 358 ARG A C 1
ATOM 2840 O O . ARG A 1 358 ? -5.888 -1.071 -13.317 1.00 94.69 358 ARG A O 1
ATOM 2847 N N . LYS A 1 359 ? -4.090 0.279 -13.135 1.00 95.00 359 LYS A N 1
ATOM 2848 C CA . LYS A 1 359 ? -3.103 -0.802 -12.985 1.00 95.00 359 LYS A CA 1
ATOM 2849 C C . LYS A 1 359 ? -3.368 -1.572 -11.690 1.00 95.00 359 LYS A C 1
ATOM 2851 O O . LYS A 1 359 ? -3.530 -2.781 -11.749 1.00 95.00 359 LYS A O 1
ATOM 2856 N N . SER A 1 360 ? -3.542 -0.880 -10.562 1.00 96.56 360 SER A N 1
ATOM 2857 C CA . SER A 1 360 ? -3.855 -1.514 -9.272 1.00 96.56 360 SER A CA 1
ATOM 2858 C C . SER A 1 360 ? -5.158 -2.322 -9.291 1.00 96.56 360 SER A C 1
ATOM 2860 O O . SER A 1 360 ? -5.208 -3.416 -8.732 1.00 96.56 360 SER A O 1
ATOM 2862 N N . PHE A 1 361 ? -6.210 -1.810 -9.943 1.00 97.81 361 PHE A N 1
ATOM 2863 C CA . PHE A 1 361 ? -7.473 -2.536 -10.104 1.00 97.81 361 PHE A CA 1
ATOM 2864 C C . PHE A 1 361 ? -7.288 -3.825 -10.912 1.00 97.81 361 PHE A C 1
ATOM 2866 O O . PHE A 1 361 ? -7.708 -4.887 -10.458 1.00 97.81 361 PHE A O 1
ATOM 2873 N N . LEU A 1 362 ? -6.634 -3.740 -12.075 1.00 97.88 362 LEU A N 1
ATOM 2874 C CA . LEU A 1 362 ? -6.399 -4.904 -12.929 1.00 97.88 362 LEU A CA 1
ATOM 2875 C C . LEU A 1 362 ? -5.488 -5.929 -12.256 1.00 97.88 362 LEU A C 1
ATOM 2877 O O . LEU A 1 362 ? -5.817 -7.103 -12.261 1.00 97.88 362 LEU A O 1
ATOM 2881 N N . THR A 1 363 ? -4.424 -5.498 -11.575 1.00 97.69 363 THR A N 1
ATOM 2882 C CA . THR A 1 363 ? -3.563 -6.400 -10.797 1.00 97.69 363 THR A CA 1
ATOM 2883 C C . THR A 1 363 ? -4.347 -7.164 -9.725 1.00 97.69 363 THR A C 1
ATOM 2885 O O . THR A 1 363 ? -4.138 -8.362 -9.546 1.00 97.69 363 THR A O 1
ATOM 2888 N N . ALA A 1 364 ? -5.284 -6.509 -9.030 1.00 98.44 364 ALA A N 1
ATOM 2889 C CA . ALA A 1 364 ? -6.153 -7.191 -8.073 1.00 98.44 364 ALA A CA 1
ATOM 2890 C C . ALA A 1 364 ? -7.121 -8.175 -8.756 1.00 98.44 364 ALA A C 1
ATOM 2892 O O . ALA A 1 364 ? -7.324 -9.277 -8.248 1.00 98.44 364 ALA A O 1
ATOM 2893 N N . ALA A 1 365 ? -7.694 -7.801 -9.904 1.00 98.38 365 ALA A N 1
ATOM 2894 C CA . ALA A 1 365 ? -8.580 -8.667 -10.680 1.00 98.38 365 ALA A CA 1
ATOM 2895 C C . ALA A 1 365 ? -7.846 -9.905 -11.227 1.00 98.38 365 ALA A C 1
ATOM 2897 O O . ALA A 1 365 ? -8.325 -11.024 -11.052 1.00 98.38 365 ALA A O 1
ATOM 2898 N N . ASP A 1 366 ? -6.657 -9.725 -11.801 1.00 98.19 366 ASP A N 1
ATOM 2899 C CA . ASP A 1 366 ? -5.808 -10.806 -12.311 1.00 98.19 366 ASP A CA 1
ATOM 2900 C C . ASP A 1 366 ? -5.405 -11.769 -11.189 1.00 98.19 366 ASP A C 1
ATOM 2902 O O . ASP A 1 366 ? -5.420 -12.991 -11.369 1.00 98.19 366 ASP A O 1
ATOM 2906 N N . TRP A 1 367 ? -5.101 -11.234 -9.999 1.00 98.31 367 TRP A N 1
ATOM 2907 C CA . TRP A 1 367 ? -4.833 -12.057 -8.824 1.00 98.31 367 TRP A CA 1
ATOM 2908 C C . TRP A 1 367 ? -6.051 -12.906 -8.447 1.00 98.31 367 TRP A C 1
ATOM 2910 O O . TRP A 1 367 ? -5.897 -14.104 -8.217 1.00 98.31 367 TRP A O 1
ATOM 2920 N N . LEU A 1 368 ? -7.255 -12.322 -8.421 1.00 98.56 368 LEU A N 1
ATOM 2921 C CA . LEU A 1 368 ? -8.487 -13.057 -8.112 1.00 98.56 368 LEU A CA 1
ATOM 2922 C C . LEU A 1 368 ? -8.750 -14.166 -9.137 1.00 98.56 368 LEU A C 1
ATOM 2924 O O . LEU A 1 368 ? -9.042 -15.288 -8.735 1.00 98.56 368 LEU A O 1
ATOM 2928 N N . ILE A 1 369 ? -8.577 -13.897 -10.432 1.00 98.19 369 ILE A N 1
ATOM 2929 C CA . ILE A 1 369 ? -8.741 -14.906 -11.492 1.00 98.19 369 ILE A CA 1
ATOM 2930 C C . ILE A 1 369 ? -7.743 -16.057 -11.306 1.00 98.19 369 ILE A C 1
ATOM 2932 O O . ILE A 1 369 ? -8.116 -17.224 -11.367 1.00 98.19 369 ILE A O 1
ATOM 2936 N N . THR A 1 370 ? -6.476 -15.736 -11.041 1.00 97.44 370 THR A N 1
ATOM 2937 C CA . THR A 1 370 ? -5.394 -16.733 -10.976 1.00 97.44 370 THR A CA 1
ATOM 2938 C C . THR A 1 370 ? -5.422 -17.571 -9.691 1.00 97.44 370 THR A C 1
ATOM 2940 O O . THR A 1 370 ? -4.851 -18.656 -9.655 1.00 97.44 370 THR A O 1
ATOM 2943 N N . ASN A 1 371 ? -6.066 -17.078 -8.627 1.00 98.00 371 ASN A N 1
ATOM 2944 C CA . ASN A 1 371 ? -6.089 -17.721 -7.306 1.00 98.00 371 ASN A CA 1
ATOM 2945 C C . ASN A 1 371 ? -7.478 -18.249 -6.907 1.00 98.00 371 ASN A C 1
ATOM 2947 O O . ASN A 1 371 ? -7.683 -18.593 -5.742 1.00 98.00 371 ASN A O 1
ATOM 2951 N N . GLN A 1 372 ? -8.433 -18.292 -7.839 1.00 98.12 372 GLN A N 1
ATOM 2952 C CA . GLN A 1 372 ? -9.710 -18.964 -7.620 1.00 98.12 372 GLN A CA 1
ATOM 2953 C C . GLN A 1 372 ? -9.496 -20.484 -7.637 1.00 98.12 372 GLN A C 1
ATOM 2955 O O . GLN A 1 372 ? -8.830 -21.017 -8.524 1.00 98.12 372 GLN A O 1
ATOM 2960 N N . ASP A 1 373 ? -10.040 -21.184 -6.645 1.00 96.75 373 ASP A N 1
ATOM 2961 C CA . ASP A 1 373 ? -9.976 -22.641 -6.584 1.00 96.75 373 ASP A CA 1
ATOM 2962 C C . ASP A 1 373 ? -10.984 -23.309 -7.540 1.00 96.75 373 ASP A C 1
ATOM 2964 O O . ASP A 1 373 ? -11.877 -22.675 -8.105 1.00 96.75 373 ASP A O 1
ATOM 2968 N N . GLU A 1 374 ? -10.871 -24.629 -7.699 1.00 96.94 374 GLU A N 1
ATOM 2969 C CA . GLU A 1 374 ? -11.744 -25.430 -8.573 1.00 96.94 374 GLU A CA 1
ATOM 2970 C C . GLU A 1 374 ? -13.235 -25.384 -8.181 1.00 96.94 374 GLU A C 1
ATOM 2972 O O . GLU A 1 374 ? -14.098 -25.758 -8.974 1.00 96.94 374 GLU A O 1
ATOM 2977 N N . LYS A 1 375 ? -13.561 -24.931 -6.962 1.00 95.94 375 LYS A N 1
ATOM 2978 C CA . LYS A 1 375 ? -14.936 -24.780 -6.461 1.00 95.94 375 LYS A CA 1
ATOM 2979 C C . LYS A 1 375 ? -15.474 -23.361 -6.669 1.00 95.94 375 LYS A C 1
ATOM 2981 O O . LYS A 1 375 ? -16.590 -23.070 -6.239 1.00 95.94 375 LYS A O 1
ATOM 2986 N N . GLY A 1 376 ? -14.701 -22.482 -7.307 1.00 96.94 376 GLY A N 1
ATOM 2987 C CA . GLY A 1 376 ? -15.047 -21.080 -7.523 1.00 96.94 376 GLY A CA 1
ATOM 2988 C C . GLY A 1 376 ? -14.781 -20.181 -6.310 1.00 96.94 376 GLY A C 1
ATOM 2989 O O . GLY A 1 376 ? -15.224 -19.030 -6.297 1.00 96.94 376 GLY A O 1
ATOM 2990 N N . GLY A 1 377 ? -14.091 -20.683 -5.286 1.00 97.50 377 GLY A N 1
ATOM 2991 C CA . GLY A 1 377 ? -13.830 -19.979 -4.037 1.00 97.50 377 GLY A CA 1
ATOM 2992 C C . GLY A 1 377 ? -12.433 -19.372 -3.942 1.00 97.50 377 GLY A C 1
ATOM 2993 O O . GLY A 1 377 ? -11.508 -19.780 -4.640 1.00 97.50 377 GLY A O 1
ATOM 2994 N N . TRP A 1 378 ? -12.260 -18.432 -3.011 1.00 98.44 378 TRP A N 1
ATOM 2995 C CA . TRP A 1 378 ? -10.935 -17.992 -2.561 1.00 98.44 378 TRP A CA 1
ATOM 2996 C C . TRP A 1 378 ? -10.691 -18.423 -1.118 1.00 98.44 378 TRP A C 1
ATOM 2998 O O . TRP A 1 378 ? -11.144 -17.781 -0.166 1.00 98.44 378 TRP A O 1
ATOM 3008 N N . ALA A 1 379 ? -9.981 -19.536 -0.960 1.00 97.38 379 ALA A N 1
ATOM 3009 C CA . ALA A 1 379 ? -9.696 -20.125 0.339 1.00 97.38 379 ALA A CA 1
ATOM 3010 C C . ALA A 1 379 ? -8.743 -19.243 1.170 1.00 97.38 379 ALA A C 1
ATOM 3012 O O . ALA A 1 379 ? -7.698 -18.796 0.692 1.00 97.38 379 ALA A O 1
ATOM 3013 N N . VAL A 1 380 ? -9.076 -19.004 2.442 1.00 97.56 380 VAL A N 1
ATOM 3014 C CA . VAL A 1 380 ? -8.231 -18.219 3.355 1.00 97.56 380 VAL A CA 1
ATOM 3015 C C . VAL A 1 380 ? -7.168 -19.129 3.982 1.00 97.56 380 VAL A C 1
ATOM 3017 O O . VAL A 1 380 ? -7.526 -20.066 4.696 1.00 97.56 380 VAL A O 1
ATOM 3020 N N . PRO A 1 381 ? -5.860 -18.867 3.802 1.00 96.94 381 PRO A N 1
ATOM 3021 C CA . PRO A 1 381 ? -4.798 -19.824 4.138 1.00 96.94 381 PRO A CA 1
ATOM 3022 C C . PRO A 1 381 ? -4.430 -19.868 5.633 1.00 96.94 381 PRO A C 1
ATOM 3024 O O . PRO A 1 381 ? -3.391 -20.411 5.996 1.00 96.94 381 PRO A O 1
ATOM 3027 N N . VAL A 1 382 ? -5.248 -19.283 6.513 1.00 96.94 382 VAL A N 1
ATOM 3028 C CA . VAL A 1 382 ? -4.984 -19.202 7.957 1.00 96.94 382 VAL A CA 1
ATOM 3029 C C . VAL A 1 382 ? -6.215 -19.584 8.773 1.00 96.94 382 VAL A C 1
ATOM 3031 O O . VAL A 1 382 ? -7.350 -19.376 8.340 1.00 96.94 382 VAL A O 1
ATOM 3034 N N . GLU A 1 383 ? -5.987 -20.114 9.976 1.00 96.94 383 GLU A N 1
ATOM 3035 C CA . GLU A 1 383 ? -7.049 -20.402 10.944 1.00 96.94 383 GLU A CA 1
ATOM 3036 C C . GLU A 1 383 ? -7.742 -19.110 11.403 1.00 96.94 383 GLU A C 1
ATOM 3038 O O . GLU A 1 383 ? -7.103 -18.076 11.621 1.00 96.94 383 GLU A O 1
ATOM 3043 N N . ARG A 1 384 ? -9.062 -19.177 11.609 1.00 94.94 384 ARG A N 1
ATOM 3044 C CA . ARG A 1 384 ? -9.834 -18.097 12.225 1.00 94.94 384 ARG A CA 1
ATOM 3045 C C . ARG A 1 384 ? -10.625 -18.600 13.428 1.00 94.94 384 ARG A C 1
ATOM 3047 O O . ARG A 1 384 ? -11.603 -19.325 13.282 1.00 94.94 384 ARG A O 1
ATOM 3054 N N . ALA A 1 385 ? -10.252 -18.128 14.616 1.00 93.62 385 ALA A N 1
ATOM 3055 C CA . ALA A 1 385 ? -11.036 -18.298 15.835 1.00 93.62 385 ALA A CA 1
ATOM 3056 C C . ALA A 1 385 ? -12.050 -17.155 16.026 1.00 93.62 385 ALA A C 1
ATOM 3058 O O . ALA A 1 385 ? -11.716 -15.975 15.880 1.00 93.62 385 ALA A O 1
ATOM 3059 N N . ILE A 1 386 ? -13.288 -17.504 16.376 1.00 91.88 386 ILE A N 1
ATOM 3060 C CA . ILE A 1 386 ? -14.425 -16.594 16.564 1.00 91.88 386 ILE A CA 1
ATOM 3061 C C . ILE A 1 386 ? -15.061 -16.864 17.934 1.00 91.88 386 ILE A C 1
ATOM 3063 O O . ILE A 1 386 ? -15.115 -18.013 18.375 1.00 91.88 386 ILE A O 1
ATOM 3067 N N . ALA A 1 387 ? -15.544 -15.798 18.585 1.00 89.38 387 ALA A N 1
ATOM 3068 C CA . ALA A 1 387 ? -16.258 -15.836 19.866 1.00 89.38 387 ALA A CA 1
ATOM 3069 C C . ALA A 1 387 ? -15.509 -16.649 20.936 1.00 89.38 387 ALA A C 1
ATOM 3071 O O . ALA A 1 387 ? -15.965 -17.716 21.335 1.00 89.38 387 ALA A O 1
ATOM 3072 N N . ASP A 1 388 ? -14.326 -16.177 21.342 1.00 88.12 388 ASP A N 1
ATOM 3073 C CA . ASP A 1 388 ? -13.465 -16.842 22.335 1.00 88.12 388 ASP A CA 1
ATOM 3074 C C . ASP A 1 388 ? -13.188 -18.318 22.006 1.00 88.12 388 ASP A C 1
ATOM 3076 O O . ASP A 1 388 ? -13.255 -19.200 22.858 1.00 88.12 388 ASP A O 1
ATOM 3080 N N . ARG A 1 389 ? -12.889 -18.581 20.725 1.00 90.81 389 ARG A N 1
ATOM 3081 C CA . ARG A 1 389 ? -12.634 -19.915 20.150 1.00 90.81 389 ARG A CA 1
ATOM 3082 C C . ARG A 1 389 ? -13.824 -20.887 20.182 1.00 90.81 389 ARG A C 1
ATOM 3084 O O . ARG A 1 389 ? -13.618 -22.077 19.966 1.00 90.81 389 ARG A O 1
ATOM 3091 N N . ARG A 1 390 ? -15.063 -20.423 20.380 1.00 93.00 390 ARG A N 1
ATOM 3092 C CA . ARG A 1 390 ? -16.264 -21.280 20.252 1.00 93.00 390 ARG A CA 1
ATOM 3093 C C . ARG A 1 390 ? -16.471 -21.811 18.836 1.00 93.00 390 ARG A C 1
ATOM 3095 O O . ARG A 1 390 ? -17.057 -22.872 18.663 1.00 93.00 390 ARG A O 1
ATOM 3102 N N . LEU A 1 391 ? -15.995 -21.073 17.836 1.00 93.44 391 LEU A N 1
ATOM 3103 C CA . LEU A 1 391 ? -15.925 -21.520 16.452 1.00 93.44 391 LEU A CA 1
ATOM 3104 C C . LEU A 1 391 ? -14.499 -21.312 15.951 1.00 93.44 391 LEU A C 1
ATOM 3106 O O . LEU A 1 391 ? -13.968 -20.203 16.024 1.00 93.44 391 LEU A O 1
ATOM 3110 N N . VAL A 1 392 ? -13.890 -22.379 15.448 1.00 95.31 392 VAL A N 1
ATOM 3111 C CA . VAL A 1 392 ? -12.559 -22.350 14.844 1.00 95.31 392 VAL A CA 1
ATOM 3112 C C . VAL A 1 392 ? -12.692 -22.844 13.416 1.00 95.31 392 VAL A C 1
ATOM 3114 O O . VAL A 1 392 ? -13.099 -23.978 13.177 1.00 95.31 392 VAL A O 1
ATOM 3117 N N . LEU A 1 393 ? -12.383 -21.966 12.470 1.00 96.62 393 LEU A N 1
ATOM 3118 C CA . LEU A 1 393 ? -12.344 -22.286 11.053 1.00 96.62 393 LEU A CA 1
ATOM 3119 C C . LEU A 1 393 ? -10.903 -22.672 10.701 1.00 96.62 393 LEU A C 1
ATOM 3121 O O . LEU A 1 393 ? -10.026 -21.811 10.828 1.00 96.62 393 LEU A O 1
ATOM 3125 N N . PRO A 1 394 ? -10.628 -23.926 10.298 1.00 96.81 394 PRO A N 1
ATOM 3126 C CA . PRO A 1 394 ? -9.288 -24.326 9.883 1.00 96.81 394 PRO A CA 1
ATOM 3127 C C . PRO A 1 394 ? -8.887 -23.587 8.605 1.00 96.81 394 PRO A C 1
ATOM 3129 O O . PRO A 1 394 ? -9.751 -23.167 7.835 1.00 96.81 394 PRO A O 1
ATOM 3132 N N . ALA A 1 395 ? -7.581 -23.451 8.364 1.00 97.38 395 ALA A N 1
ATOM 3133 C CA . ALA A 1 395 ? -7.067 -22.889 7.117 1.00 97.38 395 ALA A CA 1
ATOM 3134 C C . ALA A 1 395 ? -7.705 -23.580 5.897 1.00 97.38 395 ALA A C 1
ATOM 3136 O O . ALA A 1 395 ? -7.870 -24.799 5.875 1.00 97.38 395 ALA A O 1
ATOM 3137 N N . GLY A 1 396 ? -8.071 -22.786 4.896 1.00 97.00 396 GLY A N 1
ATOM 3138 C CA . GLY A 1 396 ? -8.818 -23.229 3.721 1.00 97.00 396 GLY A CA 1
ATOM 3139 C C . GLY A 1 396 ? -10.311 -22.877 3.742 1.00 97.00 396 GLY A C 1
ATOM 3140 O O . GLY A 1 396 ? -11.030 -23.261 2.826 1.00 97.00 396 GLY A O 1
ATOM 3141 N N . TRP A 1 397 ? -10.795 -22.163 4.764 1.00 96.75 397 TRP A N 1
ATOM 3142 C CA . TRP A 1 397 ? -12.192 -21.728 4.852 1.00 96.75 397 TRP A CA 1
ATOM 3143 C C . TRP A 1 397 ? -12.538 -20.633 3.829 1.00 96.75 397 TRP A C 1
ATOM 3145 O O . TRP A 1 397 ? -11.689 -19.823 3.448 1.00 96.75 397 TRP A O 1
ATOM 3155 N N . HIS A 1 398 ? -13.811 -20.580 3.427 1.00 97.44 398 HIS A N 1
ATOM 3156 C CA . HIS A 1 398 ? -14.359 -19.580 2.503 1.00 97.44 398 HIS A CA 1
ATOM 3157 C C . HIS A 1 398 ? -15.252 -18.568 3.225 1.00 97.44 398 HIS A C 1
ATOM 3159 O O . HIS A 1 398 ? -15.870 -18.872 4.247 1.00 97.44 398 HIS A O 1
ATOM 3165 N N . SER A 1 399 ? -15.348 -17.359 2.671 1.00 96.94 399 SER A N 1
ATOM 3166 C CA . SER A 1 399 ? -16.169 -16.270 3.205 1.00 96.94 399 SER A CA 1
ATOM 3167 C C . SER A 1 399 ? -17.176 -15.800 2.167 1.00 96.94 399 SER A C 1
ATOM 3169 O O . SER A 1 399 ? -16.780 -15.436 1.067 1.00 96.94 399 SER A O 1
ATOM 3171 N N . ALA A 1 400 ? -18.450 -15.685 2.540 1.00 98.06 400 ALA A N 1
ATOM 3172 C CA . ALA A 1 400 ? -19.476 -15.101 1.672 1.00 98.06 400 ALA A CA 1
ATOM 3173 C C . ALA A 1 400 ? -19.225 -13.622 1.321 1.00 98.06 400 ALA A C 1
ATOM 3175 O O . ALA A 1 400 ? -19.831 -13.118 0.395 1.00 98.06 400 ALA A O 1
ATOM 3176 N N . MET A 1 401 ? -18.369 -12.919 2.072 1.00 97.81 401 MET A N 1
ATOM 3177 C CA . MET A 1 401 ? -17.932 -11.555 1.742 1.00 97.81 401 MET A CA 1
ATOM 3178 C C . MET A 1 401 ? -16.691 -11.548 0.828 1.00 97.81 401 MET A C 1
ATOM 3180 O O . MET A 1 401 ? -16.350 -10.511 0.266 1.00 97.81 401 MET A O 1
ATOM 3184 N N . ALA A 1 402 ? -15.959 -12.667 0.753 1.00 97.06 402 ALA A N 1
ATOM 3185 C CA . ALA A 1 402 ? -14.867 -12.833 -0.206 1.00 97.06 402 ALA A CA 1
ATOM 3186 C C . ALA A 1 402 ? -15.380 -13.236 -1.590 1.00 97.06 402 ALA A C 1
ATOM 3188 O O . ALA A 1 402 ? -14.795 -12.800 -2.576 1.00 97.06 402 ALA A O 1
ATOM 3189 N N . GLN A 1 403 ? -16.429 -14.065 -1.627 1.00 96.31 403 GLN A N 1
ATOM 3190 C CA . GLN A 1 403 ? -17.214 -14.351 -2.829 1.00 96.31 403 GLN A CA 1
ATOM 3191 C C . GLN A 1 403 ? -17.999 -13.117 -3.264 1.00 96.31 403 GLN A C 1
ATOM 3193 O O . GLN A 1 403 ? -18.114 -12.927 -4.493 1.00 96.31 403 GLN A O 1
#

Mean predicted aligned error: 14.07 Å

Solvent-accessible surface area (backbone atoms only — not comparable to full-atom values): 24389 Å² total; per-residue (Å²): 136,83,82,84,76,61,63,66,58,54,52,51,50,50,50,53,54,50,52,52,51,51,52,54,49,51,52,51,56,53,54,61,55,64,75,69,67,76,83,77,89,80,89,78,88,84,87,90,84,93,77,81,97,76,79,83,78,58,68,68,60,53,52,52,52,51,49,53,52,56,59,72,22,55,37,84,43,67,48,87,93,68,46,72,45,77,24,41,38,57,98,92,46,77,44,73,49,62,77,56,50,29,68,75,69,68,35,49,70,48,69,42,97,84,65,82,44,77,48,78,31,83,67,91,78,77,88,74,82,74,84,74,96,66,90,50,94,88,50,51,55,81,69,24,50,78,54,64,60,79,74,37,75,46,33,59,38,66,33,59,56,64,57,38,48,23,29,37,79,78,37,90,64,50,40,72,39,59,47,60,27,51,50,43,15,40,18,22,46,10,35,48,67,70,48,79,68,82,63,65,69,51,78,43,52,76,47,77,84,71,62,74,77,67,90,86,48,100,55,71,66,50,76,49,77,48,80,38,99,90,70,44,51,34,35,41,36,39,41,82,47,80,65,44,32,40,33,43,33,33,33,33,63,89,76,64,38,31,41,38,42,34,39,35,62,40,79,53,70,72,46,53,47,73,72,76,75,71,52,95,85,53,62,50,43,54,29,39,29,24,38,22,82,76,66,103,68,92,80,91,85,83,81,57,67,65,60,51,50,22,32,48,62,46,61,58,86,58,100,58,92,65,93,66,59,52,83,74,56,95,79,44,59,41,82,73,46,79,47,78,40,8,61,41,79,43,63,24,80,40,80,45,56,85,63,59,33,68,58,48,20,47,39,28,50,54,48,51,66,75,57,44,45,100,86,74,42,57,57,32,82,52,56,46,69,40,80,94,57,76,43,71,43,58,55,56,44,74,47,85,81,55,105

Secondary structure (DSSP, 8-state):
---TTSHHHHHHHHHHHHHHHHHHHHHHHHHHHHTT-------------------PPPHHHHHHHHHHHHHHTEEEEEETTTEEEEEEEETTEEE--HHHHHHHHT-EEEE-TTSS-EEEES-SPPPPPPSSSS--TTS--TTGGG--STTSTTEEEE-TTTSSEEE-SS-SS-EE-HHHHHHHHHHHHHHHHH--SPPPEEEESSSGGG----SSS----EEEEEEETTTEEEEEEE-S-SS-EEEEEEEETTTTEEEEEEEESB--TTSEEE-S---TT-SEEEEEEE-BS--SS-------HHHHHHHHHHT---SS---SPPP--TTSEEEEEEEEESSEEEES-EEEES--HHHHHHHHHHHHHHT--TTS---BSS-EEETTTTEEE-TTB--TTT-

Sequence (403 aa):
MFRWRSLKSSLLFGGICFTLLLLNKSFVEEYEKQEKHPYLNDVVGSAGDAVPASAGCDPAVLDELDRLRKDRSKARCSANNGKEMTCMRDENEYYFPFSFIKKQYDVTGKMSKDGSRFELFTSYSKIRVPDGDSYDPKGPFGHFATYSVETRERVRCISGETGVPMSTQWSPTPYYYPIQIAQYGLQHYSRMIVNKTEAETLIKGSESAEWKGSAAMHDTSERIFYHDDERGDVVNISTTVENASFTILVRIIESDLLVLLNYVGGHDPRCVWNDSVSFPGAEQVSFSFSLGKLRSQWYSITRDALVDASRALSSMNTSKKKEGNVVLHPGDIKVVSLGFRGRVSVRQRIEQSESAHRKSFLTAADWLITNQDEKGGWAVPVERAIADRRLVLPAGWHSAMAQ

Organism: NCBI:txid51022

pLDDT: mean 82.24, std 18.64, range [29.08, 98.75]

Radius of gyration: 32.05 Å; Cα contacts (8 Å, |Δi|>4): 570; chains: 1; bounding box: 100×86×78 Å

InterPro domains:
  IPR039721 D-glucuronyl C5-epimerase [PTHR13174] (65-403)
  IPR059154 D-glucuronyl C5-epimerase, beta-sandwich domain [PF21174] (241-343)